Protein AF-0000000084334691 (afdb_homodimer)

Organism: NCBI:txid1302689

Nearest PDB structures (foldseek):
  4gvp-assembly1_A  TM=7.975E-01  e=5.713E-05  Staphylococcus aureus subsp. aureus Mu50
  7ve5-assembly1_B  TM=9.090E-01  e=4.261E-04  Staphylococcus aureus
  5sy5-assembly4_C  TM=7.890E-01  e=1.307E-04  Mus musculus
  8ck8-assembly1_B  TM=7.398E-01  e=1.094E-04  Homo sapiens
  5xt2-assembly5_E  TM=7.370E-01  e=2.101E-03  Bradyrhizobium japonicum

Secondary structure (DSSP, 8-state):
---TT-TTS-HHHHHHHHHHHHHGGGSSSEEEEEETT--EEEE-HHHHHHHT--HHHHHHHGGGHHHHHS-HHHHHHHHHHHHHHHHHT-TT-EEEEEEEEEEGGGTTEEEEEEEEEEEEEE-TTS-EEEEEEEEEE-TT-TTHHHHHHHHHHHHHHHHHHHHHHHT--HHHHHHHHHHHHT--HHHHHHHHT--HHHHHHHHHHHHHHHT--SHHHHHHHHHHTT--/---TT-TTS-HHHHHHHHHHHHHGGGSSSEEEEEETT--EEEE-HHHHHHHT--HHHHHHHGGGHHHHHS-HHHHHHHHHHHHHHHHHT-TT-EEEEEEEEEEGGGTTEEEEEEEEEEEEEE-TTS-EEEEEEEEEE-TT-TTHHHHHHHHHHHHHHHHHHHHHHHT--HHHHHHHHHHHHT--HHHHHHHHT--HHHHHHHHHHHHHHHT--SHHHHHHHHHHTT--

Sequence (456 aa):
MPIPSIDKYSPIIQARIKSIHEISPYLPGVVVIHDIDFNVVYLSPKGLKAIGTTLEALQELGNKYIDIYYPPEDIAEYLPRLKELLERNDPEETFSYFQQVRYVEEGGNWVWNMVDFRIFAWDEAGKPLLSIVIGTRIDQVPDLIIQAEKIRQDNNFIREKYQLFSKLGKREKEVLKHVAVGFNTSEIAGLMHISYTTAETHRRNIRKKLSVDTNMELNQYARAFGLIMPIPSIDKYSPIIQARIKSIHEISPYLPGVVVIHDIDFNVVYLSPKGLKAIGTTLEALQELGNKYIDIYYPPEDIAEYLPRLKELLERNDPEETFSYFQQVRYVEEGGNWVWNMVDFRIFAWDEAGKPLLSIVIGTRIDQVPDLIIQAEKIRQDNNFIREKYQLFSKLGKREKEVLKHVAVGFNTSEIAGLMHISYTTAETHRRNIRKKLSVDTNMELNQYARAFGLI

Foldseek 3Di:
DDQPPCVPDDPVLSVVVVVCQVCVVVDAFKKFKAWLQRQTSDIHPVRCQFQVHDNVVSNVCGPVVCVVWFDPVVCVPCVVVLNVQQVVLDQPDKDWDWTWTQGVVVVRDTFIKIKIKGQDDADPVSHGTMMMMGIHTCNPPPCVVVVVVVLVVLVVCCVVQVVLVVPQDPVLLVLLLCLLVPDDLVRSCVVVVHDSVVSVVSVVVNCVSSVHDDSVVSNSVCVSVVVD/DQQPPCVPDDPVLSVVVVVCQVCVVVDAFKKFKAWLQRQTSDIHPVRCQFQVHDNVVSNVCGPVVCVVWFDPVVCVPCVVVLNVQQVVLDQPDKDWDWTWTQGVVVVRDTFIKIKIKGQDDADPVSHGTMMMMGIHTCNPPPCVVVVVVVLVVLVVCCVVQVVLVVPQDPVLLVLLLCLLVPDDLVRSCVVVVHDSVVSVVSVVVNCVSSVHDDSVVSNSVCVSVVVD

Radius of gyration: 25.4 Å; Cα contacts (8 Å, |Δi|>4): 712; chains: 2; bounding box: 54×60×72 Å

Structure (mmCIF, N/CA/C/O backbone):
data_AF-0000000084334691-model_v1
#
loop_
_entity.id
_entity.type
_entity.pdbx_description
1 polymer 'HTH luxR-type domain-containing protein'
#
loop_
_atom_site.group_PDB
_atom_site.id
_atom_site.type_symbol
_atom_site.label_atom_id
_atom_site.label_alt_id
_atom_site.label_comp_id
_atom_site.label_asym_id
_atom_site.label_entity_id
_atom_site.label_seq_id
_atom_site.pdbx_PDB_ins_code
_atom_site.Cartn_x
_atom_site.Cartn_y
_atom_site.Cartn_z
_atom_site.occupancy
_atom_site.B_iso_or_equiv
_atom_site.auth_seq_id
_atom_site.auth_comp_id
_atom_site.auth_asym_id
_atom_site.auth_atom_id
_atom_site.pdbx_PDB_model_num
ATOM 1 N N . MET A 1 1 ? 3.551 -17.906 -20 1 59.25 1 MET A N 1
ATOM 2 C CA . MET A 1 1 ? 4.957 -18.078 -20.344 1 59.25 1 MET A CA 1
ATOM 3 C C . MET A 1 1 ? 5.793 -18.359 -19.109 1 59.25 1 MET A C 1
ATOM 5 O O . MET A 1 1 ? 5.457 -17.906 -18.016 1 59.25 1 MET A O 1
ATOM 9 N N . PRO A 1 2 ? 6.762 -19.266 -19.25 1 74.19 2 PRO A N 1
ATOM 10 C CA . PRO A 1 2 ? 7.602 -19.578 -18.094 1 74.19 2 PRO A CA 1
ATOM 11 C C . PRO A 1 2 ? 8.336 -18.359 -17.547 1 74.19 2 PRO A C 1
ATOM 13 O O . PRO A 1 2 ? 8.703 -17.469 -18.297 1 74.19 2 PRO A O 1
ATOM 16 N N . ILE A 1 3 ? 8.344 -18.266 -16.156 1 83.88 3 ILE A N 1
ATOM 17 C CA . ILE A 1 3 ? 9.148 -17.234 -15.516 1 83.88 3 ILE A CA 1
ATOM 18 C C . ILE A 1 3 ? 10.625 -17.594 -15.617 1 83.88 3 ILE A C 1
ATOM 20 O O . ILE A 1 3 ? 11.047 -18.641 -15.117 1 83.88 3 ILE A O 1
ATOM 24 N N . PRO A 1 4 ? 11.352 -16.859 -16.281 1 84.31 4 PRO A N 1
ATOM 25 C CA . PRO A 1 4 ? 12.766 -17.203 -16.5 1 84.31 4 PRO A CA 1
ATOM 26 C C . PRO A 1 4 ? 13.562 -17.25 -15.195 1 84.31 4 PRO A C 1
ATOM 28 O O . PRO A 1 4 ? 13.305 -16.469 -14.281 1 84.31 4 PRO A O 1
ATOM 31 N N . SER A 1 5 ? 14.57 -18.203 -15.125 1 85.25 5 SER A N 1
ATOM 32 C CA . SER A 1 5 ? 15.68 -18.234 -14.18 1 85.25 5 SER A CA 1
ATOM 33 C C . SER A 1 5 ? 15.211 -18.594 -12.773 1 85.25 5 SER A C 1
ATOM 35 O O . SER A 1 5 ? 15.867 -18.25 -11.789 1 85.25 5 SER A O 1
ATOM 37 N N . ILE A 1 6 ? 13.992 -19.172 -12.641 1 92.69 6 ILE A N 1
ATOM 38 C CA . ILE A 1 6 ? 13.578 -19.516 -11.289 1 92.69 6 ILE A CA 1
ATOM 39 C C . ILE A 1 6 ? 13.828 -20.984 -11.031 1 92.69 6 ILE A C 1
ATOM 41 O O . ILE A 1 6 ? 13.539 -21.5 -9.945 1 92.69 6 ILE A O 1
ATOM 45 N N . ASP A 1 7 ? 14.406 -21.672 -11.961 1 92.12 7 ASP A N 1
ATOM 46 C CA . ASP A 1 7 ? 14.672 -23.109 -11.875 1 92.12 7 ASP A CA 1
ATOM 47 C C . ASP A 1 7 ? 15.742 -23.406 -10.82 1 92.12 7 ASP A C 1
ATOM 49 O O . ASP A 1 7 ? 15.883 -24.547 -10.375 1 92.12 7 ASP A O 1
ATOM 53 N N . LYS A 1 8 ? 16.594 -22.484 -10.438 1 93.31 8 LYS A N 1
ATOM 54 C CA . LYS A 1 8 ? 17.656 -22.656 -9.445 1 93.31 8 LYS A CA 1
ATOM 55 C C . LYS A 1 8 ? 17.078 -22.766 -8.039 1 93.31 8 LYS A C 1
ATOM 57 O O . LYS A 1 8 ? 17.766 -23.172 -7.105 1 93.31 8 LYS A O 1
ATOM 62 N N . TYR A 1 9 ? 15.836 -22.406 -7.867 1 95.19 9 TYR A N 1
ATOM 63 C CA . TYR A 1 9 ? 15.195 -22.469 -6.559 1 95.19 9 TYR A CA 1
ATOM 64 C C . TYR A 1 9 ? 14.484 -23.812 -6.367 1 95.19 9 TYR A C 1
ATOM 66 O O . TYR A 1 9 ? 14.281 -24.562 -7.328 1 95.19 9 TYR A O 1
ATOM 74 N N . SER A 1 10 ? 14.109 -24.109 -5.117 1 95.25 10 SER A N 1
ATOM 75 C CA . SER A 1 10 ? 13.391 -25.344 -4.809 1 95.25 10 SER A CA 1
ATOM 76 C C . SER A 1 10 ? 12.023 -25.375 -5.484 1 95.25 10 SER A C 1
ATOM 78 O O . SER A 1 10 ? 11.469 -24.328 -5.816 1 95.25 10 SER A O 1
ATOM 80 N N . PRO A 1 11 ? 11.414 -26.547 -5.664 1 94.94 11 PRO A N 1
ATOM 81 C CA . PRO A 1 11 ? 10.102 -26.656 -6.297 1 94.94 11 PRO A CA 1
ATOM 82 C C . PRO A 1 11 ? 9.023 -25.875 -5.551 1 94.94 11 PRO A C 1
ATOM 84 O O . PRO A 1 11 ? 8.125 -25.312 -6.176 1 94.94 11 PRO A O 1
ATOM 87 N N . ILE A 1 12 ? 9.156 -25.875 -4.281 1 94.44 12 ILE A N 1
ATOM 88 C CA . ILE A 1 12 ? 8.172 -25.172 -3.461 1 94.44 12 ILE A CA 1
ATOM 89 C C . ILE A 1 12 ? 8.258 -23.672 -3.73 1 94.44 12 ILE A C 1
ATOM 91 O O . ILE A 1 12 ? 7.234 -23.016 -3.904 1 94.44 12 ILE A O 1
ATOM 95 N N . ILE A 1 13 ? 9.445 -23.172 -3.809 1 95.56 13 ILE A N 1
ATOM 96 C CA . ILE A 1 13 ? 9.656 -21.75 -4.059 1 95.56 13 ILE A CA 1
ATOM 97 C C . ILE A 1 13 ? 9.227 -21.406 -5.484 1 95.56 13 ILE A C 1
ATOM 99 O O . ILE A 1 13 ? 8.602 -20.375 -5.719 1 95.56 13 ILE A O 1
ATOM 103 N N . GLN A 1 14 ? 9.5 -22.234 -6.453 1 96.44 14 GLN A N 1
ATOM 104 C CA . GLN A 1 14 ? 9.055 -22.047 -7.832 1 96.44 14 GLN A CA 1
ATOM 105 C C . GLN A 1 14 ? 7.531 -21.953 -7.906 1 96.44 14 GLN A C 1
ATOM 107 O O . GLN A 1 14 ? 6.996 -21.062 -8.57 1 96.44 14 GLN A O 1
ATOM 112 N N . ALA A 1 15 ? 6.934 -22.859 -7.203 1 94 15 ALA A N 1
ATOM 113 C CA . ALA A 1 15 ? 5.473 -22.891 -7.199 1 94 15 ALA A CA 1
ATOM 114 C C . ALA A 1 15 ? 4.898 -21.609 -6.613 1 94 15 ALA A C 1
ATOM 116 O O . ALA A 1 15 ? 3.895 -21.078 -7.105 1 94 15 ALA A O 1
ATOM 117 N N . ARG A 1 16 ? 5.527 -21.078 -5.621 1 94.62 16 ARG A N 1
ATOM 118 C CA . ARG A 1 16 ? 5.074 -19.844 -4.98 1 94.62 16 ARG A CA 1
ATOM 119 C C . ARG A 1 16 ? 5.207 -18.656 -5.926 1 94.62 16 ARG A C 1
ATOM 121 O O . ARG A 1 16 ? 4.297 -17.828 -6.027 1 94.62 16 ARG A O 1
ATOM 128 N N . ILE A 1 17 ? 6.312 -18.625 -6.613 1 96.56 17 ILE A N 1
ATOM 129 C CA . ILE A 1 17 ? 6.547 -17.547 -7.57 1 96.56 17 ILE A CA 1
ATOM 130 C C . ILE A 1 17 ? 5.523 -17.625 -8.695 1 96.56 17 ILE A C 1
ATOM 132 O O . ILE A 1 17 ? 4.965 -16.609 -9.117 1 96.56 17 ILE A O 1
ATOM 136 N N . LYS A 1 18 ? 5.281 -18.781 -9.148 1 94.94 18 LYS A N 1
ATOM 137 C CA . LYS A 1 18 ? 4.297 -18.984 -10.211 1 94.94 18 LYS A CA 1
ATOM 138 C C . LYS A 1 18 ? 2.902 -18.578 -9.75 1 94.94 18 LYS A C 1
ATOM 140 O O . LYS A 1 18 ? 2.137 -17.984 -10.516 1 94.94 18 LYS A O 1
ATOM 145 N N . SER A 1 19 ? 2.596 -18.906 -8.523 1 94 19 SER A N 1
ATOM 146 C CA . SER A 1 19 ? 1.314 -18.5 -7.961 1 94 19 SER A CA 1
ATOM 147 C C . SER A 1 19 ? 1.193 -16.984 -7.91 1 94 19 SER A C 1
ATOM 149 O O . SER A 1 19 ? 0.138 -16.422 -8.219 1 94 19 SER A O 1
ATOM 151 N N . ILE A 1 20 ? 2.262 -16.328 -7.52 1 95.44 20 ILE A N 1
ATOM 152 C CA . ILE A 1 20 ? 2.295 -14.875 -7.5 1 95.44 20 ILE A CA 1
ATOM 153 C C . ILE A 1 20 ? 2.041 -14.336 -8.906 1 95.44 20 ILE A C 1
ATOM 155 O O . ILE A 1 20 ? 1.243 -13.414 -9.086 1 95.44 20 ILE A O 1
ATOM 159 N N . HIS A 1 21 ? 2.658 -14.898 -9.859 1 95.19 21 HIS A N 1
ATOM 160 C CA . HIS A 1 21 ? 2.492 -14.484 -11.25 1 95.19 21 HIS A CA 1
ATOM 161 C C . HIS A 1 21 ? 1.039 -14.609 -11.695 1 95.19 21 HIS A C 1
ATOM 163 O O . HIS A 1 21 ? 0.498 -13.711 -12.336 1 95.19 21 HIS A O 1
ATOM 169 N N . GLU A 1 22 ? 0.48 -15.617 -11.336 1 91.38 22 GLU A N 1
ATOM 170 C CA . GLU A 1 22 ? -0.885 -15.906 -11.766 1 91.38 22 GLU A CA 1
ATOM 171 C C . GLU A 1 22 ? -1.877 -14.922 -11.148 1 91.38 22 GLU A C 1
ATOM 173 O O . GLU A 1 22 ? -2.861 -14.539 -11.781 1 91.38 22 GLU A O 1
ATOM 178 N N . ILE A 1 23 ? -1.591 -14.508 -9.977 1 92.81 23 ILE A N 1
ATOM 179 C CA . ILE A 1 23 ? -2.572 -13.695 -9.266 1 92.81 23 ILE A CA 1
ATOM 180 C C . ILE A 1 23 ? -2.26 -12.219 -9.461 1 92.81 23 ILE A C 1
ATOM 182 O O . ILE A 1 23 ? -3.111 -11.359 -9.219 1 92.81 23 ILE A O 1
ATOM 186 N N . SER A 1 24 ? -1.068 -11.938 -9.859 1 94.38 24 SER A N 1
ATOM 187 C CA . SER A 1 24 ? -0.567 -10.57 -9.891 1 94.38 24 SER A CA 1
ATOM 188 C C . SER A 1 24 ? -1.484 -9.664 -10.703 1 94.38 24 SER A C 1
ATOM 190 O O . SER A 1 24 ? -1.678 -8.492 -10.359 1 94.38 24 SER A O 1
ATOM 192 N N . PRO A 1 25 ? -2.189 -10.141 -11.742 1 92.19 25 PRO A N 1
ATOM 193 C CA . PRO A 1 25 ? -3.064 -9.242 -12.5 1 92.19 25 PRO A CA 1
ATOM 194 C C . PRO A 1 25 ? -4.285 -8.789 -11.703 1 92.19 25 PRO A C 1
ATOM 196 O O . PRO A 1 25 ? -4.906 -7.781 -12.039 1 92.19 25 PRO A O 1
ATOM 199 N N . TYR A 1 26 ? -4.566 -9.484 -10.68 1 91.56 26 TYR A N 1
ATOM 200 C CA . TYR A 1 26 ? -5.785 -9.203 -9.93 1 91.56 26 TYR A CA 1
ATOM 201 C C . TYR A 1 26 ? -5.469 -8.477 -8.625 1 91.56 26 TYR A C 1
ATOM 203 O O . TYR A 1 26 ? -6.375 -8.102 -7.883 1 91.56 26 TYR A O 1
ATOM 211 N N . LEU A 1 27 ? -4.246 -8.312 -8.297 1 93.12 27 LEU A N 1
ATOM 212 C CA . LEU A 1 27 ? -3.826 -7.551 -7.125 1 93.12 27 LEU A CA 1
ATOM 213 C C . LEU A 1 27 ? -3.719 -6.066 -7.457 1 93.12 27 LEU A C 1
ATOM 215 O O . LEU A 1 27 ? -3.307 -5.699 -8.555 1 93.12 27 LEU A O 1
ATOM 219 N N . PRO A 1 28 ? -4.125 -5.383 -6.461 1 91.94 28 PRO A N 1
ATOM 220 C CA . PRO A 1 28 ? -3.799 -3.965 -6.641 1 91.94 28 PRO A CA 1
ATOM 221 C C . PRO A 1 28 ? -2.309 -3.676 -6.484 1 91.94 28 PRO A C 1
ATOM 223 O O . PRO A 1 28 ? -1.664 -4.211 -5.578 1 91.94 28 PRO A O 1
ATOM 226 N N . GLY A 1 29 ? -1.68 -3.117 -7.461 1 91.81 29 GLY A N 1
ATOM 227 C CA . GLY A 1 29 ? -0.28 -2.738 -7.352 1 91.81 29 GLY A CA 1
ATOM 228 C C . GLY A 1 29 ? 0.642 -3.619 -8.172 1 91.81 29 GLY A C 1
ATOM 229 O O . GLY A 1 29 ? 0.178 -4.48 -8.922 1 91.81 29 GLY A O 1
ATOM 230 N N . VAL A 1 30 ? 1.919 -3.4 -7.984 1 95.12 30 VAL A N 1
ATOM 231 C CA . VAL A 1 30 ? 2.982 -4.117 -8.68 1 95.12 30 VAL A CA 1
ATOM 232 C C . VAL A 1 30 ? 3.715 -5.035 -7.707 1 95.12 30 VAL A C 1
ATOM 234 O O . VAL A 1 30 ? 3.973 -4.656 -6.562 1 95.12 30 VAL A O 1
ATOM 237 N N . VAL A 1 31 ? 4.035 -6.227 -8.188 1 96.81 31 VAL A N 1
ATOM 238 C CA . VAL A 1 31 ? 4.734 -7.184 -7.336 1 96.81 31 VAL A CA 1
ATOM 239 C C . VAL A 1 31 ? 6.145 -7.418 -7.871 1 96.81 31 VAL A C 1
ATOM 241 O O . VAL A 1 31 ? 6.328 -7.691 -9.062 1 96.81 31 VAL A O 1
ATOM 244 N N . VAL A 1 32 ? 7.098 -7.309 -6.992 1 97.62 32 VAL A N 1
ATOM 245 C CA . VAL A 1 32 ? 8.492 -7.582 -7.328 1 97.62 32 VAL A CA 1
ATOM 246 C C . VAL A 1 32 ? 9.078 -8.586 -6.34 1 97.62 32 VAL A C 1
ATOM 248 O O . VAL A 1 32 ? 8.805 -8.508 -5.137 1 97.62 32 VAL A O 1
ATOM 251 N N . ILE A 1 33 ? 9.75 -9.555 -6.852 1 98.06 33 ILE A N 1
ATOM 252 C CA . ILE A 1 33 ? 10.523 -10.477 -6.02 1 98.06 33 ILE A CA 1
ATOM 253 C C . ILE A 1 33 ? 12.016 -10.305 -6.312 1 98.06 33 ILE A C 1
ATOM 255 O O . ILE A 1 33 ? 12.422 -10.297 -7.477 1 98.06 33 ILE A O 1
ATOM 259 N N . HIS A 1 34 ? 12.789 -10.117 -5.285 1 97.81 34 HIS A N 1
ATOM 260 C CA . HIS A 1 34 ? 14.234 -9.961 -5.398 1 97.81 34 HIS A CA 1
ATOM 261 C C . HIS A 1 34 ? 14.969 -11.094 -4.691 1 97.81 34 HIS A C 1
ATOM 263 O O . HIS A 1 34 ? 14.422 -11.719 -3.773 1 97.81 34 HIS A O 1
ATOM 269 N N . ASP A 1 35 ? 16.188 -11.328 -5.117 1 97.31 35 ASP A N 1
ATOM 270 C CA . ASP A 1 35 ? 17.078 -12.133 -4.285 1 97.31 35 ASP A CA 1
ATOM 271 C C . ASP A 1 35 ? 17.766 -11.266 -3.236 1 97.31 35 ASP A C 1
ATOM 273 O O . ASP A 1 35 ? 17.453 -10.086 -3.082 1 97.31 35 ASP A O 1
ATOM 277 N N . ILE A 1 36 ? 18.734 -11.812 -2.457 1 95.12 36 ILE A N 1
ATOM 278 C CA . ILE A 1 36 ? 19.328 -11.148 -1.295 1 95.12 36 ILE A CA 1
ATOM 279 C C . ILE A 1 36 ? 20.25 -10.023 -1.752 1 95.12 36 ILE A C 1
ATOM 281 O O . ILE A 1 36 ? 20.578 -9.117 -0.974 1 95.12 36 ILE A O 1
ATOM 285 N N . ASP A 1 37 ? 20.641 -10.062 -3.01 1 94.69 37 ASP A N 1
ATOM 286 C CA . ASP A 1 37 ? 21.484 -9.008 -3.572 1 94.69 37 ASP A CA 1
ATOM 287 C C . ASP A 1 37 ? 20.641 -7.988 -4.34 1 94.69 37 ASP A C 1
ATOM 289 O O . ASP A 1 37 ? 21.188 -7.121 -5.027 1 94.69 37 ASP A O 1
ATOM 293 N N . PHE A 1 38 ? 19.328 -8.172 -4.336 1 96.12 38 PHE A N 1
ATOM 294 C CA . PHE A 1 38 ? 18.344 -7.273 -4.906 1 96.12 38 PHE A CA 1
ATOM 295 C C . PHE A 1 38 ? 18.359 -7.336 -6.43 1 96.12 38 PHE A C 1
ATOM 297 O O . PHE A 1 38 ? 18.078 -6.348 -7.102 1 96.12 38 PHE A O 1
ATOM 304 N N . ASN A 1 39 ? 18.828 -8.469 -6.953 1 96.69 39 ASN A N 1
ATOM 305 C CA . ASN A 1 39 ? 18.5 -8.766 -8.344 1 96.69 39 ASN A CA 1
ATOM 306 C C . ASN A 1 39 ? 17.016 -9.102 -8.508 1 96.69 39 ASN A C 1
ATOM 308 O O . ASN A 1 39 ? 16.438 -9.781 -7.656 1 96.69 39 ASN A O 1
ATOM 312 N N . VAL A 1 40 ? 16.531 -8.672 -9.578 1 97.44 40 VAL A N 1
ATOM 313 C CA . VAL A 1 40 ? 15.117 -8.953 -9.812 1 97.44 40 VAL A CA 1
ATOM 314 C C . VAL A 1 40 ? 14.938 -10.406 -10.227 1 97.44 40 VAL A C 1
ATOM 316 O O . VAL A 1 40 ? 15.562 -10.867 -11.195 1 97.44 40 VAL A O 1
ATOM 319 N N . VAL A 1 41 ? 14.172 -11.086 -9.5 1 97.75 41 VAL A N 1
ATOM 320 C CA . VAL A 1 41 ? 13.828 -12.469 -9.82 1 97.75 41 VAL A CA 1
ATOM 321 C C . VAL A 1 41 ? 12.508 -12.508 -10.594 1 97.75 41 VAL A C 1
ATOM 323 O O . VAL A 1 41 ? 12.352 -13.297 -11.523 1 97.75 41 VAL A O 1
ATOM 326 N N . TYR A 1 42 ? 11.633 -11.656 -10.156 1 97.75 42 TYR A N 1
ATOM 327 C CA . TYR A 1 42 ? 10.312 -11.547 -10.766 1 97.75 42 TYR A CA 1
ATOM 328 C C . TYR A 1 42 ? 9.789 -10.117 -10.68 1 97.75 42 TYR A C 1
ATOM 330 O O . TYR A 1 42 ? 10.008 -9.438 -9.672 1 97.75 42 TYR A O 1
ATOM 338 N N . LEU A 1 43 ? 9.156 -9.695 -11.68 1 97.31 43 LEU A N 1
ATOM 339 C CA . LEU A 1 43 ? 8.375 -8.469 -11.719 1 97.31 43 LEU A CA 1
ATOM 340 C C . LEU A 1 43 ? 7.059 -8.68 -12.461 1 97.31 43 LEU A C 1
ATOM 342 O O . LEU A 1 43 ? 7.047 -9.227 -13.562 1 97.31 43 LEU A O 1
ATOM 346 N N . SER A 1 44 ? 6.02 -8.25 -11.852 1 96.5 44 SER A N 1
ATOM 347 C CA . SER A 1 44 ? 4.699 -8.461 -12.43 1 96.5 44 SER A CA 1
ATOM 348 C C . SER A 1 44 ? 4.535 -7.707 -13.742 1 96.5 44 SER A C 1
ATOM 350 O O . SER A 1 44 ? 5.188 -6.684 -13.961 1 96.5 44 SER A O 1
ATOM 352 N N . PRO A 1 45 ? 3.654 -8.172 -14.633 1 94.56 45 PRO A N 1
ATOM 353 C CA . PRO A 1 45 ? 3.443 -7.535 -15.93 1 94.56 45 PRO A CA 1
ATOM 354 C C . PRO A 1 45 ? 3.086 -6.055 -15.812 1 94.56 45 PRO A C 1
ATOM 356 O O . PRO A 1 45 ? 3.562 -5.234 -16.594 1 94.56 45 PRO A O 1
ATOM 359 N N . LYS A 1 46 ? 2.27 -5.688 -14.859 1 93.12 46 LYS A N 1
ATOM 360 C CA . LYS A 1 46 ? 1.933 -4.285 -14.633 1 93.12 46 LYS A CA 1
ATOM 361 C C . LYS A 1 46 ? 3.188 -3.451 -14.391 1 93.12 46 LYS A C 1
ATOM 363 O O . LYS A 1 46 ? 3.301 -2.33 -14.898 1 93.12 46 LYS A O 1
ATOM 368 N N . GLY A 1 47 ? 4.062 -4 -13.594 1 94.56 47 GLY A N 1
ATOM 369 C CA . GLY A 1 47 ? 5.309 -3.307 -13.32 1 94.56 47 GLY A CA 1
ATOM 370 C C . GLY A 1 47 ? 6.195 -3.17 -14.547 1 94.56 47 GLY A C 1
ATOM 371 O O . GLY A 1 47 ? 6.77 -2.105 -14.789 1 94.56 47 GLY A O 1
ATOM 372 N N . LEU A 1 48 ? 6.289 -4.258 -15.297 1 95.19 48 LEU A N 1
ATOM 373 C CA . LEU A 1 48 ? 7.094 -4.242 -16.516 1 95.19 48 LEU A CA 1
ATOM 374 C C . LEU A 1 48 ? 6.57 -3.199 -17.5 1 95.19 48 LEU A C 1
ATOM 376 O O . LEU A 1 48 ? 7.352 -2.471 -18.109 1 95.19 48 LEU A O 1
ATOM 380 N N . LYS A 1 49 ? 5.312 -3.135 -17.594 1 92.25 49 LYS A N 1
ATOM 381 C CA . LYS A 1 49 ? 4.68 -2.143 -18.469 1 92.25 49 LYS A CA 1
ATOM 382 C C . LYS A 1 49 ? 4.961 -0.726 -17.969 1 92.25 49 LYS A C 1
ATOM 384 O O . LYS A 1 49 ? 5.293 0.16 -18.766 1 92.25 49 LYS A O 1
ATOM 389 N N . ALA A 1 50 ? 4.852 -0.504 -16.734 1 89.44 50 ALA A N 1
ATOM 390 C CA . ALA A 1 50 ? 5.02 0.815 -16.125 1 89.44 50 ALA A CA 1
ATOM 391 C C . ALA A 1 50 ? 6.426 1.355 -16.375 1 89.44 50 ALA A C 1
ATOM 393 O O . ALA A 1 50 ? 6.598 2.533 -16.703 1 89.44 50 ALA A O 1
ATOM 394 N N . ILE A 1 51 ? 7.414 0.505 -16.234 1 91.94 51 ILE A N 1
ATOM 395 C CA . ILE A 1 51 ? 8.781 0.993 -16.328 1 91.94 51 ILE A CA 1
ATOM 396 C C . ILE A 1 51 ? 9.312 0.735 -17.75 1 91.94 51 ILE A C 1
ATOM 398 O O . ILE A 1 51 ? 10.469 1.048 -18.047 1 91.94 51 ILE A O 1
ATOM 402 N N . GLY A 1 52 ? 8.5 0.103 -18.594 1 91.38 52 GLY A N 1
ATOM 403 C CA . GLY A 1 52 ? 8.781 -0.008 -20.016 1 91.38 52 GLY A CA 1
ATOM 404 C C . GLY A 1 52 ? 9.938 -0.942 -20.328 1 91.38 52 GLY A C 1
ATOM 405 O O . GLY A 1 52 ? 10.836 -0.593 -21.094 1 91.38 52 GLY A O 1
ATOM 406 N N . THR A 1 53 ? 9.945 -2.145 -19.781 1 93.44 53 THR A N 1
ATOM 407 C CA . THR A 1 53 ? 11.023 -3.096 -20.016 1 93.44 53 THR A CA 1
ATOM 408 C C . THR A 1 53 ? 10.508 -4.531 -19.953 1 93.44 53 THR A C 1
ATOM 410 O O . THR A 1 53 ? 9.297 -4.758 -19.922 1 93.44 53 THR A O 1
ATOM 413 N N . THR A 1 54 ? 11.422 -5.465 -20.125 1 94.44 54 THR A N 1
ATOM 414 C CA . THR A 1 54 ? 11.094 -6.879 -20 1 94.44 54 THR A CA 1
ATOM 415 C C . THR A 1 54 ? 11.812 -7.508 -18.812 1 94.44 54 THR A C 1
ATOM 417 O O . THR A 1 54 ? 12.789 -6.953 -18.312 1 94.44 54 THR A O 1
ATOM 420 N N . LEU A 1 55 ? 11.266 -8.602 -18.375 1 96.38 55 LEU A N 1
ATOM 421 C CA . LEU A 1 55 ? 11.891 -9.289 -17.25 1 96.38 55 LEU A CA 1
ATOM 422 C C . LEU A 1 55 ? 13.305 -9.734 -17.609 1 96.38 55 LEU A C 1
ATOM 424 O O . LEU A 1 55 ? 14.219 -9.609 -16.797 1 96.38 55 LEU A O 1
ATOM 428 N N . GLU A 1 56 ? 13.508 -10.195 -18.766 1 94.94 56 GLU A N 1
ATOM 429 C CA . GLU A 1 56 ? 14.812 -10.641 -19.219 1 94.94 56 GLU A CA 1
ATOM 430 C C . GLU A 1 56 ? 15.828 -9.5 -19.203 1 94.94 56 GLU A C 1
ATOM 432 O O . GLU A 1 56 ? 16.969 -9.68 -18.75 1 94.94 56 GLU A O 1
ATOM 437 N N . ALA A 1 57 ? 15.43 -8.383 -19.688 1 94.38 57 ALA A N 1
ATOM 438 C CA . ALA A 1 57 ? 16.297 -7.215 -19.703 1 94.38 57 ALA A CA 1
ATOM 439 C C . ALA A 1 57 ? 16.688 -6.805 -18.281 1 94.38 57 ALA A C 1
ATOM 441 O O . ALA A 1 57 ? 17.859 -6.465 -18.031 1 94.38 57 ALA A O 1
ATOM 442 N N . LEU A 1 58 ? 15.773 -6.855 -17.344 1 94.56 58 LEU A N 1
ATOM 443 C CA . LEU A 1 58 ? 16.047 -6.516 -15.953 1 94.56 58 LEU A CA 1
ATOM 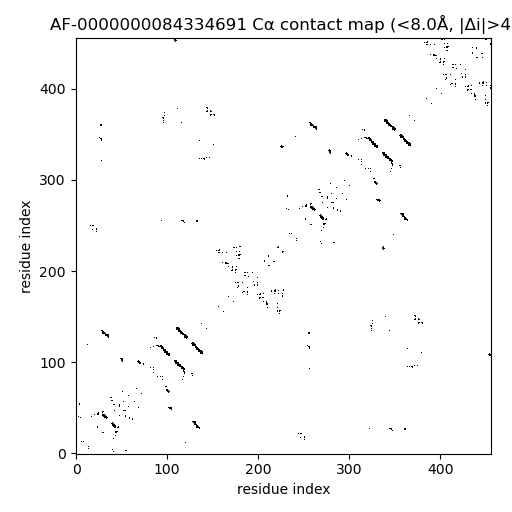444 C C . LEU A 1 58 ? 17.016 -7.508 -15.328 1 94.56 58 LEU A C 1
ATOM 446 O O . LEU A 1 58 ? 17.922 -7.117 -14.594 1 94.56 58 LEU A O 1
ATOM 450 N N . GLN A 1 59 ? 16.797 -8.727 -15.617 1 95.31 59 GLN A N 1
ATOM 451 C CA . GLN A 1 59 ? 17.625 -9.773 -15.039 1 95.31 59 GLN A CA 1
ATOM 452 C C . GLN A 1 59 ? 19.047 -9.695 -15.578 1 95.31 59 GLN A C 1
ATOM 454 O O . GLN A 1 59 ? 20.016 -9.977 -14.859 1 95.31 59 GLN A O 1
ATOM 459 N N . GLU A 1 60 ? 19.203 -9.312 -16.781 1 94.38 60 GLU A N 1
ATOM 460 C CA . GLU A 1 60 ? 20.516 -9.125 -17.375 1 94.38 60 GLU A CA 1
ATOM 461 C C . GLU A 1 60 ? 21.266 -7.977 -16.703 1 94.38 60 GLU A C 1
ATOM 463 O O . GLU A 1 60 ? 22.484 -8.031 -16.562 1 94.38 60 GLU A O 1
ATOM 468 N N . LEU A 1 61 ? 20.547 -7.016 -16.297 1 94.12 61 LEU A N 1
ATOM 469 C CA . LEU A 1 61 ? 21.141 -5.848 -15.656 1 94.12 61 LEU A CA 1
ATOM 470 C C . LEU A 1 61 ? 21.656 -6.195 -14.258 1 94.12 61 LEU A C 1
ATOM 472 O O . LEU A 1 61 ? 22.516 -5.504 -13.719 1 94.12 61 LEU A O 1
ATOM 476 N N . GLY A 1 62 ? 21.078 -7.254 -13.703 1 93.38 62 GLY A N 1
ATOM 477 C CA . GLY A 1 62 ? 21.344 -7.473 -12.289 1 93.38 62 GLY A CA 1
ATOM 478 C C . GLY A 1 62 ? 20.875 -6.324 -11.414 1 93.38 62 GLY A C 1
ATOM 479 O O . GLY A 1 62 ? 19.781 -5.793 -11.617 1 93.38 62 GLY A O 1
ATOM 480 N N . ASN A 1 63 ? 21.656 -5.938 -10.406 1 93.5 63 ASN A N 1
ATOM 481 C CA . ASN A 1 63 ? 21.203 -4.91 -9.477 1 93.5 63 ASN A CA 1
ATOM 482 C C . ASN A 1 63 ? 21.484 -3.508 -10.008 1 93.5 63 ASN A C 1
ATOM 484 O O . ASN A 1 63 ? 21.094 -2.514 -9.391 1 93.5 63 ASN A O 1
ATOM 488 N N . LYS A 1 64 ? 22.016 -3.369 -11.258 1 93.5 64 LYS A N 1
ATOM 489 C CA . LYS A 1 64 ? 22.281 -2.07 -11.867 1 93.5 64 LYS A CA 1
ATOM 490 C C . LYS A 1 64 ? 20.984 -1.369 -12.25 1 93.5 64 LYS A C 1
ATOM 492 O O . LYS A 1 64 ? 20.969 -0.164 -12.516 1 93.5 64 LYS A O 1
ATOM 497 N N . TYR A 1 65 ? 19.844 -2.145 -12.328 1 94.25 65 TYR A N 1
ATOM 498 C CA . TYR A 1 65 ? 18.547 -1.533 -12.602 1 94.25 65 TYR A CA 1
ATOM 499 C C . TYR A 1 65 ? 18.219 -0.477 -11.555 1 94.25 65 TYR A C 1
ATOM 501 O O . TYR A 1 65 ? 17.469 0.469 -11.836 1 94.25 65 TYR A O 1
ATOM 509 N N . ILE A 1 66 ? 18.734 -0.64 -10.391 1 92.69 66 ILE A N 1
ATOM 510 C CA . ILE A 1 66 ? 18.469 0.269 -9.281 1 92.69 66 ILE A CA 1
ATOM 511 C C . ILE A 1 66 ? 18.906 1.682 -9.656 1 92.69 66 ILE A C 1
ATOM 513 O O . ILE A 1 66 ? 18.203 2.654 -9.391 1 92.69 66 ILE A O 1
ATOM 517 N N . ASP A 1 67 ? 19.984 1.774 -10.367 1 87 67 ASP A N 1
ATOM 518 C CA . ASP A 1 67 ? 20.531 3.07 -10.758 1 87 67 ASP A CA 1
ATOM 519 C C . ASP A 1 67 ? 19.688 3.717 -11.844 1 87 67 ASP A C 1
ATOM 521 O O . ASP A 1 67 ? 19.734 4.934 -12.047 1 87 67 ASP A O 1
ATOM 525 N N . ILE A 1 68 ? 18.953 2.949 -12.492 1 87.94 68 ILE A N 1
ATOM 526 C CA . ILE A 1 68 ? 18.172 3.422 -13.633 1 87.94 68 ILE A CA 1
ATOM 527 C C . ILE A 1 68 ? 16.781 3.85 -13.172 1 87.94 68 ILE A C 1
ATOM 529 O O . ILE A 1 68 ? 16.281 4.902 -13.578 1 87.94 68 ILE A O 1
ATOM 533 N N . TYR A 1 69 ? 16.172 3.133 -12.234 1 90.31 69 TYR A N 1
ATOM 534 C CA . TYR A 1 69 ? 14.742 3.289 -12 1 90.31 69 TYR A CA 1
ATOM 535 C C . TYR A 1 69 ? 14.484 3.936 -10.648 1 90.31 69 TYR A C 1
ATOM 537 O O . TYR A 1 69 ? 13.328 4.203 -10.289 1 90.31 69 TYR A O 1
ATOM 545 N N . TYR A 1 70 ? 15.539 4.156 -9.867 1 86.25 70 TYR A N 1
ATOM 546 C CA . TYR A 1 70 ? 15.352 4.777 -8.562 1 86.25 70 TYR A CA 1
ATOM 547 C C . TYR A 1 70 ? 16.312 5.938 -8.367 1 86.25 70 TYR A C 1
ATOM 549 O O . TYR A 1 70 ? 17.469 5.871 -8.797 1 86.25 70 TYR A O 1
ATOM 557 N N . PRO A 1 71 ? 15.852 6.961 -7.617 1 77.44 71 PRO A N 1
ATOM 558 C CA . PRO A 1 71 ? 16.797 8.023 -7.277 1 77.44 71 PRO A CA 1
ATOM 559 C C . PRO A 1 71 ? 17.891 7.559 -6.32 1 77.44 71 PRO A C 1
ATOM 561 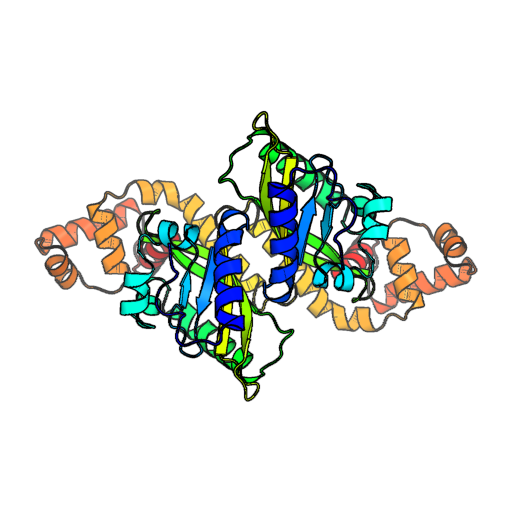O O . PRO A 1 71 ? 17.609 6.859 -5.348 1 77.44 71 PRO A O 1
ATOM 564 N N . PRO A 1 72 ? 19.047 7.98 -6.594 1 77.94 72 PRO A N 1
ATOM 565 C CA . PRO A 1 72 ? 20.172 7.535 -5.762 1 77.94 72 PRO A CA 1
ATOM 566 C C . PRO A 1 72 ? 19.984 7.898 -4.289 1 77.94 72 PRO A C 1
ATOM 568 O O . PRO A 1 72 ? 20.375 7.133 -3.408 1 77.94 72 PRO A O 1
ATOM 571 N N . GLU A 1 73 ? 19.438 8.977 -4.047 1 70.44 73 GLU A N 1
ATOM 572 C CA . GLU A 1 73 ? 19.25 9.422 -2.668 1 70.44 73 GLU A CA 1
ATOM 573 C C . GLU A 1 73 ? 18.281 8.508 -1.918 1 70.44 73 GLU A C 1
ATOM 575 O O . GLU A 1 73 ? 18.469 8.242 -0.73 1 70.44 73 GLU A O 1
ATOM 580 N N . ASP A 1 74 ? 17.281 8.047 -2.545 1 72.19 74 ASP A N 1
ATOM 581 C CA . ASP A 1 74 ? 16.312 7.129 -1.945 1 72.19 74 ASP A CA 1
ATOM 582 C C . ASP A 1 74 ? 16.969 5.781 -1.633 1 72.19 74 ASP A C 1
ATOM 584 O O . ASP A 1 74 ? 16.75 5.223 -0.556 1 72.19 74 ASP A O 1
ATOM 588 N N . ILE A 1 75 ? 17.703 5.395 -2.611 1 82.25 75 ILE A N 1
ATOM 589 C CA . ILE A 1 75 ? 18.344 4.09 -2.467 1 82.25 75 ILE A CA 1
ATOM 590 C C . ILE A 1 75 ? 19.312 4.121 -1.285 1 82.25 75 ILE A C 1
ATOM 592 O O . ILE A 1 75 ? 19.359 3.18 -0.49 1 82.25 75 ILE A O 1
ATOM 596 N N . ALA A 1 76 ? 20.078 5.156 -1.181 1 78.19 76 ALA A N 1
ATOM 597 C CA . ALA A 1 76 ? 21.031 5.301 -0.079 1 78.19 76 ALA A CA 1
ATOM 598 C C . ALA A 1 76 ? 20.312 5.254 1.269 1 78.19 76 ALA A C 1
ATOM 600 O O . ALA A 1 76 ? 20.859 4.754 2.252 1 78.19 76 ALA A O 1
ATOM 601 N N . GLU A 1 77 ? 19.172 5.66 1.305 1 74.62 77 GLU A N 1
ATOM 602 C CA . GLU A 1 77 ? 18.406 5.727 2.545 1 74.62 77 GLU A CA 1
ATOM 603 C C . GLU A 1 77 ? 17.766 4.379 2.867 1 74.62 77 GLU A C 1
ATOM 605 O O . GLU A 1 77 ? 17.844 3.902 4 1 74.62 77 GLU A O 1
ATOM 610 N N . TYR A 1 78 ? 17.188 3.744 1.915 1 82.06 78 TYR A N 1
ATOM 611 C CA . TYR A 1 78 ? 16.312 2.627 2.223 1 82.06 78 TYR A CA 1
ATOM 612 C C . TYR A 1 78 ? 17.031 1.297 2.092 1 82.06 78 TYR A C 1
ATOM 614 O O . TYR A 1 78 ? 16.703 0.326 2.775 1 82.06 78 TYR A O 1
ATOM 622 N N . LEU A 1 79 ? 18 1.236 1.205 1 88.81 79 LEU A N 1
ATOM 623 C CA . LEU A 1 79 ? 18.656 -0.043 0.958 1 88.81 79 LEU A CA 1
ATOM 624 C C . LEU A 1 79 ? 19.266 -0.603 2.242 1 88.81 79 LEU A C 1
ATOM 626 O O . LEU A 1 79 ? 19.109 -1.792 2.535 1 88.81 79 LEU A O 1
ATOM 630 N N . PRO A 1 80 ? 19.953 0.265 3.016 1 87 80 PRO A N 1
ATOM 631 C CA . PRO A 1 80 ? 20.469 -0.252 4.281 1 87 80 PRO A CA 1
ATOM 632 C C . PRO A 1 80 ? 19.375 -0.783 5.203 1 87 80 PRO A C 1
ATOM 634 O O . PRO A 1 80 ? 19.578 -1.787 5.895 1 87 80 PRO A O 1
ATOM 637 N N . ARG A 1 81 ? 18.25 -0.172 5.301 1 85.25 81 ARG A N 1
ATOM 638 C CA . ARG A 1 81 ? 17.141 -0.603 6.133 1 85.25 81 ARG A CA 1
ATOM 639 C C . ARG A 1 81 ? 16.594 -1.95 5.668 1 85.25 81 ARG A C 1
ATOM 641 O O . ARG A 1 81 ? 16.234 -2.797 6.488 1 85.25 81 ARG A O 1
ATOM 648 N N . LEU A 1 82 ? 16.5 -2.111 4.355 1 92.62 82 LEU A N 1
ATOM 649 C CA . LEU A 1 82 ? 16.047 -3.377 3.791 1 92.62 82 LEU A CA 1
ATOM 650 C C . LEU A 1 82 ? 17.016 -4.504 4.133 1 92.62 82 LEU A C 1
ATOM 652 O O . LEU A 1 82 ? 16.594 -5.605 4.496 1 92.62 82 LEU A O 1
ATOM 656 N N . LYS A 1 83 ? 18.266 -4.16 4.051 1 93.56 83 LYS A N 1
ATOM 657 C CA . LYS A 1 83 ? 19.281 -5.145 4.402 1 93.56 83 LYS A CA 1
ATOM 658 C C . LYS A 1 83 ? 19.188 -5.523 5.879 1 93.56 83 LYS A C 1
ATOM 660 O O . LYS A 1 83 ? 19.344 -6.695 6.234 1 93.56 83 LYS A O 1
ATOM 665 N N . GLU A 1 84 ? 18.969 -4.543 6.68 1 91.19 84 GLU A N 1
ATOM 666 C CA . GLU A 1 84 ? 18.812 -4.793 8.109 1 91.19 84 GLU A CA 1
ATOM 667 C C . GLU A 1 84 ? 17.609 -5.695 8.383 1 91.19 84 GLU A C 1
ATOM 669 O O . GLU A 1 84 ? 17.688 -6.59 9.234 1 91.19 84 GLU A O 1
ATOM 674 N N . LEU A 1 85 ? 16.531 -5.461 7.766 1 91.69 85 LEU A N 1
ATOM 675 C CA . LEU A 1 85 ? 15.359 -6.301 7.914 1 91.69 85 LEU A CA 1
ATOM 676 C C . LEU A 1 85 ? 15.672 -7.75 7.555 1 91.69 85 LEU A C 1
ATOM 678 O O . LEU A 1 85 ? 15.273 -8.672 8.273 1 91.69 85 LEU A O 1
ATOM 682 N N . LEU A 1 86 ? 16.359 -7.961 6.438 1 95.38 86 LEU A N 1
ATOM 683 C CA . LEU A 1 86 ? 16.75 -9.305 6.012 1 95.38 86 LEU A CA 1
ATOM 684 C C . LEU A 1 86 ? 17.641 -9.961 7.047 1 95.38 86 LEU A C 1
ATOM 686 O O . LEU A 1 86 ? 17.516 -11.156 7.32 1 95.38 86 LEU A O 1
ATOM 690 N N . GLU A 1 87 ? 18.5 -9.156 7.656 1 94.06 87 GLU A N 1
ATOM 691 C CA . GLU A 1 87 ? 19.422 -9.672 8.672 1 94.06 87 GLU A CA 1
ATOM 692 C C . GLU A 1 87 ? 18.672 -10.086 9.938 1 94.06 87 GLU A C 1
ATOM 694 O O . GLU A 1 87 ? 19.016 -11.078 10.57 1 94.06 87 GLU A O 1
ATOM 699 N N . ARG A 1 88 ? 17.703 -9.328 10.297 1 94.12 88 ARG A N 1
ATOM 700 C CA . ARG A 1 88 ? 16.922 -9.648 11.484 1 94.12 88 ARG A CA 1
ATOM 701 C C . ARG A 1 88 ? 16.156 -10.961 11.297 1 94.12 88 ARG A C 1
ATOM 703 O O . ARG A 1 88 ? 15.836 -11.641 12.281 1 94.12 88 ARG A O 1
ATOM 710 N N . ASN A 1 89 ? 15.797 -11.266 10.055 1 96.69 89 ASN A N 1
ATOM 711 C CA . ASN A 1 89 ? 15.234 -12.562 9.688 1 96.69 89 ASN A CA 1
ATOM 712 C C . ASN A 1 89 ? 13.953 -12.859 10.461 1 96.69 89 ASN A C 1
ATOM 714 O O . ASN A 1 89 ? 13.773 -13.969 10.969 1 96.69 89 ASN A O 1
ATOM 718 N N . ASP A 1 90 ? 13.125 -11.875 10.656 1 92.62 90 ASP A N 1
ATOM 719 C CA . ASP A 1 90 ? 11.805 -12.031 11.25 1 92.62 90 ASP A CA 1
ATOM 720 C C . ASP A 1 90 ? 10.742 -12.305 10.188 1 92.62 90 ASP A C 1
ATOM 722 O O . ASP A 1 90 ? 10.477 -11.445 9.336 1 92.62 90 ASP A O 1
ATOM 726 N N . PRO A 1 91 ? 10.117 -13.445 10.219 1 92.12 91 PRO A N 1
ATOM 727 C CA . PRO A 1 91 ? 9.18 -13.828 9.164 1 92.12 91 PRO A CA 1
ATOM 728 C C . PRO A 1 91 ? 7.906 -12.984 9.18 1 92.12 91 PRO A C 1
ATOM 730 O O . PRO A 1 91 ? 7.168 -12.969 8.188 1 92.12 91 PRO A O 1
ATOM 733 N N . GLU A 1 92 ? 7.707 -12.227 10.203 1 87.62 92 GLU A N 1
ATOM 734 C CA . GLU A 1 92 ? 6.465 -11.469 10.32 1 87.62 92 GLU A CA 1
ATOM 735 C C . GLU A 1 92 ? 6.695 -9.992 10.039 1 87.62 92 GLU A C 1
ATOM 737 O O . GLU A 1 92 ? 5.738 -9.219 9.922 1 87.62 92 GLU A O 1
ATOM 742 N N . GLU A 1 93 ? 7.895 -9.625 9.898 1 88.69 93 GLU A N 1
ATOM 743 C CA . GLU A 1 93 ? 8.219 -8.211 9.766 1 88.69 93 GLU A CA 1
ATOM 744 C C . GLU A 1 93 ? 7.938 -7.715 8.344 1 88.69 93 GLU A C 1
ATOM 746 O O . GLU A 1 93 ? 8.242 -8.398 7.371 1 88.69 93 GLU A O 1
ATOM 751 N N . THR A 1 94 ? 7.266 -6.621 8.289 1 89.06 94 THR A N 1
ATOM 752 C CA . THR A 1 94 ? 7.062 -5.871 7.051 1 89.06 94 THR A CA 1
ATOM 753 C C . THR A 1 94 ? 7.574 -4.441 7.195 1 89.06 94 THR A C 1
ATOM 755 O O . THR A 1 94 ? 7.539 -3.871 8.289 1 89.06 94 THR A O 1
ATOM 758 N N . PHE A 1 95 ? 8.094 -3.928 6.168 1 87.12 95 PHE A N 1
ATOM 759 C CA . PHE A 1 95 ? 8.578 -2.551 6.133 1 87.12 95 PHE A CA 1
ATOM 760 C C . PHE A 1 95 ? 7.918 -1.775 4.996 1 87.12 95 PHE A C 1
ATOM 762 O O . PHE A 1 95 ? 8.008 -2.174 3.834 1 87.12 95 PHE A O 1
ATOM 769 N N . SER A 1 96 ? 7.188 -0.685 5.352 1 86.75 96 SER A N 1
ATOM 770 C CA . SER A 1 96 ? 6.516 0.185 4.395 1 86.75 96 SER A CA 1
ATOM 771 C C . SER A 1 96 ? 7.238 1.521 4.258 1 86.75 96 SER A C 1
ATOM 773 O O . SER A 1 96 ? 7.699 2.086 5.25 1 86.75 96 SER A O 1
ATOM 775 N N . TYR A 1 97 ? 7.332 1.94 3.025 1 80.88 97 TYR A N 1
ATOM 776 C CA . TYR A 1 97 ? 7.992 3.219 2.795 1 80.88 97 TYR A CA 1
ATOM 777 C C . TYR A 1 97 ? 7.578 3.814 1.456 1 80.88 97 TYR A C 1
ATOM 779 O O . TYR A 1 97 ? 7.004 3.123 0.614 1 80.88 97 TYR A O 1
ATOM 787 N N . PHE A 1 98 ? 7.859 5.098 1.371 1 79 98 PHE A N 1
ATOM 788 C CA . PHE A 1 98 ? 7.586 5.809 0.127 1 79 98 PHE A CA 1
ATOM 789 C C . PHE A 1 98 ? 8.82 5.828 -0.767 1 79 98 PHE A C 1
ATOM 791 O O . PHE A 1 98 ? 9.93 6.109 -0.302 1 79 98 PHE A O 1
ATOM 798 N N . GLN A 1 99 ? 8.555 5.43 -1.999 1 82.06 99 GLN A N 1
ATOM 799 C CA . GLN A 1 99 ? 9.672 5.355 -2.943 1 82.06 99 GLN A CA 1
ATOM 800 C C . GLN A 1 99 ? 9.273 5.914 -4.305 1 82.06 99 GLN A C 1
ATOM 802 O O . GLN A 1 99 ? 8.18 5.637 -4.801 1 82.06 99 GLN A O 1
ATOM 807 N N . GLN A 1 100 ? 10.188 6.715 -4.773 1 81.44 100 GLN A N 1
ATOM 808 C CA . GLN A 1 100 ? 9.961 7.133 -6.152 1 81.44 100 GLN A CA 1
ATOM 809 C C . GLN A 1 100 ? 10.5 6.105 -7.141 1 81.44 100 GLN A C 1
ATOM 811 O O . GLN A 1 100 ? 11.547 5.496 -6.898 1 81.44 100 GLN A O 1
ATOM 816 N N . VAL A 1 101 ? 9.766 5.938 -8.219 1 87.31 101 VAL A N 1
ATOM 817 C CA . VAL A 1 101 ? 10.164 5.031 -9.289 1 87.31 101 VAL A CA 1
ATOM 818 C C . VAL A 1 101 ? 10.062 5.742 -10.641 1 87.31 101 VAL A C 1
ATOM 820 O O . VAL A 1 101 ? 9.141 6.527 -10.859 1 87.31 101 VAL A O 1
ATOM 823 N N . ARG A 1 102 ? 11.023 5.484 -11.469 1 84.94 102 ARG A N 1
ATOM 824 C CA . ARG A 1 102 ? 11 6.078 -12.805 1 84.94 102 ARG A CA 1
ATOM 825 C C . ARG A 1 102 ? 10.023 5.34 -13.711 1 84.94 102 ARG A C 1
ATOM 827 O O . ARG A 1 102 ? 10.242 4.172 -14.047 1 84.94 102 ARG A O 1
ATOM 834 N N . TYR A 1 103 ? 8.938 6.016 -14.062 1 81.44 103 TYR A N 1
ATOM 835 C CA . TYR A 1 103 ? 7.941 5.434 -14.953 1 81.44 103 TYR A CA 1
ATOM 836 C C . TYR A 1 103 ? 8.172 5.871 -16.391 1 81.44 103 TYR A C 1
ATOM 838 O O . TYR A 1 103 ? 7.98 7.043 -16.734 1 81.44 103 TYR A O 1
ATOM 846 N N . VAL A 1 104 ? 8.523 5.004 -17.266 1 76.81 104 VAL A N 1
ATOM 847 C CA . VAL A 1 104 ? 8.805 5.32 -18.656 1 76.81 104 VAL A CA 1
ATOM 848 C C . VAL A 1 104 ? 7.504 5.68 -19.375 1 76.81 104 VAL A C 1
ATOM 850 O O . VAL A 1 104 ? 7.484 6.574 -20.219 1 76.81 104 VAL A O 1
ATOM 853 N N . GLU A 1 105 ? 6.469 4.953 -19.016 1 71.75 105 GLU A N 1
ATOM 854 C CA . GLU A 1 105 ? 5.172 5.219 -19.625 1 71.75 105 GLU A CA 1
ATOM 855 C C . GLU A 1 105 ? 4.703 6.641 -19.328 1 71.75 105 GLU A C 1
ATOM 857 O O . GLU A 1 105 ? 3.838 7.172 -20.031 1 71.75 105 GLU A O 1
ATOM 862 N N . GLU A 1 106 ? 5.359 7.227 -18.422 1 62.78 106 GLU A N 1
ATOM 863 C CA . GLU A 1 106 ? 5.008 8.594 -18.062 1 62.78 106 GLU A CA 1
ATOM 864 C C . GLU A 1 106 ? 6.129 9.57 -18.422 1 62.78 106 GLU A C 1
ATOM 866 O O . GLU A 1 106 ? 6.387 10.531 -17.703 1 62.78 106 GLU A O 1
ATOM 871 N N . GLY A 1 107 ? 6.754 9.25 -19.375 1 65.81 107 GLY A N 1
ATOM 872 C CA . GLY A 1 107 ? 7.781 10.156 -19.875 1 65.81 107 GLY A CA 1
ATOM 873 C C . GLY A 1 107 ? 9.07 10.086 -19.078 1 65.81 107 GLY A C 1
ATOM 874 O O . GLY A 1 107 ? 9.867 11.023 -19.094 1 65.81 107 GLY A O 1
ATOM 875 N N . GLY A 1 108 ? 9.164 9.086 -18.281 1 67.25 108 GLY A N 1
ATOM 876 C CA . GLY A 1 108 ? 10.375 8.93 -17.5 1 67.25 108 GLY A CA 1
ATOM 877 C C . GLY A 1 108 ? 10.375 9.75 -16.219 1 67.25 108 GLY A C 1
ATOM 878 O O . GLY A 1 108 ? 11.43 10.008 -15.641 1 67.25 108 GLY A O 1
ATOM 879 N N . ASN A 1 109 ? 9.289 10.125 -15.734 1 68.38 109 ASN A N 1
ATOM 880 C CA . ASN A 1 109 ? 9.141 10.914 -14.516 1 68.38 109 ASN A CA 1
ATOM 881 C C . ASN A 1 109 ? 9.195 10.039 -13.266 1 68.38 109 ASN A C 1
ATOM 883 O O . ASN A 1 109 ? 8.891 8.844 -13.328 1 68.38 109 ASN A O 1
ATOM 887 N N . TRP A 1 110 ? 9.719 10.703 -12.227 1 73.69 110 TRP A N 1
ATOM 888 C CA . TRP A 1 110 ? 9.672 10.047 -10.922 1 73.69 110 TRP A CA 1
ATOM 889 C C . TRP A 1 110 ? 8.258 10.062 -10.359 1 73.69 110 TRP A C 1
ATOM 891 O O . TRP A 1 110 ? 7.609 11.109 -10.305 1 73.69 110 TRP A O 1
ATOM 901 N N . VAL A 1 111 ? 7.797 8.883 -10.039 1 77.12 111 VAL A N 1
ATOM 902 C CA . VAL A 1 111 ? 6.445 8.758 -9.508 1 77.12 111 VAL A CA 1
ATOM 903 C C . VAL A 1 111 ? 6.5 8.18 -8.094 1 77.12 111 VAL A C 1
ATOM 905 O O . VAL A 1 111 ? 7.199 7.195 -7.844 1 77.12 111 VAL A O 1
ATOM 908 N N . TRP A 1 112 ? 5.762 8.852 -7.273 1 77.88 112 TRP A N 1
ATOM 909 C CA . TRP A 1 112 ? 5.703 8.391 -5.891 1 77.88 112 TRP A CA 1
ATOM 910 C C . TRP A 1 112 ? 4.895 7.102 -5.777 1 77.88 112 TRP A C 1
ATOM 912 O O . TRP A 1 112 ? 3.82 6.984 -6.375 1 77.88 112 TRP A O 1
ATOM 922 N N . ASN A 1 113 ? 5.488 6.137 -5.043 1 86.12 113 ASN A N 1
ATOM 923 C CA . ASN A 1 113 ? 4.84 4.859 -4.762 1 86.12 113 ASN A CA 1
ATOM 924 C C . ASN A 1 113 ? 4.898 4.52 -3.273 1 86.12 113 ASN A C 1
ATOM 926 O O . ASN A 1 113 ? 5.867 4.855 -2.592 1 86.12 113 ASN A O 1
ATOM 930 N N . MET A 1 114 ? 3.861 4.004 -2.797 1 86.19 114 MET A N 1
ATOM 931 C CA . MET A 1 114 ? 3.912 3.303 -1.518 1 86.19 114 MET A CA 1
ATOM 932 C C . MET A 1 114 ? 4.367 1.859 -1.705 1 86.19 114 MET A C 1
ATOM 934 O O . MET A 1 114 ? 3.824 1.138 -2.545 1 86.19 114 MET A O 1
ATOM 938 N N . VAL A 1 115 ? 5.383 1.471 -0.967 1 90 115 VAL A N 1
ATOM 939 C CA . VAL A 1 115 ? 5.992 0.157 -1.156 1 90 115 VAL A CA 1
ATOM 940 C C . VAL A 1 115 ? 6.012 -0.599 0.17 1 90 115 VAL A C 1
ATOM 942 O O . VAL A 1 115 ? 6.25 -0.007 1.226 1 90 115 VAL A O 1
ATOM 945 N N . ASP A 1 116 ? 5.684 -1.875 0.107 1 92.19 116 ASP A N 1
ATOM 946 C CA . ASP A 1 116 ? 5.742 -2.779 1.251 1 92.19 116 ASP A CA 1
ATOM 947 C C . ASP A 1 116 ? 6.715 -3.928 0.993 1 92.19 116 ASP A C 1
ATOM 949 O O . ASP A 1 116 ? 6.605 -4.625 -0.018 1 92.19 116 ASP A O 1
ATOM 953 N N . PHE A 1 117 ? 7.59 -4.09 1.938 1 94.12 117 PHE A N 1
ATOM 954 C CA . PHE A 1 117 ? 8.695 -5.031 1.78 1 94.12 117 PHE A CA 1
ATOM 955 C C . PHE A 1 117 ? 8.672 -6.078 2.889 1 94.12 117 PHE A C 1
ATOM 957 O O . PHE A 1 117 ? 8.43 -5.754 4.051 1 94.12 117 PHE A O 1
ATOM 964 N N . ARG A 1 118 ? 8.867 -7.398 2.551 1 95.5 118 ARG A N 1
ATOM 965 C CA . ARG A 1 118 ? 9.07 -8.453 3.543 1 95.5 118 ARG A CA 1
ATOM 966 C C . ARG A 1 118 ? 9.859 -9.617 2.955 1 95.5 118 ARG A C 1
ATOM 968 O O . ARG A 1 118 ? 10.086 -9.664 1.745 1 95.5 118 ARG A O 1
ATOM 975 N N . ILE A 1 119 ? 10.281 -10.492 3.84 1 97.44 119 ILE A N 1
ATOM 976 C CA . ILE A 1 119 ? 10.945 -11.719 3.389 1 97.44 119 ILE A CA 1
ATOM 977 C C . ILE A 1 119 ? 9.922 -12.641 2.725 1 97.44 119 ILE A C 1
ATOM 979 O O . ILE A 1 119 ? 8.812 -12.812 3.229 1 97.44 119 ILE A O 1
ATOM 983 N N . PHE A 1 120 ? 10.312 -13.234 1.607 1 97.44 120 PHE A N 1
ATOM 984 C CA . PHE A 1 120 ? 9.414 -14.039 0.794 1 97.44 120 PHE A CA 1
ATOM 985 C C . PHE A 1 120 ? 9.719 -15.523 0.953 1 97.44 120 PHE A C 1
ATOM 987 O O . PHE A 1 120 ? 8.812 -16.359 0.897 1 97.44 120 PHE A O 1
ATOM 994 N N . ALA A 1 121 ? 10.945 -15.844 1.078 1 97.44 121 ALA A N 1
ATOM 995 C CA . ALA A 1 121 ? 11.359 -17.234 1.156 1 97.44 121 ALA A CA 1
ATOM 996 C C . ALA A 1 121 ? 12.695 -17.375 1.889 1 97.44 121 ALA A C 1
ATOM 998 O O . ALA A 1 121 ? 13.484 -16.422 1.934 1 97.44 121 ALA A O 1
ATOM 999 N N . TRP A 1 122 ? 12.883 -18.5 2.43 1 96.88 122 TRP A N 1
ATOM 1000 C CA . TRP A 1 122 ? 14.094 -18.844 3.162 1 96.88 122 TRP A CA 1
ATOM 1001 C C . TRP A 1 122 ? 14.766 -20.062 2.549 1 96.88 122 TRP A C 1
ATOM 1003 O O . TRP A 1 122 ? 14.109 -20.891 1.916 1 96.88 122 TRP A O 1
ATOM 1013 N N . ASP A 1 123 ? 16.078 -20.109 2.725 1 95.44 123 ASP A N 1
ATOM 1014 C CA . ASP A 1 123 ? 16.766 -21.312 2.285 1 95.44 123 ASP A CA 1
ATOM 1015 C C . ASP A 1 123 ? 16.688 -22.406 3.34 1 95.44 123 ASP A C 1
ATOM 1017 O O . ASP A 1 123 ? 15.984 -22.266 4.344 1 95.44 123 ASP A O 1
ATOM 1021 N N . GLU A 1 124 ? 17.328 -23.5 3.057 1 93.94 124 GLU A N 1
ATOM 1022 C CA . GLU A 1 124 ? 17.219 -24.672 3.916 1 93.94 124 GLU A CA 1
ATOM 1023 C C . GLU A 1 124 ? 17.844 -24.422 5.289 1 93.94 124 GLU A C 1
ATOM 1025 O O . GLU A 1 124 ? 17.5 -25.078 6.27 1 93.94 124 GLU A O 1
ATOM 1030 N N . ALA A 1 125 ? 18.75 -23.469 5.418 1 95.88 125 ALA A N 1
ATOM 1031 C CA . ALA A 1 125 ? 19.406 -23.141 6.68 1 95.88 125 ALA A CA 1
ATOM 1032 C C . ALA A 1 125 ? 18.594 -22.109 7.461 1 95.88 125 ALA A C 1
ATOM 1034 O O . ALA A 1 125 ? 19 -21.672 8.539 1 95.88 125 ALA A O 1
ATOM 1035 N N . GLY A 1 126 ? 17.5 -21.625 6.934 1 95.31 126 GLY A N 1
ATOM 1036 C CA . GLY A 1 126 ? 16.641 -20.656 7.609 1 95.31 126 GLY A CA 1
ATOM 1037 C C . GLY A 1 126 ? 17.078 -19.219 7.371 1 95.31 126 GLY A C 1
ATOM 1038 O O . GLY A 1 126 ? 16.672 -18.312 8.109 1 95.31 126 GLY A O 1
ATOM 1039 N N . LYS A 1 127 ? 17.906 -19.078 6.367 1 97.06 127 LYS A N 1
ATOM 1040 C CA . LYS A 1 127 ? 18.328 -17.719 6.008 1 97.06 127 LYS A CA 1
ATOM 1041 C C . LYS A 1 127 ? 17.469 -17.156 4.887 1 97.06 127 LYS A C 1
ATOM 1043 O O . LYS A 1 127 ? 17.078 -17.891 3.971 1 97.06 127 LYS A O 1
ATOM 1048 N N . PRO A 1 128 ? 17.234 -15.82 4.969 1 97.81 128 PRO A N 1
ATOM 1049 C CA . PRO A 1 128 ? 16.453 -15.219 3.875 1 97.81 128 PRO A CA 1
ATOM 1050 C C . PRO A 1 128 ? 17.078 -15.492 2.502 1 97.81 128 PRO A C 1
ATOM 1052 O O . PRO A 1 128 ? 18.297 -15.422 2.344 1 97.81 128 PRO A O 1
ATOM 1055 N N . LEU A 1 129 ? 16.234 -15.805 1.562 1 98.06 129 LEU A N 1
ATOM 1056 C CA . LEU A 1 129 ? 16.641 -16.141 0.206 1 98.06 129 LEU A CA 1
ATOM 1057 C C . LEU A 1 129 ? 16.047 -15.18 -0.808 1 98.06 129 LEU A C 1
ATOM 1059 O O . LEU A 1 129 ? 16.719 -14.75 -1.744 1 98.06 129 LEU A O 1
ATOM 1063 N N . LEU A 1 130 ? 14.773 -14.859 -0.631 1 98.38 130 LEU A N 1
ATOM 1064 C CA . LEU A 1 130 ? 14.031 -13.961 -1.507 1 98.38 130 LEU A CA 1
ATOM 1065 C C . LEU A 1 130 ? 13.211 -12.961 -0.692 1 98.38 130 LEU A C 1
ATOM 1067 O O . LEU A 1 130 ? 12.766 -13.281 0.412 1 98.38 130 LEU A O 1
ATOM 1071 N N . SER A 1 131 ? 13.039 -11.82 -1.234 1 98 131 SER A N 1
ATOM 1072 C CA . SER A 1 131 ? 12.133 -10.805 -0.694 1 98 131 SER A CA 1
ATOM 1073 C C . SER A 1 131 ? 11.023 -10.469 -1.686 1 98 131 SER A C 1
ATOM 1075 O O . SER A 1 131 ? 11.148 -10.742 -2.881 1 98 131 SER A O 1
ATOM 1077 N N . ILE A 1 132 ? 9.969 -9.945 -1.207 1 97.94 132 ILE A N 1
ATOM 1078 C CA . ILE A 1 132 ? 8.844 -9.539 -2.043 1 97.94 132 ILE A CA 1
ATOM 1079 C C . ILE A 1 132 ? 8.43 -8.109 -1.695 1 97.94 132 ILE A C 1
ATOM 1081 O O . ILE A 1 132 ? 8.461 -7.719 -0.527 1 97.94 132 ILE A O 1
ATOM 1085 N N . VAL A 1 133 ? 8.102 -7.395 -2.721 1 96.69 133 VAL A N 1
ATOM 1086 C CA . VAL A 1 133 ? 7.656 -6.008 -2.607 1 96.69 133 VAL A CA 1
ATOM 1087 C C . VAL A 1 133 ? 6.328 -5.832 -3.344 1 96.69 133 VAL A C 1
ATOM 1089 O O . VAL A 1 133 ? 6.145 -6.355 -4.441 1 96.69 133 VAL A O 1
ATOM 1092 N N . ILE A 1 134 ? 5.41 -5.211 -2.732 1 95.19 134 ILE A N 1
ATOM 1093 C CA . ILE A 1 134 ? 4.223 -4.707 -3.414 1 95.19 134 ILE A CA 1
ATOM 1094 C C . ILE A 1 134 ? 4.23 -3.178 -3.4 1 95.19 134 ILE A C 1
ATOM 1096 O O . ILE A 1 134 ? 4.469 -2.562 -2.359 1 95.19 134 ILE A O 1
ATOM 1100 N N . GLY A 1 135 ? 4.09 -2.621 -4.539 1 93.19 135 GLY A N 1
ATOM 1101 C CA . GLY A 1 135 ? 4.082 -1.172 -4.668 1 93.19 135 GLY A CA 1
ATOM 1102 C C . GLY A 1 135 ? 2.852 -0.643 -5.379 1 93.19 135 GLY A C 1
ATOM 1103 O O . GLY A 1 135 ? 2.355 -1.266 -6.32 1 93.19 135 GLY A O 1
ATOM 1104 N N . THR A 1 136 ? 2.35 0.44 -4.91 1 88.38 136 THR A N 1
ATOM 1105 C CA . THR A 1 136 ? 1.227 1.123 -5.543 1 88.38 136 THR A CA 1
ATOM 1106 C C . THR A 1 136 ? 1.551 2.596 -5.777 1 88.38 136 THR A C 1
ATOM 1108 O O . THR A 1 136 ? 2.18 3.24 -4.934 1 88.38 136 THR A O 1
ATOM 1111 N N . ARG A 1 137 ? 1.088 3.066 -6.875 1 83.31 137 ARG A N 1
ATOM 1112 C CA . ARG A 1 137 ? 1.256 4.484 -7.18 1 83.31 137 ARG A CA 1
ATOM 1113 C C . ARG A 1 137 ? 0.378 5.344 -6.277 1 83.31 137 ARG A C 1
ATOM 1115 O O . ARG A 1 137 ? -0.782 5.012 -6.027 1 83.31 137 ARG A O 1
ATOM 1122 N N . ILE A 1 138 ? 1.01 6.32 -5.82 1 76.44 138 ILE A N 1
ATOM 1123 C CA . ILE A 1 138 ? 0.238 7.129 -4.883 1 76.44 138 ILE A CA 1
ATOM 1124 C C . ILE A 1 138 ? 0.11 8.555 -5.418 1 76.44 138 ILE A C 1
ATOM 1126 O O . ILE A 1 138 ? -0.494 9.414 -4.77 1 76.44 138 ILE A O 1
ATOM 1130 N N . ASP A 1 139 ? 0.652 8.805 -6.473 1 63.47 139 ASP A N 1
ATOM 1131 C CA . ASP A 1 139 ? 0.616 10.164 -7.004 1 63.47 139 ASP A CA 1
ATOM 1132 C C . ASP A 1 139 ? -0.806 10.57 -7.387 1 63.47 139 ASP A C 1
ATOM 1134 O O . ASP A 1 139 ? -1.101 11.758 -7.539 1 63.47 139 ASP A O 1
ATOM 1138 N N . GLN A 1 140 ? -1.605 9.586 -7.391 1 62.03 140 GLN A N 1
ATOM 1139 C CA . GLN A 1 140 ? -2.977 9.906 -7.77 1 62.03 140 GLN A CA 1
ATOM 1140 C C . GLN A 1 140 ? -3.924 9.758 -6.582 1 62.03 140 GLN A C 1
ATOM 1142 O O . GLN A 1 140 ? -5.145 9.719 -6.758 1 62.03 140 GLN A O 1
ATOM 1147 N N . VAL A 1 141 ? -3.367 9.492 -5.441 1 63.03 141 VAL A N 1
ATOM 1148 C CA . VAL A 1 141 ? -4.199 9.406 -4.246 1 63.03 141 VAL A CA 1
ATOM 1149 C C . VAL A 1 141 ? -4.727 10.789 -3.875 1 63.03 141 VAL A C 1
ATOM 1151 O O . VAL A 1 141 ? -3.947 11.695 -3.574 1 63.03 141 VAL A O 1
ATOM 1154 N N . PRO A 1 142 ? -6.051 10.852 -4.023 1 54.72 142 PRO A N 1
ATOM 1155 C CA . PRO A 1 142 ? -6.59 12.148 -3.621 1 54.72 142 PRO A CA 1
ATOM 1156 C C . PRO A 1 142 ? -6.305 12.477 -2.158 1 54.72 142 PRO A C 1
ATOM 1158 O O . PRO A 1 142 ? -6.234 11.578 -1.321 1 54.72 142 PRO A O 1
ATOM 1161 N N . ASP A 1 143 ? -5.98 13.695 -1.802 1 56.28 143 ASP A N 1
ATOM 1162 C CA . ASP A 1 143 ? -5.93 14.281 -0.467 1 56.28 143 ASP A CA 1
ATOM 1163 C C . ASP A 1 143 ? -4.762 13.711 0.339 1 56.28 143 ASP A C 1
ATOM 1165 O O . ASP A 1 143 ? -4.805 13.695 1.57 1 56.28 143 ASP A O 1
ATOM 1169 N N . LEU A 1 144 ? -3.928 12.977 -0.373 1 62.31 144 LEU A N 1
ATOM 1170 C CA . LEU A 1 144 ? -2.758 12.414 0.293 1 62.31 144 LEU A CA 1
ATOM 1171 C C . LEU A 1 144 ? -2.188 13.398 1.31 1 62.31 144 LEU A C 1
ATOM 1173 O O . LEU A 1 144 ? -1.865 13.016 2.438 1 62.31 144 LEU A O 1
ATOM 1177 N N . ILE A 1 145 ? -2.229 14.555 0.858 1 54.56 145 ILE A N 1
ATOM 1178 C CA . ILE A 1 145 ? -1.64 15.602 1.69 1 54.56 145 ILE A CA 1
ATOM 1179 C C . ILE A 1 145 ? -2.512 15.828 2.922 1 54.56 145 ILE A C 1
ATOM 1181 O O . ILE A 1 145 ? -1.999 15.977 4.035 1 54.56 145 ILE A O 1
ATOM 1185 N N . ILE A 1 146 ? -3.709 15.945 2.58 1 55.47 146 ILE A N 1
ATOM 1186 C CA . ILE A 1 146 ? -4.648 16.156 3.676 1 55.47 146 ILE A CA 1
ATOM 1187 C C . ILE A 1 146 ? -4.543 15.008 4.676 1 55.47 146 ILE A C 1
ATOM 1189 O O . ILE A 1 146 ? -4.484 15.234 5.887 1 55.47 146 ILE A O 1
ATOM 1193 N N . GLN A 1 147 ? -4.34 13.953 4.16 1 60.09 147 GLN A N 1
ATOM 1194 C CA . GLN A 1 147 ? -4.305 12.773 5.016 1 60.09 147 GLN A CA 1
ATOM 1195 C C . GLN A 1 147 ? -2.973 12.672 5.754 1 60.09 147 GLN A C 1
ATOM 1197 O O . GLN A 1 147 ? -2.938 12.328 6.938 1 60.09 147 GLN A O 1
ATOM 1202 N N . ALA A 1 148 ? -2.027 12.938 5.012 1 58.69 148 ALA A N 1
ATOM 1203 C CA . ALA A 1 148 ? -0.715 12.938 5.652 1 58.69 148 ALA A CA 1
ATOM 1204 C C . ALA A 1 148 ? -0.686 13.906 6.836 1 58.69 148 ALA A C 1
ATOM 1206 O O . ALA A 1 148 ? -0.079 13.609 7.867 1 58.69 148 ALA A O 1
ATOM 1207 N N . GLU A 1 149 ? -1.321 15.023 6.562 1 54.41 149 GLU A N 1
ATOM 1208 C CA . GLU A 1 149 ? -1.396 16 7.641 1 54.41 149 GLU A CA 1
ATOM 1209 C C . GLU A 1 149 ? -2.186 15.461 8.828 1 54.41 149 GLU A C 1
ATOM 1211 O O . GLU A 1 149 ? -1.823 15.703 9.984 1 54.41 149 GLU A O 1
ATOM 1216 N N . LYS A 1 150 ? -3.195 14.867 8.547 1 59.78 150 LYS A N 1
ATOM 1217 C CA . LYS A 1 150 ? -4 14.266 9.602 1 59.78 150 LYS A CA 1
ATOM 1218 C C . LYS A 1 150 ? -3.203 13.227 10.383 1 59.78 150 LYS A C 1
ATOM 1220 O O . LYS A 1 150 ? -3.25 13.188 11.609 1 59.78 150 LYS A O 1
ATOM 1225 N N . ILE A 1 151 ? -2.518 12.492 9.664 1 60.03 151 ILE A N 1
ATOM 1226 C CA . ILE A 1 151 ? -1.692 11.453 10.281 1 60.03 151 ILE A CA 1
ATOM 1227 C C . ILE A 1 151 ? -0.606 12.102 11.133 1 60.03 151 ILE A C 1
ATOM 1229 O O . ILE A 1 151 ? -0.354 11.672 12.266 1 60.03 151 ILE A O 1
ATOM 1233 N N . ARG A 1 152 ? -0.081 13.117 10.523 1 57.88 152 ARG A N 1
ATOM 1234 C CA . ARG A 1 152 ? 0.956 13.859 11.242 1 57.88 152 ARG A CA 1
ATOM 1235 C C . ARG A 1 152 ? 0.409 14.461 12.531 1 57.88 152 ARG A C 1
ATOM 1237 O O . ARG A 1 152 ? 1.05 14.383 13.578 1 57.88 152 ARG A O 1
ATOM 1244 N N . GLN A 1 153 ? -0.652 15.102 12.32 1 58.16 153 GLN A N 1
ATOM 1245 C CA . GLN A 1 153 ? -1.273 15.719 13.484 1 58.16 153 GLN A CA 1
ATOM 1246 C C . GLN A 1 153 ? -1.571 14.68 14.562 1 58.16 153 GLN A C 1
ATOM 1248 O O . GLN A 1 153 ? -1.325 14.914 15.75 1 58.16 153 GLN A O 1
ATOM 1253 N N . ASP A 1 154 ? -1.948 13.625 14.164 1 59.59 154 ASP A N 1
ATOM 1254 C CA . ASP A 1 154 ? -2.25 12.547 15.102 1 59.59 154 ASP A CA 1
ATOM 1255 C C . ASP A 1 154 ? -0.978 12.016 15.758 1 59.59 154 ASP A C 1
ATOM 1257 O O . ASP A 1 154 ? -0.935 11.82 16.984 1 59.59 154 ASP A O 1
ATOM 1261 N N . ASN A 1 155 ? -0.005 11.898 14.898 1 57.16 155 ASN A N 1
ATOM 1262 C CA . ASN A 1 155 ? 1.253 11.383 15.422 1 57.16 155 ASN A CA 1
ATOM 1263 C C . ASN A 1 155 ? 1.907 12.359 16.391 1 57.16 155 ASN A C 1
ATOM 1265 O O . ASN A 1 155 ? 2.438 11.961 17.422 1 57.16 155 ASN A O 1
ATOM 1269 N N . ASN A 1 156 ? 1.929 13.594 15.922 1 58 156 ASN A N 1
ATOM 1270 C CA . ASN A 1 156 ? 2.477 14.617 16.812 1 58 156 ASN A CA 1
ATOM 1271 C C . ASN A 1 156 ? 1.717 14.688 18.125 1 58 156 ASN A C 1
ATOM 1273 O O . ASN A 1 156 ? 2.324 14.82 19.188 1 58 156 ASN A O 1
ATOM 1277 N N . PHE A 1 157 ? 0.471 14.68 17.969 1 63.09 157 PHE A N 1
ATOM 1278 C CA . PHE A 1 157 ? -0.359 14.695 19.172 1 63.09 157 PHE A CA 1
ATOM 1279 C C . PHE A 1 157 ? -0.024 13.508 20.078 1 63.09 157 PHE A C 1
ATOM 1281 O O . PHE A 1 157 ? 0.156 13.672 21.281 1 63.09 157 PHE A O 1
ATOM 1288 N N . ILE A 1 158 ? 0.153 12.414 19.469 1 58.16 158 ILE A N 1
ATOM 1289 C CA . ILE A 1 158 ? 0.416 11.195 20.234 1 58.16 158 ILE A CA 1
ATOM 1290 C C . ILE A 1 158 ? 1.787 11.297 20.891 1 58.16 158 ILE A C 1
ATOM 1292 O O . ILE A 1 158 ? 1.932 10.992 22.078 1 58.16 158 ILE A O 1
ATOM 1296 N N . ARG A 1 159 ? 2.691 11.711 20.188 1 61.06 159 ARG A N 1
ATOM 1297 C CA . ARG A 1 159 ? 4.039 11.828 20.734 1 61.06 159 ARG A CA 1
ATOM 1298 C C . ARG A 1 159 ? 4.078 12.828 21.891 1 61.06 159 ARG A C 1
ATOM 1300 O O . ARG A 1 159 ? 4.695 12.562 22.922 1 61.06 159 ARG A O 1
ATOM 1307 N N . GLU A 1 160 ? 3.469 13.938 21.625 1 64.69 160 GLU A N 1
ATOM 1308 C CA . GLU A 1 160 ? 3.488 15.016 22.609 1 64.69 160 GLU A CA 1
ATOM 1309 C C . GLU A 1 160 ? 2.662 14.648 23.844 1 64.69 160 GLU A C 1
ATOM 1311 O O . GLU A 1 160 ? 2.99 15.055 24.953 1 64.69 160 GLU A O 1
ATOM 1316 N N . LYS A 1 161 ? 1.566 13.898 23.578 1 73.19 161 LYS A N 1
ATOM 1317 C CA . LYS A 1 161 ? 0.575 13.742 24.641 1 73.19 161 LYS A CA 1
ATOM 1318 C C . LYS A 1 161 ? 0.6 12.336 25.203 1 73.19 161 LYS A C 1
ATOM 1320 O O . LYS A 1 161 ? -0.174 12.008 26.109 1 73.19 161 LYS A O 1
ATOM 1325 N N . TYR A 1 162 ? 1.604 11.617 24.703 1 67 162 TYR A N 1
ATOM 1326 C CA . TYR A 1 162 ? 1.657 10.227 25.141 1 67 162 TYR A CA 1
ATOM 1327 C C . TYR A 1 162 ? 1.869 10.141 26.641 1 67 162 TYR A C 1
ATOM 1329 O O . TYR A 1 162 ? 1.236 9.328 27.328 1 67 162 TYR A O 1
ATOM 1337 N N . GLN A 1 163 ? 2.738 10.906 27.047 1 70.69 163 GLN A N 1
ATOM 1338 C CA . GLN A 1 163 ? 3.047 10.875 28.469 1 70.69 163 GLN A CA 1
ATOM 1339 C C . GLN A 1 163 ? 1.812 11.195 29.312 1 70.69 163 GLN A C 1
ATOM 1341 O O . GLN A 1 163 ? 1.589 10.586 30.359 1 70.69 163 GLN A O 1
ATOM 1346 N N . LEU A 1 164 ? 1.127 12.141 28.891 1 79.38 164 LEU A N 1
ATOM 1347 C CA . LEU A 1 164 ? -0.081 12.516 29.625 1 79.38 164 LEU A CA 1
ATOM 1348 C C . LEU A 1 164 ? -1.13 11.414 29.531 1 79.38 164 LEU A C 1
ATOM 1350 O O . LEU A 1 164 ? -1.731 11.039 30.547 1 79.38 164 LEU A O 1
ATOM 1354 N N . PHE A 1 165 ? -1.309 10.859 28.406 1 80.31 165 PHE A N 1
ATOM 1355 C CA . PHE A 1 165 ? -2.314 9.82 28.188 1 80.31 165 PHE A CA 1
ATOM 1356 C C . PHE A 1 165 ? -1.979 8.562 28.984 1 80.31 165 PHE A C 1
ATOM 1358 O O . PHE A 1 165 ? -2.873 7.895 29.5 1 80.31 165 PHE A O 1
ATOM 1365 N N . SER A 1 166 ? -0.69 8.359 29.062 1 75.19 166 SER A N 1
ATOM 1366 C CA . SER A 1 166 ? -0.237 7.152 29.75 1 75.19 166 SER A CA 1
ATOM 1367 C C . SER A 1 166 ? -0.564 7.207 31.234 1 75.19 166 SER A C 1
ATOM 1369 O O . SER A 1 166 ? -0.598 6.172 31.906 1 75.19 166 SER A O 1
ATOM 1371 N N . LYS A 1 167 ? -0.876 8.328 31.703 1 81.06 167 LYS A N 1
ATOM 1372 C CA . LYS A 1 167 ? -1.225 8.5 33.125 1 81.06 167 LYS A CA 1
ATOM 1373 C C . LYS A 1 167 ? -2.646 8.023 33.375 1 81.06 167 LYS A C 1
ATOM 1375 O O . LYS A 1 167 ? -3.021 7.812 34.531 1 81.06 167 LYS A O 1
ATOM 1380 N N . LEU A 1 168 ? -3.387 7.871 32.375 1 85.44 168 LEU A N 1
ATOM 1381 C CA . LEU A 1 168 ? -4.77 7.445 32.562 1 85.44 168 LEU A CA 1
ATOM 1382 C C . LEU A 1 168 ? -4.84 5.965 32.906 1 85.44 168 LEU A C 1
ATOM 1384 O O . LEU A 1 168 ? -4.117 5.148 32.312 1 85.44 168 LEU A O 1
ATOM 1388 N N . GLY A 1 169 ? -5.602 5.68 33.875 1 83.19 169 GLY A N 1
ATOM 1389 C CA . GLY A 1 169 ? -5.898 4.289 34.188 1 83.19 169 GLY A CA 1
ATOM 1390 C C . GLY A 1 169 ? -6.879 3.656 33.219 1 83.19 169 GLY A C 1
ATOM 1391 O O . GLY A 1 169 ? -7.434 4.336 32.344 1 83.19 169 GLY A O 1
ATOM 1392 N N . LYS A 1 170 ? -7.074 2.381 33.406 1 79.94 170 LYS A N 1
ATOM 1393 C CA . LYS A 1 170 ? -7.953 1.62 32.531 1 79.94 170 LYS A CA 1
ATOM 1394 C C . LYS A 1 170 ? -9.375 2.176 32.562 1 79.94 170 LYS A C 1
ATOM 1396 O O . LYS A 1 170 ? -9.984 2.381 31.5 1 79.94 170 LYS A O 1
ATOM 1401 N N . ARG A 1 171 ? -9.797 2.412 33.719 1 87.19 171 ARG A N 1
ATOM 1402 C CA . ARG A 1 171 ? -11.164 2.9 33.875 1 87.19 171 ARG A CA 1
ATOM 1403 C C . ARG A 1 171 ? -11.312 4.312 33.312 1 87.19 171 ARG A C 1
ATOM 1405 O O . ARG A 1 171 ? -12.336 4.645 32.719 1 87.19 171 ARG A O 1
ATOM 1412 N N . GLU A 1 172 ? -10.312 5.121 33.5 1 90.25 172 GLU A N 1
ATOM 1413 C CA . GLU A 1 172 ? -10.328 6.484 32.969 1 90.25 172 GLU A CA 1
ATOM 1414 C C . GLU A 1 172 ? -10.328 6.484 31.453 1 90.25 172 GLU A C 1
ATOM 1416 O O . GLU A 1 172 ? -11.008 7.301 30.828 1 90.25 172 GLU A O 1
ATOM 1421 N N . LYS A 1 173 ? -9.562 5.598 30.906 1 86.69 173 LYS A N 1
ATOM 1422 C CA . LYS A 1 173 ? -9.562 5.473 29.453 1 86.69 173 LYS A CA 1
ATOM 1423 C C . LYS A 1 173 ? -10.93 5.051 28.938 1 86.69 173 LYS A C 1
ATOM 1425 O O . LYS A 1 173 ? -11.375 5.523 27.891 1 86.69 173 LYS A O 1
ATOM 1430 N N . GLU A 1 174 ? -11.562 4.207 29.609 1 86.12 174 GLU A N 1
ATOM 1431 C CA . GLU A 1 174 ? -12.922 3.801 29.25 1 86.12 174 GLU A CA 1
ATOM 1432 C C . GLU A 1 174 ? -13.883 4.984 29.312 1 86.12 174 GLU A C 1
ATOM 1434 O O . GLU A 1 174 ? -14.703 5.172 28.406 1 86.12 174 GLU A O 1
ATOM 1439 N N . VAL A 1 175 ? -13.766 5.691 30.375 1 92.06 175 VAL A N 1
ATOM 1440 C CA . VAL A 1 175 ? -14.609 6.871 30.531 1 92.06 175 VAL A CA 1
ATOM 1441 C C . VAL A 1 175 ? -14.32 7.867 29.406 1 92.06 175 VAL A C 1
ATOM 1443 O O . VAL A 1 175 ? -15.242 8.43 28.828 1 92.06 175 VAL A O 1
ATOM 1446 N N . LEU A 1 176 ? -13.078 8.078 29.125 1 88.94 176 LEU A N 1
ATOM 1447 C CA . LEU A 1 176 ? -12.68 8.992 28.062 1 88.94 176 LEU A CA 1
ATOM 1448 C C . LEU A 1 176 ? -13.305 8.586 26.719 1 88.94 176 LEU A C 1
ATOM 1450 O O . LEU A 1 176 ? -13.781 9.438 25.969 1 88.94 176 LEU A O 1
ATOM 1454 N N . LYS A 1 177 ? -13.273 7.324 26.438 1 82 177 LYS A N 1
ATOM 1455 C CA . LYS A 1 177 ? -13.898 6.789 25.234 1 82 177 LYS A CA 1
ATOM 1456 C C . LYS A 1 177 ? -15.375 7.18 25.156 1 82 177 LYS A C 1
ATOM 1458 O O . LYS A 1 177 ? -15.844 7.66 24.125 1 82 177 LYS A O 1
ATOM 1463 N N . HIS A 1 178 ? -16.094 6.996 26.219 1 83.5 178 HIS A N 1
ATOM 1464 C CA . HIS A 1 178 ? -17.516 7.273 26.25 1 83.5 178 HIS A CA 1
ATOM 1465 C C . HIS A 1 178 ? -17.797 8.773 26.156 1 83.5 178 HIS A C 1
ATOM 1467 O O . HIS A 1 178 ? -18.75 9.188 25.5 1 83.5 178 HIS A O 1
ATOM 1473 N N . VAL A 1 179 ? -16.953 9.57 26.719 1 85.44 179 VAL A N 1
ATOM 1474 C CA . VAL A 1 179 ? -17.094 11.016 26.641 1 85.44 179 VAL A CA 1
ATOM 1475 C C . VAL A 1 179 ? -16.906 11.469 25.188 1 85.44 179 VAL A C 1
ATOM 1477 O O . VAL A 1 179 ? -17.672 12.289 24.688 1 85.44 179 VAL A O 1
ATOM 1480 N N . ALA A 1 180 ? -15.945 10.875 24.641 1 77.81 180 ALA A N 1
ATOM 1481 C CA . ALA A 1 180 ? -15.594 11.266 23.281 1 77.81 180 ALA A CA 1
ATOM 1482 C C . ALA A 1 180 ? -16.703 10.914 22.297 1 77.81 180 ALA A C 1
ATOM 1484 O O . ALA A 1 180 ? -16.906 11.609 21.297 1 77.81 180 ALA A O 1
ATOM 1485 N N . VAL A 1 181 ? -17.375 9.836 22.578 1 72 181 VAL A N 1
ATOM 1486 C CA . VAL A 1 181 ? -18.469 9.406 21.719 1 72 181 VAL A CA 1
ATOM 1487 C C . VAL A 1 181 ? -19.688 10.297 21.953 1 72 181 VAL A C 1
ATOM 1489 O O . VAL A 1 181 ? -20.578 10.391 21.094 1 72 181 VAL A O 1
ATOM 1492 N N . GLY A 1 182 ? -19.734 10.984 23.062 1 76.44 182 GLY A N 1
ATOM 1493 C CA . GLY A 1 182 ? -20.781 11.977 23.266 1 76.44 182 GLY A CA 1
ATOM 1494 C C . GLY A 1 182 ? -21.672 11.664 24.438 1 76.44 182 GLY A C 1
ATOM 1495 O O . GLY A 1 182 ? -22.719 12.305 24.625 1 76.44 182 GLY A O 1
ATOM 1496 N N . PHE A 1 183 ? -21.359 10.719 25.219 1 82.19 183 PHE A N 1
ATOM 1497 C CA . PHE A 1 183 ? -22.188 10.359 26.375 1 82.19 183 PHE A CA 1
ATOM 1498 C C . PHE A 1 183 ? -21.984 11.352 27.516 1 82.19 183 PHE A C 1
ATOM 1500 O O . PHE A 1 183 ? -20.875 11.805 27.766 1 82.19 183 PHE A O 1
ATOM 1507 N N . ASN A 1 184 ? -23.047 11.617 28.156 1 87.38 184 ASN A N 1
ATOM 1508 C CA . ASN A 1 184 ? -22.938 12.453 29.359 1 87.38 184 ASN A CA 1
ATOM 1509 C C . ASN A 1 184 ? -22.625 11.617 30.594 1 87.38 184 ASN A C 1
ATOM 1511 O O . ASN A 1 184 ? -22.562 10.391 30.516 1 87.38 184 ASN A O 1
ATOM 1515 N N . THR A 1 185 ? -22.438 12.305 31.719 1 91.12 185 THR A N 1
ATOM 1516 C CA . THR A 1 185 ? -21.969 11.656 32.938 1 91.12 185 THR A CA 1
ATOM 1517 C C . THR A 1 185 ? -22.953 10.602 33.406 1 91.12 185 THR A C 1
ATOM 1519 O O . THR A 1 185 ? -22.562 9.516 33.844 1 91.12 185 THR A O 1
ATOM 1522 N N . SER A 1 186 ? -24.156 10.914 33.281 1 92.38 186 SER A N 1
ATOM 1523 C CA . SER A 1 186 ? -25.172 9.977 33.719 1 92.38 186 SER A CA 1
ATOM 1524 C C . SER A 1 186 ? -25.172 8.719 32.875 1 92.38 186 SER A C 1
ATOM 1526 O O . SER A 1 186 ? -25.266 7.605 33.375 1 92.38 186 SER A O 1
ATOM 1528 N N . GLU A 1 187 ? -25.094 8.914 31.641 1 89.5 187 GLU A N 1
ATOM 1529 C CA . GLU A 1 187 ? -25.062 7.805 30.703 1 89.5 187 GLU A CA 1
ATOM 1530 C C . GLU A 1 187 ? -23.844 6.93 30.906 1 89.5 187 GLU A C 1
ATOM 1532 O O . GLU A 1 187 ? -23.922 5.699 30.859 1 89.5 187 GLU A O 1
ATOM 1537 N N . ILE A 1 188 ? -22.797 7.57 31.188 1 92.69 188 ILE A N 1
ATOM 1538 C CA . ILE A 1 188 ? -21.547 6.859 31.422 1 92.69 188 ILE A CA 1
ATOM 1539 C C . ILE A 1 188 ? -21.656 6.016 32.688 1 92.69 188 ILE A C 1
ATOM 1541 O O . ILE A 1 188 ? -21.25 4.855 32.688 1 92.69 188 ILE A O 1
ATOM 1545 N N . ALA A 1 189 ? -22.219 6.555 33.656 1 93.56 189 ALA A N 1
ATOM 1546 C CA . ALA A 1 189 ? -22.422 5.836 34.906 1 93.56 189 ALA A CA 1
ATOM 1547 C C . ALA A 1 189 ? -23.234 4.562 34.688 1 93.56 189 ALA A C 1
ATOM 1549 O O . ALA A 1 189 ? -22.875 3.496 35.188 1 93.56 189 ALA A O 1
ATOM 1550 N N . GLY A 1 190 ? -24.172 4.68 33.938 1 90.5 190 GLY A N 1
ATOM 1551 C CA . GLY A 1 190 ? -25.016 3.533 33.594 1 90.5 190 GLY A CA 1
ATOM 1552 C C . GLY A 1 190 ? -24.281 2.475 32.781 1 90.5 190 GLY A C 1
ATOM 1553 O O . GLY A 1 190 ? -24.344 1.286 33.125 1 90.5 190 GLY A O 1
ATOM 1554 N N . LEU A 1 191 ? -23.609 2.932 31.812 1 85.69 191 LEU A N 1
ATOM 1555 C CA . LEU A 1 191 ? -22.922 2.033 30.906 1 85.69 191 LEU A CA 1
ATOM 1556 C C . LEU A 1 191 ? -21.828 1.253 31.625 1 85.69 191 LEU A C 1
ATOM 1558 O O . LEU A 1 191 ? -21.594 0.082 31.312 1 85.69 191 LEU A O 1
ATOM 1562 N N . MET A 1 192 ? -21.266 1.928 32.562 1 90.88 192 MET A N 1
ATOM 1563 C CA . MET A 1 192 ? -20.094 1.334 33.219 1 90.88 192 MET A CA 1
ATOM 1564 C C . MET A 1 192 ? -20.484 0.749 34.594 1 90.88 192 MET A C 1
ATOM 1566 O O . MET A 1 192 ? -19.625 0.21 35.312 1 90.88 192 MET A O 1
ATOM 1570 N N . HIS A 1 193 ? -21.719 0.875 34.875 1 93.31 193 HIS A N 1
ATOM 1571 C CA . HIS A 1 193 ? -22.234 0.358 36.125 1 93.31 193 HIS A CA 1
ATOM 1572 C C . HIS A 1 193 ? -21.484 0.939 37.312 1 93.31 193 HIS A C 1
ATOM 1574 O O . HIS A 1 193 ? -21.031 0.197 38.188 1 93.31 193 HIS A O 1
ATOM 1580 N N . ILE A 1 194 ? -21.312 2.209 37.344 1 93.75 194 ILE A N 1
ATOM 1581 C CA . ILE A 1 194 ? -20.734 2.961 38.438 1 93.75 194 ILE A CA 1
ATOM 1582 C C . ILE A 1 194 ? -21.656 4.113 38.812 1 93.75 194 ILE A C 1
ATOM 1584 O O . ILE A 1 194 ? -22.625 4.398 38.125 1 93.75 194 ILE A O 1
ATOM 1588 N N . SER A 1 195 ? -21.375 4.66 40.031 1 93.81 195 SER A N 1
ATOM 1589 C CA . SER A 1 195 ? -22.188 5.777 40.5 1 93.81 195 SER A CA 1
ATOM 1590 C C . SER A 1 195 ? -21.906 7.039 39.688 1 93.81 195 SER A C 1
ATOM 1592 O O . SER A 1 195 ? -20.844 7.168 39.062 1 93.81 195 SER A O 1
ATOM 1594 N N . TYR A 1 196 ? -22.891 7.984 39.719 1 94.94 196 TYR A N 1
ATOM 1595 C CA . TYR A 1 196 ? -22.719 9.289 39.094 1 94.94 196 TYR A CA 1
ATOM 1596 C C . TYR A 1 196 ? -21.484 10 39.625 1 94.94 196 TYR A C 1
ATOM 1598 O O . TYR A 1 196 ? -20.719 10.578 38.844 1 94.94 196 TYR A O 1
ATOM 1606 N N . THR A 1 197 ? -21.359 9.992 40.906 1 95.62 197 THR A N 1
ATOM 1607 C CA . THR A 1 197 ? -20.266 10.688 41.562 1 95.62 197 THR A CA 1
ATOM 1608 C C . THR A 1 197 ? -18.922 10.109 41.125 1 95.62 197 THR A C 1
ATOM 1610 O O . THR A 1 197 ? -17.953 10.852 40.906 1 95.62 197 THR A O 1
ATOM 1613 N N . THR A 1 198 ? -18.828 8.844 41 1 95.38 198 THR A N 1
ATOM 1614 C CA . THR A 1 198 ? -17.609 8.188 40.531 1 95.38 198 THR A CA 1
ATOM 1615 C C . THR A 1 198 ? -17.297 8.586 39.094 1 95.38 198 THR A C 1
ATOM 1617 O O . THR A 1 198 ? -16.141 8.883 38.781 1 95.38 198 THR A O 1
ATOM 1620 N N . ALA A 1 199 ? -18.344 8.523 38.312 1 95.31 199 ALA A N 1
ATOM 1621 C CA . ALA A 1 199 ? -18.156 8.93 36.938 1 95.31 199 ALA A CA 1
ATOM 1622 C C . ALA A 1 199 ? -17.641 10.367 36.844 1 95.31 199 ALA A C 1
ATOM 1624 O O . ALA A 1 199 ? -16.75 10.664 36.031 1 95.31 199 ALA A O 1
ATOM 1625 N N . GLU A 1 200 ? -18.203 11.195 37.656 1 94.31 200 GLU A N 1
ATOM 1626 C CA . GLU A 1 200 ? -17.781 12.594 37.688 1 94.31 200 GLU A CA 1
ATOM 1627 C C . GLU A 1 200 ? -16.328 12.719 38.125 1 94.31 200 GLU A C 1
ATOM 1629 O O . GLU A 1 200 ? -15.594 13.555 37.594 1 94.31 200 GLU A O 1
ATOM 1634 N N . THR A 1 201 ? -16.047 11.977 39.062 1 95.5 201 THR A N 1
ATOM 1635 C CA . THR A 1 201 ? -14.68 11.984 39.562 1 95.5 201 THR A CA 1
ATOM 1636 C C . THR A 1 201 ? -13.711 11.555 38.469 1 95.5 201 THR A C 1
ATOM 1638 O O . THR A 1 201 ? -12.664 12.172 38.281 1 95.5 201 THR A O 1
ATOM 1641 N N . HIS A 1 202 ? -14.039 10.492 37.75 1 95 202 HIS A N 1
ATOM 1642 C CA . HIS A 1 202 ? -13.195 10.047 36.656 1 95 202 HIS A CA 1
ATOM 1643 C C . HIS A 1 202 ? -13.047 11.141 35.594 1 95 202 HIS A C 1
ATOM 1645 O O . HIS A 1 202 ? -11.945 11.367 35.094 1 95 202 HIS A O 1
ATOM 1651 N N . ARG A 1 203 ? -14.094 11.766 35.281 1 93.19 203 ARG A N 1
ATOM 1652 C CA . ARG A 1 203 ? -14.055 12.828 34.281 1 93.19 203 ARG A CA 1
ATOM 1653 C C . ARG A 1 203 ? -13.133 13.961 34.719 1 93.19 203 ARG A C 1
ATOM 1655 O O . ARG A 1 203 ? -12.367 14.492 33.906 1 93.19 203 ARG A O 1
ATOM 1662 N N . ARG A 1 204 ? -13.289 14.305 35.938 1 93.12 204 ARG A N 1
ATOM 1663 C CA . ARG A 1 204 ? -12.438 15.352 36.469 1 93.12 204 ARG A CA 1
ATOM 1664 C C . ARG A 1 204 ? -10.969 14.938 36.438 1 93.12 204 ARG A C 1
ATOM 1666 O O . ARG A 1 204 ? -10.102 15.742 36.094 1 93.12 204 ARG A O 1
ATOM 1673 N N . ASN A 1 205 ? -10.703 13.75 36.812 1 93.81 205 ASN A N 1
ATOM 1674 C CA . ASN A 1 205 ? -9.344 13.234 36.812 1 93.81 205 ASN A CA 1
ATOM 1675 C C . ASN A 1 205 ? -8.742 13.234 35.406 1 93.81 205 ASN A C 1
ATOM 1677 O O . ASN A 1 205 ? -7.57 13.555 35.219 1 93.81 205 ASN A O 1
ATOM 1681 N N . ILE A 1 206 ? -9.555 12.781 34.5 1 93.88 206 ILE A N 1
ATOM 1682 C CA . ILE A 1 206 ? -9.125 12.742 33.094 1 93.88 206 ILE A CA 1
ATOM 1683 C C . ILE A 1 206 ? -8.695 14.133 32.656 1 93.88 206 ILE A C 1
ATOM 1685 O O . ILE A 1 206 ? -7.617 14.297 32.062 1 93.88 206 ILE A O 1
ATOM 1689 N N . ARG A 1 207 ? -9.547 15.125 32.969 1 92.06 207 ARG A N 1
ATOM 1690 C CA . ARG A 1 207 ? -9.242 16.5 32.594 1 92.06 207 ARG A CA 1
ATOM 1691 C C . ARG A 1 207 ? -7.969 16.984 33.25 1 92.06 207 ARG A C 1
ATOM 1693 O O . ARG A 1 207 ? -7.145 17.656 32.625 1 92.06 207 ARG A O 1
ATOM 1700 N N . LYS A 1 208 ? -7.859 16.672 34.406 1 93 208 LYS A N 1
ATOM 1701 C CA . LYS A 1 208 ? -6.688 17.094 35.188 1 93 208 LYS A CA 1
ATOM 1702 C C . LYS A 1 208 ? -5.422 16.422 34.656 1 93 208 LYS A C 1
ATOM 1704 O O . LYS A 1 208 ? -4.422 17.109 34.375 1 93 208 LYS A O 1
ATOM 1709 N N . LYS A 1 209 ? -5.469 15.172 34.438 1 92 209 LYS A N 1
ATOM 1710 C CA . LYS A 1 209 ? -4.293 14.422 34 1 92 209 LYS A CA 1
ATOM 1711 C C . LYS A 1 209 ? -3.889 14.797 32.594 1 92 209 LYS A C 1
ATOM 1713 O O . LYS A 1 209 ? -2.701 14.828 32.25 1 92 209 LYS A O 1
ATOM 1718 N N . LEU A 1 210 ? -4.883 14.992 31.844 1 91.06 210 LEU A N 1
ATOM 1719 C CA . LEU A 1 210 ? -4.609 15.305 30.453 1 91.06 210 LEU A CA 1
ATOM 1720 C C . LEU A 1 210 ? -4.426 16.812 30.25 1 91.06 210 LEU A C 1
ATOM 1722 O O . LEU A 1 210 ? -4.059 17.25 29.172 1 91.06 210 LEU A O 1
ATOM 1726 N N . SER A 1 211 ? -4.672 17.594 31.25 1 88.19 211 SER A N 1
ATOM 1727 C CA . SER A 1 211 ? -4.578 19.047 31.219 1 88.19 211 SER A CA 1
ATOM 1728 C C . SER A 1 211 ? -5.441 19.625 30.109 1 88.19 211 SER A C 1
ATOM 1730 O O . SER A 1 211 ? -4.965 20.438 29.297 1 88.19 211 SER A O 1
ATOM 1732 N N . VAL A 1 212 ? -6.641 19.047 30.062 1 86.5 212 VAL A N 1
ATOM 1733 C CA . VAL A 1 212 ? -7.57 19.516 29.031 1 86.5 212 VAL A CA 1
ATOM 1734 C C . VAL A 1 212 ? -8.852 20.031 29.703 1 86.5 212 VAL A C 1
ATOM 1736 O O . VAL A 1 212 ? -9.234 19.547 30.766 1 86.5 212 VAL A O 1
ATOM 1739 N N . ASP A 1 213 ? -9.414 21.047 28.984 1 79.38 213 ASP A N 1
ATOM 1740 C CA . ASP A 1 213 ? -10.602 21.656 29.594 1 79.38 213 ASP A CA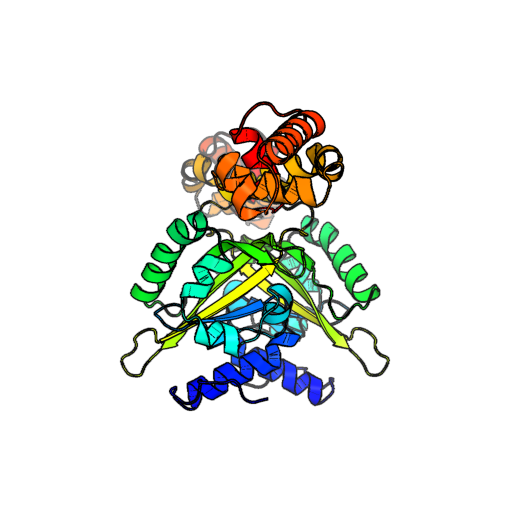 1
ATOM 1741 C C . ASP A 1 213 ? -11.805 21.562 28.656 1 79.38 213 ASP A C 1
ATOM 1743 O O . ASP A 1 213 ? -12.898 22.016 29 1 79.38 213 ASP A O 1
ATOM 1747 N N . THR A 1 214 ? -11.586 21.047 27.438 1 78.19 214 THR A N 1
ATOM 1748 C CA . THR A 1 214 ? -12.695 21.016 26.5 1 78.19 214 THR A CA 1
ATOM 1749 C C . THR A 1 214 ? -12.961 19.594 26.016 1 78.19 214 THR A C 1
ATOM 1751 O O . THR A 1 214 ? -12.047 18.766 26 1 78.19 214 THR A O 1
ATOM 1754 N N . ASN A 1 215 ? -14.195 19.406 25.609 1 76.81 215 ASN A N 1
ATOM 1755 C CA . ASN A 1 215 ? -14.57 18.125 25.047 1 76.81 215 ASN A CA 1
ATOM 1756 C C . ASN A 1 215 ? -13.867 17.875 23.719 1 76.81 215 ASN A C 1
ATOM 1758 O O . ASN A 1 215 ? -13.547 16.719 23.391 1 76.81 215 ASN A O 1
ATOM 1762 N N . MET A 1 216 ? -13.656 18.938 23.078 1 74.12 216 MET A N 1
ATOM 1763 C CA . MET A 1 216 ? -12.977 18.812 21.797 1 74.12 216 MET A CA 1
ATOM 1764 C C . MET A 1 216 ? -11.594 18.203 21.984 1 74.12 216 MET A C 1
ATOM 1766 O O . MET A 1 216 ? -11.203 17.297 21.234 1 74.12 216 MET A O 1
ATOM 1770 N N . GLU A 1 217 ? -10.883 18.672 22.938 1 77.44 217 GLU A N 1
ATOM 1771 C CA . GLU A 1 217 ? -9.547 18.156 23.219 1 77.44 217 GLU A CA 1
ATOM 1772 C C . GLU A 1 217 ? -9.617 16.703 23.688 1 77.44 217 GLU A C 1
ATOM 1774 O O . GLU A 1 217 ? -8.758 15.891 23.344 1 77.44 217 GLU A O 1
ATOM 1779 N N . LEU A 1 218 ? -10.656 16.406 24.453 1 82.38 218 LEU A N 1
ATOM 1780 C CA . LEU A 1 218 ? -10.844 15.023 24.891 1 82.38 218 LEU A CA 1
ATOM 1781 C C . LEU A 1 218 ? -11.086 14.109 23.703 1 82.38 218 LEU A C 1
ATOM 1783 O O . LEU A 1 218 ? -10.555 12.992 23.656 1 82.38 218 LEU A O 1
ATOM 1787 N N . ASN A 1 219 ? -11.789 14.641 22.781 1 75.75 219 ASN A N 1
ATOM 1788 C CA . ASN A 1 219 ? -12.047 13.891 21.562 1 75.75 219 ASN A CA 1
ATOM 1789 C C . ASN A 1 219 ? -10.766 13.648 20.766 1 75.75 219 ASN A C 1
ATOM 1791 O O . ASN A 1 219 ? -10.57 12.57 20.203 1 75.75 219 ASN A O 1
ATOM 1795 N N . GLN A 1 220 ? -10.008 14.641 20.797 1 72.88 220 GLN A N 1
ATOM 1796 C CA . GLN A 1 220 ? -8.727 14.523 20.109 1 72.88 220 GLN A CA 1
ATOM 1797 C C . GLN A 1 220 ? -7.859 13.43 20.734 1 72.88 220 GLN A C 1
ATOM 1799 O O . GLN A 1 220 ? -7.234 12.648 20.016 1 72.88 220 GLN A O 1
ATOM 1804 N N . TYR A 1 221 ? -7.789 13.406 22.062 1 77.25 221 TYR A N 1
ATOM 1805 C CA . TYR A 1 221 ? -7.066 12.352 22.766 1 77.25 221 TYR A CA 1
ATOM 1806 C C . TYR A 1 221 ? -7.605 10.977 22.391 1 77.25 221 TYR A C 1
ATOM 1808 O O . TYR A 1 221 ? -6.836 10.078 22.031 1 77.25 221 TYR A O 1
ATOM 1816 N N . ALA A 1 222 ? -8.867 10.93 22.453 1 75.06 222 ALA A N 1
ATOM 1817 C CA . ALA A 1 222 ? -9.508 9.641 22.203 1 75.06 222 ALA A CA 1
ATOM 1818 C C . ALA A 1 222 ? -9.227 9.141 20.797 1 75.06 222 ALA A C 1
ATOM 1820 O O . ALA A 1 222 ? -8.93 7.965 20.594 1 75.06 222 ALA A O 1
ATOM 1821 N N . ARG A 1 223 ? -9.281 10.039 19.922 1 65 223 ARG A N 1
ATOM 1822 C CA . ARG A 1 223 ? -9.039 9.703 18.531 1 65 223 ARG A CA 1
ATOM 1823 C C . ARG A 1 223 ? -7.566 9.352 18.297 1 65 223 ARG A C 1
ATOM 1825 O O . ARG A 1 223 ? -7.254 8.312 17.719 1 65 223 ARG A O 1
ATOM 1832 N N . ALA A 1 224 ? -6.773 10.234 18.75 1 66.31 224 ALA A N 1
ATOM 1833 C CA . ALA A 1 224 ? -5.34 10.094 18.531 1 66.31 224 ALA A CA 1
ATOM 1834 C C . ALA A 1 224 ? -4.809 8.805 19.156 1 66.31 224 ALA A C 1
ATOM 1836 O O . ALA A 1 224 ? -3.932 8.148 18.578 1 66.31 224 ALA A O 1
ATOM 1837 N N . PHE A 1 225 ? -5.434 8.461 20.266 1 66.19 225 PHE A N 1
ATOM 1838 C CA . PHE A 1 225 ? -4.91 7.309 20.984 1 66.19 225 PHE A CA 1
ATOM 1839 C C . PHE A 1 225 ? -5.797 6.086 20.766 1 66.19 225 PHE A C 1
ATOM 1841 O O . PHE A 1 225 ? -5.695 5.102 21.5 1 66.19 225 PHE A O 1
ATOM 1848 N N . GLY A 1 226 ? -6.652 6.262 19.875 1 60.94 226 GLY A N 1
ATOM 1849 C CA . GLY A 1 226 ? -7.352 5.105 19.344 1 60.94 226 GLY A CA 1
ATOM 1850 C C . GLY A 1 226 ? -8.461 4.605 20.25 1 60.94 226 GLY A C 1
ATOM 1851 O O . GLY A 1 226 ? -8.75 3.406 20.281 1 60.94 226 GLY A O 1
ATOM 1852 N N . LEU A 1 227 ? -8.891 5.48 21.094 1 63.81 227 LEU A N 1
ATOM 1853 C CA . LEU A 1 227 ? -9.992 5.066 21.953 1 63.81 227 LEU A CA 1
ATOM 1854 C C . LEU A 1 227 ? -11.312 5.059 21.203 1 63.81 227 LEU A C 1
ATOM 1856 O O . LEU A 1 227 ? -12.273 4.41 21.625 1 63.81 227 LEU A O 1
ATOM 1860 N N . ILE A 1 228 ? -11.266 5.938 20.156 1 62.19 228 ILE A N 1
ATOM 1861 C CA . ILE A 1 228 ? -12.414 5.961 19.266 1 62.19 228 ILE A CA 1
ATOM 1862 C C . ILE A 1 228 ? -11.945 5.98 17.812 1 62.19 228 ILE A C 1
ATOM 1864 O O . ILE A 1 228 ? -10.812 6.363 17.531 1 62.19 228 ILE A O 1
ATOM 1868 N N . MET B 1 1 ? -7.855 -25.266 5.051 1 59.22 1 MET B N 1
ATOM 1869 C CA . MET B 1 1 ? -9.289 -25.344 5.316 1 59.22 1 MET B CA 1
ATOM 1870 C C . MET B 1 1 ? -10.078 -24.641 4.211 1 59.22 1 MET B C 1
ATOM 1872 O O . MET B 1 1 ? -9.594 -23.688 3.6 1 59.22 1 MET B O 1
ATOM 1876 N N . PRO B 1 2 ? -11.219 -25.234 3.861 1 74.5 2 PRO B N 1
ATOM 1877 C CA . PRO B 1 2 ? -12.023 -24.609 2.805 1 74.5 2 PRO B CA 1
ATOM 1878 C C . PRO B 1 2 ? -12.469 -23.188 3.158 1 74.5 2 PRO B C 1
ATOM 1880 O O . PRO B 1 2 ? -12.703 -22.891 4.332 1 74.5 2 PRO B O 1
ATOM 1883 N N . ILE B 1 3 ? -12.359 -22.25 2.152 1 84.12 3 ILE B N 1
ATOM 1884 C CA . ILE B 1 3 ? -12.898 -20.906 2.326 1 84.12 3 ILE B CA 1
ATOM 1885 C C . ILE B 1 3 ? -14.43 -20.969 2.285 1 84.12 3 ILE B C 1
ATOM 1887 O O . ILE B 1 3 ? -15.016 -21.375 1.284 1 84.12 3 ILE B O 1
ATOM 1891 N N . PRO B 1 4 ? -15.047 -20.672 3.301 1 84.25 4 PRO B N 1
ATOM 1892 C CA . PRO B 1 4 ? -16.5 -20.781 3.359 1 84.25 4 PRO B CA 1
ATOM 1893 C C . PRO B 1 4 ? -17.203 -19.875 2.346 1 84.25 4 PRO B C 1
ATOM 1895 O O . PRO B 1 4 ? -16.719 -18.766 2.074 1 84.25 4 PRO B O 1
ATOM 1898 N N . SER B 1 5 ? -18.359 -20.344 1.788 1 85.19 5 SER B N 1
ATOM 1899 C CA . SER B 1 5 ? -19.391 -19.578 1.097 1 85.19 5 SER B CA 1
ATOM 1900 C C . SER B 1 5 ? -18.906 -19.109 -0.265 1 85.19 5 SER B C 1
ATOM 1902 O O . SER B 1 5 ? -19.391 -18.109 -0.791 1 85.19 5 SER B O 1
ATOM 1904 N N . ILE B 1 6 ? -17.828 -19.719 -0.806 1 92.62 6 ILE B N 1
ATOM 1905 C CA . ILE B 1 6 ? -17.406 -19.25 -2.115 1 92.62 6 ILE B CA 1
ATOM 1906 C C . ILE B 1 6 ? -17.922 -20.188 -3.203 1 92.62 6 ILE B C 1
ATOM 1908 O O . ILE B 1 6 ? -17.672 -19.969 -4.391 1 92.62 6 ILE B O 1
ATOM 1912 N N . ASP B 1 7 ? -18.688 -21.156 -2.848 1 92 7 ASP B N 1
ATOM 1913 C CA . ASP B 1 7 ? -19.219 -22.156 -3.77 1 92 7 ASP B CA 1
ATOM 1914 C C . ASP B 1 7 ? -20.25 -21.531 -4.711 1 92 7 ASP B C 1
ATOM 1916 O O . ASP B 1 7 ? -20.578 -22.125 -5.746 1 92 7 ASP B O 1
ATOM 1920 N N . LYS B 1 8 ? -20.891 -20.438 -4.383 1 93.25 8 LYS B N 1
ATOM 1921 C CA . LYS B 1 8 ? -21.891 -19.766 -5.203 1 93.25 8 LYS B CA 1
ATOM 1922 C C . LYS B 1 8 ? -21.25 -19.109 -6.426 1 93.25 8 LYS B C 1
ATOM 1924 O O . LYS B 1 8 ? -21.938 -18.719 -7.363 1 93.25 8 LYS B O 1
ATOM 1929 N N . TYR B 1 9 ? -19.953 -18.969 -6.441 1 95.19 9 TYR B N 1
ATOM 1930 C CA . TYR B 1 9 ? -19.25 -18.359 -7.559 1 95.19 9 TYR B CA 1
ATOM 1931 C C . TYR B 1 9 ? -18.797 -19.406 -8.57 1 95.19 9 TYR B C 1
ATOM 1933 O O . TYR B 1 9 ? -18.828 -20.594 -8.273 1 95.19 9 TYR B O 1
ATOM 1941 N N . SER B 1 10 ? -18.406 -18.953 -9.766 1 95.25 10 SER B N 1
ATOM 1942 C CA . SER B 1 10 ? -17.938 -19.859 -10.805 1 95.25 10 SER B CA 1
ATOM 1943 C C . SER B 1 10 ? -16.641 -20.562 -10.383 1 95.25 10 SER B C 1
ATOM 1945 O O . SER B 1 10 ? -15.914 -20.062 -9.523 1 95.25 10 SER B O 1
ATOM 1947 N N . PRO B 1 11 ? -16.297 -21.688 -10.992 1 94.94 11 PRO B N 1
ATOM 1948 C CA . PRO B 1 11 ? -15.07 -22.406 -10.648 1 94.94 11 PRO B CA 1
ATOM 1949 C C . PRO B 1 11 ? -13.812 -21.562 -10.836 1 94.94 11 PRO B C 1
ATOM 1951 O O . PRO B 1 11 ? -12.859 -21.688 -10.055 1 94.94 11 PRO B O 1
ATOM 1954 N N . ILE B 1 12 ? -13.852 -20.766 -11.836 1 94.44 12 ILE B N 1
ATOM 1955 C CA . ILE B 1 12 ? -12.695 -19.922 -12.125 1 94.44 12 ILE B CA 1
ATOM 1956 C C . ILE B 1 12 ? -12.508 -18.922 -10.992 1 94.44 12 ILE B C 1
ATOM 1958 O O . ILE B 1 12 ? -11.383 -18.703 -10.523 1 94.44 12 ILE B O 1
ATOM 1962 N N . ILE B 1 13 ? -13.578 -18.344 -10.539 1 95.56 13 ILE B N 1
ATOM 1963 C CA . ILE B 1 13 ? -13.523 -17.359 -9.469 1 95.56 13 ILE B CA 1
ATOM 1964 C C . ILE B 1 13 ? -13.133 -18.047 -8.156 1 95.56 13 ILE B C 1
ATOM 1966 O O . ILE B 1 13 ? -12.328 -17.516 -7.387 1 95.56 13 ILE B O 1
ATOM 1970 N N . GLN B 1 14 ? -13.625 -19.219 -7.875 1 96.38 14 GLN B N 1
ATOM 1971 C CA . GLN B 1 14 ? -13.242 -19.984 -6.695 1 96.38 14 GLN B CA 1
ATOM 1972 C C . GLN B 1 14 ? -11.742 -20.266 -6.68 1 96.38 14 GLN B C 1
ATOM 1974 O O . GLN B 1 14 ? -11.086 -20.078 -5.648 1 96.38 14 GLN B O 1
ATOM 1979 N N . ALA B 1 15 ? -11.281 -20.656 -7.824 1 94 15 ALA B N 1
ATOM 1980 C CA . ALA B 1 15 ? -9.859 -20.953 -7.941 1 94 15 ALA B CA 1
ATOM 1981 C C . ALA B 1 15 ? -9.008 -19.719 -7.668 1 94 15 ALA B C 1
ATOM 1983 O O . ALA B 1 15 ? -7.961 -19.812 -7.027 1 94 15 ALA B O 1
ATOM 1984 N N . ARG B 1 16 ? -9.445 -18.578 -8.102 1 94.81 16 ARG B N 1
ATOM 1985 C CA . ARG B 1 16 ? -8.719 -17.344 -7.891 1 94.81 16 ARG B CA 1
ATOM 1986 C C . ARG B 1 16 ? -8.688 -16.969 -6.414 1 94.81 16 ARG B C 1
ATOM 1988 O O . ARG B 1 16 ? -7.641 -16.562 -5.895 1 94.81 16 ARG B O 1
ATOM 1995 N N . ILE B 1 17 ? -9.805 -17.141 -5.766 1 96.5 17 ILE B N 1
ATOM 1996 C CA . ILE B 1 17 ? -9.891 -16.844 -4.34 1 96.5 17 ILE B CA 1
ATOM 1997 C C . ILE B 1 17 ? -8.977 -17.797 -3.562 1 96.5 17 ILE B C 1
ATOM 1999 O O . ILE B 1 17 ? -8.266 -17.375 -2.652 1 96.5 17 ILE B O 1
ATOM 2003 N N . LYS B 1 18 ? -9 -19.016 -3.924 1 94.94 18 LYS B N 1
ATOM 2004 C CA . LYS B 1 18 ? -8.148 -20 -3.273 1 94.94 18 LYS B CA 1
ATOM 2005 C C . LYS B 1 18 ? -6.668 -19.672 -3.482 1 94.94 18 LYS B C 1
ATOM 2007 O O . LYS B 1 18 ? -5.855 -19.844 -2.57 1 94.94 18 LYS B O 1
ATOM 2012 N N . SER B 1 19 ? -6.355 -19.234 -4.684 1 94 19 SER B N 1
ATOM 2013 C CA . SER B 1 19 ? -4.984 -18.828 -4.969 1 94 19 SER B CA 1
ATOM 2014 C C . SER B 1 19 ? -4.566 -17.656 -4.098 1 94 19 SER B C 1
ATOM 2016 O O . SER B 1 19 ? -3.447 -17.609 -3.584 1 94 19 SER B O 1
ATOM 2018 N N . ILE B 1 20 ? -5.465 -16.703 -3.939 1 95.56 20 ILE B N 1
ATOM 2019 C CA . ILE B 1 20 ? -5.211 -15.555 -3.068 1 95.56 20 ILE B CA 1
ATOM 2020 C C . ILE B 1 20 ? -4.949 -16.047 -1.645 1 95.56 20 ILE B C 1
ATOM 2022 O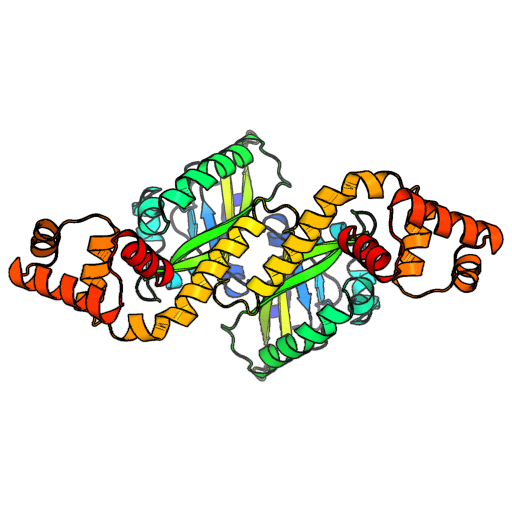 O . ILE B 1 20 ? -4.004 -15.594 -0.994 1 95.56 20 ILE B O 1
ATOM 2026 N N . HIS B 1 21 ? -5.719 -16.938 -1.19 1 95.19 21 HIS B N 1
ATOM 2027 C CA . HIS B 1 21 ? -5.566 -17.5 0.15 1 95.19 21 HIS B CA 1
ATOM 2028 C C . HIS B 1 21 ? -4.199 -18.141 0.322 1 95.19 21 HIS B C 1
ATOM 2030 O O . HIS B 1 21 ? -3.535 -17.953 1.342 1 95.19 21 HIS B O 1
ATOM 2036 N N . GLU B 1 22 ? -3.824 -18.812 -0.605 1 91.25 22 GLU B N 1
ATOM 2037 C CA . GLU B 1 22 ? -2.57 -19.562 -0.536 1 91.25 22 GLU B CA 1
ATOM 2038 C C . GLU B 1 22 ? -1.369 -18.609 -0.5 1 91.25 22 GLU B C 1
ATOM 2040 O O . GLU B 1 22 ? -0.372 -18.906 0.167 1 91.25 22 GLU B O 1
ATOM 2045 N N . ILE B 1 23 ? -1.491 -17.531 -1.152 1 92.81 23 ILE B N 1
ATOM 2046 C CA . ILE B 1 23 ? -0.325 -16.656 -1.289 1 92.81 23 ILE B CA 1
ATOM 2047 C C . ILE B 1 23 ? -0.358 -15.578 -0.214 1 92.81 23 ILE B C 1
ATOM 2049 O O . ILE B 1 23 ? 0.657 -14.93 0.057 1 92.81 23 ILE B O 1
ATOM 2053 N N . SER B 1 24 ? -1.502 -15.375 0.347 1 94.44 24 SER B N 1
ATOM 2054 C CA . SER B 1 24 ? -1.728 -14.242 1.236 1 94.44 24 SER B CA 1
ATOM 2055 C C . SER B 1 24 ? -0.706 -14.211 2.369 1 94.44 24 SER B C 1
ATOM 2057 O O . SER B 1 24 ? -0.266 -13.141 2.789 1 94.44 24 SER B O 1
ATOM 2059 N N . PRO B 1 25 ? -0.174 -15.352 2.855 1 92.19 25 PRO B N 1
ATOM 2060 C CA . PRO B 1 25 ? 0.81 -15.289 3.939 1 92.19 25 PRO B CA 1
ATOM 2061 C C . PRO B 1 25 ? 2.143 -14.695 3.492 1 92.19 25 PRO B C 1
ATOM 2063 O O . PRO B 1 25 ? 2.932 -14.242 4.324 1 92.19 25 PRO B O 1
ATOM 2066 N N . TYR B 1 26 ? 2.35 -14.656 2.236 1 91.5 26 TYR B N 1
ATOM 2067 C CA . TYR B 1 26 ? 3.645 -14.227 1.724 1 91.5 26 TYR B CA 1
ATOM 2068 C C . TYR B 1 26 ? 3.561 -12.805 1.165 1 91.5 26 TYR B C 1
ATOM 2070 O O . TYR B 1 26 ? 4.57 -12.242 0.738 1 91.5 26 TYR B O 1
ATOM 2078 N N . LEU B 1 27 ? 2.416 -12.242 1.086 1 93.25 27 LEU B N 1
ATOM 2079 C CA . LEU B 1 27 ? 2.232 -10.867 0.654 1 93.25 27 LEU B CA 1
ATOM 2080 C C . LEU B 1 27 ? 2.395 -9.898 1.826 1 93.25 27 LEU B C 1
ATOM 2082 O O . LEU B 1 27 ? 1.986 -10.211 2.949 1 93.25 27 LEU B O 1
ATOM 2086 N N . PRO B 1 28 ? 2.988 -8.844 1.427 1 92.06 28 PRO B N 1
ATOM 2087 C CA . PRO B 1 28 ? 2.941 -7.801 2.455 1 92.06 28 PRO B CA 1
ATOM 2088 C C . PRO B 1 28 ? 1.552 -7.184 2.605 1 92.06 28 PRO B C 1
ATOM 2090 O O . PRO B 1 28 ? 0.892 -6.887 1.607 1 92.06 28 PRO B O 1
ATOM 2093 N N . GLY B 1 29 ? 0.968 -7.246 3.762 1 91.81 29 GLY B N 1
ATOM 2094 C CA . GLY B 1 29 ? -0.32 -6.617 4.004 1 91.81 29 GLY B CA 1
ATOM 2095 C C . GLY B 1 29 ? -1.449 -7.613 4.18 1 91.81 29 GLY B C 1
ATOM 2096 O O . GLY B 1 29 ? -1.215 -8.82 4.227 1 91.81 29 GLY B O 1
ATOM 2097 N N . VAL B 1 30 ? -2.643 -7.078 4.23 1 95.19 30 VAL B N 1
ATOM 2098 C CA . VAL B 1 30 ? -3.869 -7.848 4.418 1 95.19 30 VAL B CA 1
ATOM 2099 C C . VAL B 1 30 ? -4.695 -7.824 3.133 1 95.19 30 VAL B C 1
ATOM 2101 O O . VAL B 1 30 ? -4.789 -6.793 2.467 1 95.19 30 VAL B O 1
ATOM 2104 N N . VAL B 1 31 ? -5.285 -8.977 2.826 1 96.88 31 VAL B N 1
ATOM 2105 C CA . VAL B 1 31 ? -6.098 -9.062 1.617 1 96.88 31 VAL B CA 1
ATOM 2106 C C . VAL B 1 31 ? -7.559 -9.297 1.991 1 96.88 31 VAL B C 1
ATOM 2108 O O . VAL B 1 31 ? -7.871 -10.195 2.779 1 96.88 31 VAL B O 1
ATOM 2111 N N . VAL B 1 32 ? -8.398 -8.492 1.417 1 97.62 32 VAL B N 1
ATOM 2112 C CA . VAL B 1 32 ? -9.844 -8.641 1.612 1 97.62 32 VAL B CA 1
ATOM 2113 C C . VAL B 1 32 ? -10.547 -8.703 0.258 1 97.62 32 VAL B C 1
ATOM 2115 O O . VAL B 1 32 ? -10.188 -7.965 -0.666 1 97.62 32 VAL B O 1
ATOM 2118 N N . ILE B 1 33 ? -11.43 -9.625 0.127 1 98.06 33 ILE B N 1
ATOM 2119 C CA . ILE B 1 33 ? -12.312 -9.68 -1.036 1 98.06 33 ILE B CA 1
ATOM 2120 C C . ILE B 1 33 ? -13.758 -9.438 -0.603 1 98.06 33 ILE B C 1
ATOM 2122 O O . ILE B 1 33 ? -14.234 -10.055 0.354 1 98.06 33 ILE B O 1
ATOM 2126 N N . HIS B 1 34 ? -14.398 -8.516 -1.248 1 97.75 34 HIS B N 1
ATOM 2127 C CA . HIS B 1 34 ? -15.797 -8.188 -0.968 1 97.75 34 HIS B CA 1
ATOM 2128 C C . HIS B 1 34 ? -16.688 -8.484 -2.166 1 97.75 34 HIS B C 1
ATOM 2130 O O . HIS B 1 34 ? -16.219 -8.516 -3.307 1 97.75 34 HIS B O 1
ATOM 2136 N N . ASP B 1 35 ? -17.953 -8.688 -1.889 1 97.25 35 ASP B N 1
ATOM 2137 C CA . ASP B 1 35 ? -18.922 -8.633 -2.977 1 97.25 35 ASP B CA 1
ATOM 2138 C C . ASP B 1 35 ? -19.375 -7.199 -3.238 1 97.25 35 ASP B C 1
ATOM 2140 O O . ASP B 1 35 ? -18.828 -6.254 -2.662 1 97.25 35 ASP B O 1
ATOM 2144 N N . ILE B 1 36 ? -20.375 -6.953 -4.109 1 95 36 ILE B N 1
ATOM 2145 C CA . ILE B 1 36 ? -20.734 -5.625 -4.59 1 95 36 ILE B CA 1
ATOM 2146 C C . ILE B 1 36 ? -21.453 -4.855 -3.482 1 95 36 ILE B C 1
ATOM 2148 O O . ILE B 1 36 ? -21.547 -3.625 -3.529 1 95 36 ILE B O 1
ATOM 2152 N N . ASP B 1 37 ? -21.938 -5.57 -2.48 1 94.69 37 ASP B N 1
ATOM 2153 C CA . ASP B 1 37 ? -22.594 -4.938 -1.342 1 94.69 37 ASP B CA 1
ATOM 2154 C C . ASP B 1 37 ? -21.625 -4.773 -0.172 1 94.69 37 ASP B C 1
ATOM 2156 O O . ASP B 1 37 ? -22.031 -4.414 0.934 1 94.69 37 ASP B O 1
ATOM 2160 N N . PHE B 1 38 ? -20.359 -5.172 -0.375 1 96.06 38 PHE B N 1
ATOM 2161 C CA . PHE B 1 38 ? -19.25 -5.02 0.557 1 96.06 38 PHE B CA 1
ATOM 2162 C C . PHE B 1 38 ? -19.391 -5.984 1.729 1 96.06 38 PHE B C 1
ATOM 2164 O O . PHE B 1 38 ? -18.969 -5.68 2.844 1 96.06 38 PHE B O 1
ATOM 2171 N N . ASN B 1 39 ? -20.109 -7.078 1.477 1 96.69 39 ASN B N 1
ATOM 2172 C CA . ASN B 1 39 ? -19.922 -8.211 2.377 1 96.69 39 ASN B CA 1
ATOM 2173 C C . ASN B 1 39 ? -18.562 -8.859 2.205 1 96.69 39 ASN B C 1
ATOM 2175 O O . ASN B 1 39 ? -18.062 -8.984 1.083 1 96.69 39 ASN B O 1
ATOM 2179 N N . VAL B 1 40 ? -18.062 -9.273 3.287 1 97.44 40 VAL B N 1
ATOM 2180 C CA . VAL B 1 40 ? -16.75 -9.906 3.215 1 97.44 40 VAL B CA 1
ATOM 2181 C C . VAL B 1 40 ? -16.891 -11.32 2.65 1 97.44 40 VAL B C 1
ATOM 2183 O O . VAL B 1 40 ? -17.641 -12.133 3.182 1 97.44 40 VAL B O 1
ATOM 2186 N N . VAL B 1 41 ? -16.219 -11.555 1.607 1 97.75 41 VAL B N 1
ATOM 2187 C CA . VAL B 1 41 ? -16.172 -12.883 0.998 1 97.75 41 VAL B CA 1
ATOM 2188 C C . VAL B 1 41 ? -14.945 -13.633 1.499 1 97.75 41 VAL B C 1
ATOM 2190 O O . VAL B 1 41 ? -15.008 -14.844 1.739 1 97.75 41 VAL B O 1
ATOM 2193 N N . TYR B 1 42 ? -13.898 -12.891 1.617 1 97.75 42 TYR B N 1
ATOM 2194 C CA . TYR B 1 42 ? -12.625 -13.43 2.082 1 97.75 42 TYR B CA 1
ATOM 2195 C C . TYR B 1 42 ? -11.828 -12.375 2.836 1 97.75 42 TYR B C 1
ATOM 2197 O O . TYR B 1 42 ? -11.836 -11.195 2.469 1 97.75 42 TYR B O 1
ATOM 2205 N N . LEU B 1 43 ? -11.195 -12.766 3.846 1 97.38 43 LEU B N 1
ATOM 2206 C CA . LEU B 1 43 ? -10.195 -11.984 4.566 1 97.38 43 LEU B CA 1
ATOM 2207 C C . LEU B 1 43 ? -9 -12.859 4.941 1 97.38 43 LEU B C 1
ATOM 2209 O O . LEU B 1 43 ? -9.164 -13.945 5.484 1 97.38 43 LEU B O 1
ATOM 2213 N N . SER B 1 44 ? -7.855 -12.367 4.641 1 96.5 44 SER B N 1
ATOM 2214 C CA . SER B 1 44 ? -6.641 -13.133 4.879 1 96.5 44 SER B CA 1
ATOM 2215 C C . SER B 1 44 ? -6.422 -13.383 6.371 1 96.5 44 SER B C 1
ATOM 2217 O O . SER B 1 44 ? -6.875 -12.594 7.203 1 96.5 44 SER B O 1
ATOM 2219 N N . PRO B 1 45 ? -5.711 -14.453 6.734 1 94.62 45 PRO B N 1
ATOM 2220 C CA . PRO B 1 45 ? -5.469 -14.789 8.141 1 94.62 45 PRO B CA 1
ATOM 2221 C C . PRO B 1 45 ? -4.824 -13.641 8.914 1 94.62 45 PRO B C 1
ATOM 2223 O O . PRO B 1 45 ? -5.18 -13.391 10.07 1 94.62 45 PRO B O 1
ATOM 2226 N N . LYS B 1 46 ? -3.891 -12.93 8.336 1 93.12 46 LYS B N 1
ATOM 2227 C CA . LYS B 1 46 ? -3.275 -11.781 8.984 1 93.12 46 LYS B CA 1
ATOM 2228 C C . LYS B 1 46 ? -4.324 -10.742 9.375 1 93.12 46 LYS B C 1
ATOM 2230 O O . LYS B 1 46 ? -4.25 -10.156 10.461 1 93.12 46 LYS B O 1
ATOM 2235 N N . GLY B 1 47 ? -5.23 -10.516 8.461 1 94.62 47 GLY B N 1
ATOM 2236 C CA . GLY B 1 47 ? -6.301 -9.57 8.742 1 94.62 47 GLY B CA 1
ATOM 2237 C C . GLY B 1 47 ? -7.223 -10.031 9.859 1 94.62 47 GLY B C 1
ATOM 2238 O O . GLY B 1 47 ? -7.594 -9.25 10.734 1 94.62 47 GLY B O 1
ATOM 2239 N N . LEU B 1 48 ? -7.57 -11.312 9.812 1 95.31 48 LEU B N 1
ATOM 2240 C CA . LEU B 1 48 ? -8.438 -11.883 10.836 1 95.31 48 LEU B CA 1
ATOM 2241 C C . LEU B 1 48 ? -7.789 -11.773 12.211 1 95.31 48 LEU B C 1
ATOM 2243 O O . LEU B 1 48 ? -8.453 -11.43 13.195 1 95.31 48 LEU B O 1
ATOM 2247 N N . LYS B 1 49 ? -6.551 -12.023 12.258 1 92.31 49 LYS B N 1
ATOM 2248 C CA . LYS B 1 49 ? -5.801 -11.906 13.5 1 92.31 49 LYS B CA 1
ATOM 2249 C C . LYS B 1 49 ? -5.77 -10.453 13.984 1 92.31 49 LYS B C 1
ATOM 2251 O O . LYS B 1 49 ? -5.977 -10.188 15.164 1 92.31 49 LYS B O 1
ATOM 2256 N N . ALA B 1 50 ? -5.543 -9.547 13.125 1 89.56 50 ALA B N 1
ATOM 2257 C CA . ALA B 1 50 ? -5.414 -8.133 13.453 1 89.56 50 ALA B CA 1
ATOM 2258 C C . ALA B 1 50 ? -6.699 -7.594 14.07 1 89.56 50 ALA B C 1
ATOM 2260 O O . ALA B 1 50 ? -6.66 -6.844 15.047 1 89.56 50 ALA B O 1
ATOM 2261 N N . ILE B 1 51 ? -7.812 -7.977 13.5 1 92.06 51 ILE B N 1
ATOM 2262 C CA . ILE B 1 51 ? -9.062 -7.402 13.969 1 92.06 51 ILE B CA 1
ATOM 2263 C C . ILE B 1 51 ? -9.727 -8.352 14.969 1 92.06 51 ILE B C 1
ATOM 2265 O O . ILE B 1 51 ? -10.812 -8.07 15.477 1 92.06 51 ILE B O 1
ATOM 2269 N N . GLY B 1 52 ? -9.117 -9.508 15.211 1 91.44 52 GLY B N 1
ATOM 2270 C CA . GLY B 1 52 ? -9.5 -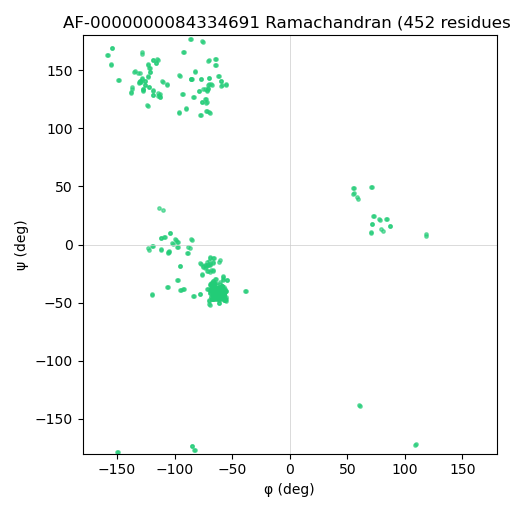10.398 16.297 1 91.44 52 GLY B CA 1
ATOM 2271 C C . GLY B 1 52 ? -10.836 -11.086 16.047 1 91.44 52 GLY B C 1
ATOM 2272 O O . GLY B 1 52 ? -11.695 -11.102 16.938 1 91.44 52 GLY B O 1
ATOM 2273 N N . THR B 1 53 ? -11.031 -11.68 14.898 1 93.5 53 THR B N 1
ATOM 2274 C CA . THR B 1 53 ? -12.289 -12.352 14.578 1 93.5 53 THR B CA 1
ATOM 2275 C C . THR B 1 53 ? -12.055 -13.516 13.625 1 93.5 53 THR B C 1
ATOM 2277 O O . THR B 1 53 ? -10.906 -13.914 13.391 1 93.5 53 THR B O 1
ATOM 2280 N N . THR B 1 54 ? -13.148 -14.164 13.25 1 94.5 54 THR B N 1
ATOM 2281 C CA . THR B 1 54 ? -13.086 -15.25 12.273 1 94.5 54 THR B CA 1
ATOM 2282 C C . THR B 1 54 ? -13.836 -14.875 11 1 94.5 54 THR B C 1
ATOM 2284 O O . THR B 1 54 ? -14.656 -13.953 11 1 94.5 54 THR B O 1
ATOM 2287 N N . LEU B 1 55 ? -13.484 -15.57 9.953 1 96.31 55 LEU B N 1
ATOM 2288 C CA . LEU B 1 55 ? -14.156 -15.305 8.68 1 96.31 55 LEU B CA 1
ATOM 2289 C C . LEU B 1 55 ? -15.648 -15.586 8.789 1 96.31 55 LEU B C 1
ATOM 2291 O O . LEU B 1 55 ? -16.469 -14.82 8.281 1 96.31 55 LEU B O 1
ATOM 2295 N N . GLU B 1 56 ? -16 -16.609 9.438 1 94.94 56 GLU B N 1
ATOM 2296 C CA . GLU B 1 56 ? -17.406 -16.984 9.625 1 94.94 56 GLU B CA 1
ATOM 2297 C C . GLU B 1 56 ? -18.172 -15.883 10.367 1 94.94 56 GLU B C 1
ATOM 2299 O O . GLU B 1 56 ? -19.281 -15.531 9.977 1 94.94 56 GLU B O 1
ATOM 2304 N N . ALA B 1 57 ? -17.594 -15.391 11.398 1 94.31 57 ALA B N 1
ATOM 2305 C CA . ALA B 1 57 ? -18.219 -14.328 12.18 1 94.31 57 ALA B CA 1
ATOM 2306 C C . ALA B 1 57 ? -18.438 -13.078 11.328 1 94.31 57 ALA B C 1
ATOM 2308 O O . ALA B 1 57 ? -19.484 -12.438 11.406 1 94.31 57 ALA B O 1
ATOM 2309 N N . LEU B 1 58 ? -17.484 -12.727 10.492 1 94.5 58 LEU B N 1
ATOM 2310 C CA . LEU B 1 58 ? -17.594 -11.562 9.609 1 94.5 58 LEU B CA 1
ATOM 2311 C C . LEU B 1 58 ? -18.703 -11.766 8.578 1 94.5 58 LEU B C 1
ATOM 2313 O O . LEU B 1 58 ? -19.469 -10.844 8.297 1 94.5 58 LEU B O 1
ATOM 2317 N N . GLN B 1 59 ? -18.734 -12.938 8.055 1 95.25 59 GLN B N 1
ATOM 2318 C CA . GLN B 1 59 ? -19.719 -13.227 7.02 1 95.25 59 GLN B CA 1
ATOM 2319 C C . GLN B 1 59 ? -21.125 -13.227 7.594 1 95.25 59 GLN B C 1
ATOM 2321 O O . GLN B 1 59 ? -22.078 -12.82 6.918 1 95.25 59 GLN B O 1
ATOM 2326 N N . GLU B 1 60 ? -21.281 -13.625 8.797 1 94.38 60 GLU B N 1
ATOM 2327 C CA . GLU B 1 60 ? -22.562 -13.586 9.469 1 94.38 60 GLU B CA 1
ATOM 2328 C C . GLU B 1 60 ? -23.031 -12.148 9.688 1 94.38 60 GLU B C 1
ATOM 2330 O O . GLU B 1 60 ? -24.234 -11.859 9.617 1 94.38 60 GLU B O 1
ATOM 2335 N N . LEU B 1 61 ? -22.125 -11.289 9.891 1 94.19 61 LEU B N 1
ATOM 2336 C CA . LEU B 1 61 ? -22.438 -9.883 10.125 1 94.19 61 LEU B CA 1
ATOM 2337 C C . LEU B 1 61 ? -22.906 -9.211 8.844 1 94.19 61 LEU B C 1
ATOM 2339 O O . LEU B 1 61 ? -23.578 -8.18 8.891 1 94.19 61 LEU B O 1
ATOM 2343 N N . GLY B 1 62 ? -22.516 -9.805 7.719 1 93.44 62 GLY B N 1
ATOM 2344 C CA . GLY B 1 62 ? -22.719 -9.062 6.48 1 93.44 62 GLY B CA 1
ATOM 2345 C C . GLY B 1 62 ? -21.984 -7.742 6.445 1 93.44 62 GLY B C 1
ATOM 2346 O O . GLY B 1 62 ? -20.812 -7.668 6.852 1 93.44 62 GLY B O 1
ATOM 2347 N N . ASN B 1 63 ? -22.625 -6.68 5.934 1 93.56 63 ASN B N 1
ATOM 2348 C CA . ASN B 1 63 ? -21.906 -5.414 5.789 1 93.56 63 ASN B CA 1
ATOM 2349 C C . ASN B 1 63 ? -21.953 -4.598 7.078 1 93.56 63 ASN B C 1
ATOM 2351 O O . ASN B 1 63 ? -21.344 -3.529 7.16 1 93.56 63 ASN B O 1
ATOM 2355 N N . LYS B 1 64 ? -22.531 -5.145 8.188 1 93.5 64 LYS B N 1
ATOM 2356 C CA . LYS B 1 64 ? -22.578 -4.461 9.477 1 93.5 64 LYS B CA 1
ATOM 2357 C C . LYS B 1 64 ? -21.203 -4.402 10.109 1 93.5 64 LYS B C 1
ATOM 2359 O O . LYS B 1 64 ? -20.969 -3.629 11.047 1 93.5 64 LYS B O 1
ATOM 2364 N N . TYR B 1 65 ? -20.234 -5.266 9.633 1 94.19 65 TYR B N 1
ATOM 2365 C CA . TYR B 1 65 ? -18.859 -5.211 10.133 1 94.19 65 TYR B CA 1
ATOM 2366 C C . TYR B 1 65 ? -18.266 -3.828 9.914 1 94.19 65 TYR B C 1
ATOM 2368 O O . TYR B 1 65 ? -17.375 -3.412 10.656 1 94.19 65 TYR B O 1
ATOM 2376 N N . ILE B 1 66 ? -18.734 -3.146 8.93 1 92.62 66 ILE B N 1
ATOM 2377 C CA . ILE B 1 66 ? -18.234 -1.827 8.586 1 92.62 66 ILE B CA 1
ATOM 2378 C C . ILE B 1 66 ? -18.422 -0.874 9.766 1 92.62 66 ILE B C 1
ATOM 2380 O O . ILE B 1 66 ? -17.516 -0.1 10.094 1 92.62 66 ILE B O 1
ATOM 2384 N N . ASP B 1 67 ? -19.5 -1.019 10.461 1 87.06 67 ASP B N 1
ATOM 2385 C CA . ASP B 1 67 ? -19.797 -0.152 11.594 1 87.06 67 ASP B CA 1
ATOM 2386 C C . ASP B 1 67 ? -18.906 -0.475 12.789 1 87.06 67 ASP B C 1
ATOM 2388 O O . ASP B 1 67 ? -18.734 0.355 13.68 1 87.06 67 ASP B O 1
ATOM 2392 N N . ILE B 1 68 ? -18.375 -1.598 12.781 1 88 68 ILE B N 1
ATOM 2393 C CA . ILE B 1 68 ? -17.609 -2.074 13.922 1 88 68 ILE B CA 1
ATOM 2394 C C . ILE B 1 68 ? -16.125 -1.738 13.727 1 88 68 ILE B C 1
ATOM 2396 O O . ILE B 1 68 ? -15.461 -1.269 14.648 1 88 68 ILE B O 1
ATOM 2400 N N . TYR B 1 69 ? -15.617 -1.844 12.508 1 90.44 69 TYR B N 1
ATOM 2401 C CA . TYR B 1 69 ? -14.164 -1.86 12.32 1 90.44 69 TYR B CA 1
ATOM 2402 C C . TYR B 1 69 ? -13.695 -0.593 11.617 1 90.44 69 TYR B C 1
ATOM 2404 O O . TYR B 1 69 ? -12.492 -0.396 11.422 1 90.44 69 TYR B O 1
ATOM 2412 N N . TYR B 1 70 ? -14.633 0.252 11.219 1 86.31 70 TYR B N 1
ATOM 2413 C CA . TYR B 1 70 ? -14.242 1.487 10.547 1 86.31 70 TYR B CA 1
ATOM 2414 C C . TYR B 1 70 ? -14.953 2.689 11.156 1 86.31 70 TYR B C 1
ATOM 2416 O O . TYR B 1 70 ? -16.125 2.6 11.539 1 86.31 70 TYR B O 1
ATOM 2424 N N . PRO B 1 71 ? -14.242 3.84 11.148 1 77.44 71 PRO B N 1
ATOM 2425 C CA . PRO B 1 71 ? -14.938 5.051 11.586 1 77.44 71 PRO B CA 1
ATOM 2426 C C . PRO B 1 71 ? -16.047 5.484 10.625 1 77.44 71 PRO B C 1
ATOM 2428 O O . PRO B 1 71 ? -15.836 5.48 9.406 1 77.44 71 PRO B O 1
ATOM 2431 N N . PRO B 1 72 ? -17.109 5.859 11.164 1 77.69 72 PRO B N 1
ATOM 2432 C CA . PRO B 1 72 ? -18.234 6.238 10.312 1 77.69 72 PRO B CA 1
ATOM 2433 C C . PRO B 1 72 ? -17.891 7.379 9.359 1 77.69 72 PRO B C 1
ATOM 2435 O O . PRO B 1 72 ? -18.375 7.398 8.219 1 77.69 72 PRO B O 1
ATOM 2438 N N . GLU B 1 73 ? -17.125 8.25 9.789 1 70.19 73 GLU B N 1
ATOM 2439 C CA . GLU B 1 73 ? -16.766 9.391 8.953 1 70.19 73 GLU B CA 1
ATOM 2440 C C . GLU B 1 73 ? -15.945 8.953 7.742 1 70.19 73 GLU B C 1
ATOM 2442 O O . GLU B 1 73 ? -16.109 9.5 6.648 1 70.19 73 GLU B O 1
ATOM 2447 N N . ASP B 1 74 ? -15.086 8.016 7.891 1 72 74 ASP B N 1
ATOM 2448 C CA . ASP B 1 74 ? -14.289 7.488 6.793 1 72 74 ASP B CA 1
ATOM 2449 C C . ASP B 1 74 ? -15.164 6.77 5.77 1 72 74 ASP B C 1
ATOM 2451 O O . ASP B 1 74 ? -15 6.953 4.562 1 72 74 ASP B O 1
ATOM 2455 N N . ILE B 1 75 ? -16.031 6.02 6.355 1 82.06 75 ILE B N 1
ATOM 2456 C CA . ILE B 1 75 ? -16.906 5.23 5.492 1 82.06 75 ILE B CA 1
ATOM 2457 C C . ILE B 1 75 ? -17.766 6.156 4.641 1 82.06 75 ILE B C 1
ATOM 2459 O O . ILE B 1 75 ? -17.938 5.922 3.439 1 82.06 75 ILE B O 1
ATOM 2463 N N . ALA B 1 76 ? -18.312 7.156 5.238 1 77.81 76 ALA B N 1
ATOM 2464 C CA . ALA B 1 76 ? -19.141 8.125 4.516 1 77.81 76 ALA B CA 1
ATOM 2465 C C . ALA B 1 76 ? -18.359 8.766 3.373 1 77.81 76 ALA B C 1
ATOM 2467 O O . ALA B 1 76 ? -18.922 9.086 2.326 1 77.81 76 ALA B O 1
ATOM 2468 N N . GLU B 1 77 ? -17.156 8.883 3.516 1 74.5 77 GLU B N 1
ATOM 2469 C CA . GLU B 1 77 ? -16.312 9.531 2.521 1 74.5 77 GLU B CA 1
ATOM 2470 C C . GLU B 1 77 ? -15.922 8.562 1.407 1 74.5 77 GLU B C 1
ATOM 2472 O O . GLU B 1 77 ? -16.016 8.898 0.225 1 74.5 77 GLU B O 1
ATOM 2477 N N . TYR B 1 78 ? -15.555 7.391 1.729 1 81.94 78 TYR B N 1
ATOM 2478 C CA . TYR B 1 78 ? -14.883 6.539 0.75 1 81.94 78 TYR B CA 1
ATOM 2479 C C . TYR B 1 78 ? -15.867 5.578 0.098 1 81.94 78 TYR B C 1
ATOM 2481 O O . TYR B 1 78 ? -15.688 5.18 -1.055 1 81.94 78 TYR B O 1
ATOM 2489 N N . LEU B 1 79 ? -16.891 5.18 0.833 1 88.56 79 LEU B N 1
ATOM 2490 C CA . LEU B 1 79 ? -17.797 4.172 0.3 1 88.56 79 LEU B CA 1
ATOM 2491 C C . LEU B 1 79 ? -18.406 4.633 -1.019 1 88.56 79 LEU B C 1
ATOM 2493 O O . LEU B 1 79 ? -18.484 3.863 -1.978 1 88.56 79 LEU B O 1
ATOM 2497 N N . PRO B 1 80 ? -18.859 5.906 -1.061 1 86.5 80 PRO B N 1
ATOM 2498 C CA . PRO B 1 80 ? -19.406 6.379 -2.34 1 86.5 80 PRO B CA 1
ATOM 2499 C C . PRO B 1 80 ? -18.375 6.312 -3.469 1 86.5 80 PRO B C 1
ATOM 2501 O O . PRO B 1 80 ? -18.719 5.992 -4.609 1 86.5 80 PRO B O 1
ATOM 2504 N N . ARG B 1 81 ? -17.141 6.629 -3.252 1 85.25 81 ARG B N 1
ATOM 2505 C CA . ARG B 1 81 ? -16.078 6.582 -4.25 1 85.25 81 ARG B CA 1
ATOM 2506 C C . ARG B 1 81 ? -15.836 5.156 -4.73 1 85.25 81 ARG B C 1
ATOM 2508 O O . ARG B 1 81 ? -15.586 4.93 -5.918 1 85.25 81 ARG B O 1
ATOM 2515 N N . LEU B 1 82 ? -15.852 4.211 -3.787 1 92.5 82 LEU B N 1
ATOM 2516 C CA . LEU B 1 82 ? -15.695 2.805 -4.137 1 92.5 82 LEU B CA 1
ATOM 2517 C C . LEU B 1 82 ? -16.844 2.33 -5.023 1 92.5 82 LEU B C 1
ATOM 2519 O O . LEU B 1 82 ? -16.609 1.617 -6.004 1 92.5 82 LEU B O 1
ATOM 2523 N N . LYS B 1 83 ? -18 2.795 -4.672 1 93.44 83 LYS B N 1
ATOM 2524 C CA . LYS B 1 83 ? -19.156 2.443 -5.48 1 93.44 83 LYS B CA 1
ATOM 2525 C C . LYS B 1 83 ? -19.047 3.027 -6.887 1 93.44 83 LYS B C 1
ATOM 2527 O O . LYS B 1 83 ? -19.391 2.367 -7.867 1 93.44 83 LYS B O 1
ATOM 2532 N N . GLU B 1 84 ? -18.578 4.23 -6.941 1 90.81 84 GLU B N 1
ATOM 2533 C CA . GLU B 1 84 ? -18.391 4.871 -8.242 1 90.81 84 GLU B CA 1
ATOM 2534 C C . GLU B 1 84 ? -17.375 4.109 -9.086 1 90.81 84 GLU B C 1
ATOM 2536 O O . GLU B 1 84 ? -17.562 3.943 -10.297 1 90.81 84 GLU B O 1
ATOM 2541 N N . LEU B 1 85 ? -16.312 3.711 -8.516 1 91.44 85 LEU B N 1
ATOM 2542 C CA . LEU B 1 85 ? -15.305 2.922 -9.227 1 91.44 85 LEU B CA 1
ATOM 2543 C C . LEU B 1 85 ? -15.922 1.647 -9.797 1 91.44 85 LEU B C 1
ATOM 2545 O O . LEU B 1 85 ? -15.664 1.291 -10.945 1 91.44 85 LEU B O 1
ATOM 2549 N N . LEU B 1 86 ? -16.719 0.939 -8.992 1 95.44 86 LEU B N 1
ATOM 2550 C CA . LEU B 1 86 ? -17.375 -0.28 -9.445 1 95.44 86 LEU B CA 1
ATOM 2551 C C . LEU B 1 86 ? -18.312 0.012 -10.602 1 95.44 86 LEU B C 1
ATOM 2553 O O . LEU B 1 86 ? -18.406 -0.772 -11.555 1 95.44 86 LEU B O 1
ATOM 2557 N N . GLU B 1 87 ? -18.969 1.174 -10.547 1 94 87 GLU B N 1
ATOM 2558 C CA . GLU B 1 87 ? -19.891 1.568 -11.602 1 94 87 GLU B CA 1
ATOM 2559 C C . GLU B 1 87 ? -19.156 1.875 -12.906 1 94 87 GLU B C 1
ATOM 2561 O O . GLU B 1 87 ? -19.641 1.56 -13.992 1 94 87 GLU B O 1
ATOM 2566 N N . ARG B 1 88 ? -18.047 2.494 -12.789 1 94 88 ARG B N 1
ATOM 2567 C CA . ARG B 1 88 ? -17.25 2.814 -13.977 1 94 88 ARG B CA 1
ATOM 2568 C C . ARG B 1 88 ? -16.766 1.545 -14.672 1 94 88 ARG B C 1
ATOM 2570 O O . ARG B 1 88 ? -16.516 1.551 -15.875 1 94 88 ARG B O 1
ATOM 2577 N N . ASN B 1 89 ? -16.562 0.481 -13.906 1 96.62 89 ASN B N 1
ATOM 2578 C CA . ASN B 1 89 ? -16.281 -0.851 -14.43 1 96.62 89 ASN B CA 1
ATOM 2579 C C . ASN B 1 89 ? -15.039 -0.858 -15.312 1 96.62 89 ASN B C 1
ATOM 2581 O O . ASN B 1 89 ? -15.047 -1.439 -16.391 1 96.62 89 ASN B O 1
ATOM 2585 N N . ASP B 1 90 ? -14.023 -0.144 -14.914 1 92.44 90 ASP B N 1
ATOM 2586 C CA . ASP B 1 90 ? -12.719 -0.158 -15.57 1 92.44 90 ASP B CA 1
ATOM 2587 C C . ASP B 1 90 ? -11.812 -1.222 -14.961 1 92.44 90 ASP B C 1
ATOM 2589 O O . ASP B 1 90 ? -11.438 -1.128 -13.797 1 92.44 90 ASP B O 1
ATOM 2593 N N . PRO B 1 91 ? -11.414 -2.201 -15.734 1 92.12 91 PRO B N 1
ATOM 2594 C CA . PRO B 1 91 ? -10.641 -3.32 -15.195 1 92.12 91 PRO B CA 1
ATOM 2595 C C . PRO B 1 91 ? -9.227 -2.912 -14.781 1 92.12 91 PRO B C 1
ATOM 2597 O O . PRO B 1 91 ? -8.562 -3.639 -14.031 1 92.12 91 PRO B O 1
ATOM 2600 N N . GLU B 1 92 ? -8.82 -1.75 -15.148 1 87.56 92 GLU B N 1
ATOM 2601 C CA . GLU B 1 92 ? -7.453 -1.338 -14.867 1 87.56 92 GLU B CA 1
ATOM 2602 C C . GLU B 1 92 ? -7.406 -0.314 -13.734 1 87.56 92 GLU B C 1
ATOM 2604 O O . GLU B 1 92 ? -6.328 0.026 -13.242 1 87.56 92 GLU B O 1
ATOM 2609 N N . GLU B 1 93 ? -8.516 0.106 -13.32 1 88.56 93 GLU B N 1
ATOM 2610 C CA . GLU B 1 93 ? -8.57 1.177 -12.328 1 88.56 93 GLU B CA 1
ATOM 2611 C C . GLU B 1 93 ? -8.289 0.645 -10.922 1 88.56 93 GLU B C 1
ATOM 2613 O O . GLU B 1 93 ? -8.789 -0.415 -10.547 1 88.56 93 GLU B O 1
ATOM 2618 N N . THR B 1 94 ? -7.422 1.336 -10.258 1 88.94 94 THR B N 1
ATOM 2619 C CA . THR B 1 94 ? -7.156 1.125 -8.836 1 88.94 94 THR B CA 1
ATOM 2620 C C . THR B 1 94 ? -7.367 2.416 -8.055 1 88.94 94 THR B C 1
ATOM 2622 O O . THR B 1 94 ? -7.137 3.51 -8.57 1 88.94 94 THR B O 1
ATOM 2625 N N . PHE B 1 95 ? -7.859 2.295 -6.898 1 87.12 95 PHE B N 1
ATOM 2626 C CA . PHE B 1 95 ? -8.07 3.428 -6.004 1 87.12 95 PHE B CA 1
ATOM 2627 C C . PHE B 1 95 ? -7.344 3.211 -4.68 1 87.12 95 PHE B C 1
ATOM 2629 O O . PHE B 1 95 ? -7.578 2.213 -3.994 1 87.12 95 PHE B O 1
ATOM 2636 N N . SER B 1 96 ? -6.387 4.113 -4.344 1 86.69 96 SER B N 1
ATOM 2637 C CA . SER B 1 96 ? -5.621 4.074 -3.104 1 86.69 96 SER B CA 1
ATOM 2638 C C . SER B 1 96 ? -6.078 5.16 -2.139 1 86.69 96 SER B C 1
ATOM 2640 O O . SER B 1 96 ? -6.352 6.289 -2.553 1 86.69 96 SER B O 1
ATOM 2642 N N . TYR B 1 97 ? -6.184 4.758 -0.897 1 80.81 97 TYR B N 1
ATOM 2643 C CA . TYR B 1 97 ? -6.598 5.734 0.104 1 80.81 97 TYR B CA 1
ATOM 2644 C C . TYR B 1 97 ? -6.164 5.305 1.5 1 80.81 97 TYR B C 1
ATOM 2646 O O . TYR B 1 97 ? -5.793 4.148 1.712 1 80.81 97 TYR B O 1
ATOM 2654 N N . PHE B 1 98 ? -6.191 6.297 2.367 1 78.88 98 PHE B N 1
ATOM 2655 C CA . PHE B 1 98 ? -5.871 6.043 3.766 1 78.88 98 PHE B CA 1
ATOM 2656 C C . PHE B 1 98 ? -7.137 5.754 4.566 1 78.88 98 PHE B C 1
ATOM 2658 O O . PHE B 1 98 ? -8.133 6.473 4.445 1 78.88 98 PHE B O 1
ATOM 2665 N N . GLN B 1 99 ? -7.031 4.656 5.285 1 82.06 99 GLN B N 1
ATOM 2666 C CA . GLN B 1 99 ? -8.195 4.246 6.066 1 82.06 99 GLN B CA 1
ATOM 2667 C C . GLN B 1 99 ? -7.785 3.781 7.457 1 82.06 99 GLN B C 1
ATOM 2669 O O . GLN B 1 99 ? -6.797 3.061 7.613 1 82.06 99 GLN B O 1
ATOM 2674 N N . GLN B 1 100 ? -8.562 4.273 8.375 1 81.44 100 GLN B N 1
ATOM 2675 C CA . GLN B 1 100 ? -8.352 3.723 9.711 1 81.44 100 GLN B CA 1
ATOM 2676 C C . GLN B 1 100 ? -9.148 2.438 9.906 1 81.44 100 GLN B C 1
ATOM 2678 O O . GLN B 1 100 ? -10.273 2.318 9.422 1 81.44 100 GLN B O 1
ATOM 2683 N N . VAL B 1 101 ? -8.539 1.51 10.609 1 87.44 101 VAL B N 1
ATOM 2684 C CA . VAL B 1 101 ? -9.172 0.235 10.93 1 87.44 101 VAL B CA 1
ATOM 2685 C C . VAL B 1 101 ? -9.023 -0.051 12.422 1 87.44 101 VAL B C 1
ATOM 2687 O O . VAL B 1 101 ? -7.984 0.239 13.016 1 87.44 101 VAL B O 1
ATOM 2690 N N . ARG B 1 102 ? -10.062 -0.551 12.984 1 85.06 102 ARG B N 1
ATOM 2691 C CA . ARG B 1 102 ? -10.016 -0.908 14.398 1 85.06 102 ARG B CA 1
ATOM 2692 C C . ARG B 1 102 ? -9.266 -2.219 14.609 1 85.06 102 ARG B C 1
ATOM 2694 O O . ARG B 1 102 ? -9.727 -3.279 14.188 1 85.06 102 ARG B O 1
ATOM 2701 N N . TYR B 1 103 ? -8.102 -2.129 15.219 1 81.69 103 TYR B N 1
ATOM 2702 C CA . TYR B 1 103 ? -7.309 -3.316 15.508 1 81.69 103 TYR B CA 1
ATOM 2703 C C . TYR B 1 103 ? -7.559 -3.801 16.938 1 81.69 103 TYR B C 1
ATOM 2705 O O . TYR B 1 103 ? -7.164 -3.145 17.906 1 81.69 103 TYR B O 1
ATOM 2713 N N . VAL B 1 104 ? -8.125 -4.914 17.109 1 77.25 104 VAL B N 1
ATOM 2714 C CA . VAL B 1 104 ? -8.453 -5.457 18.422 1 77.25 104 VAL B CA 1
ATOM 2715 C C . VAL B 1 104 ? -7.172 -5.898 19.125 1 77.25 104 VAL B C 1
ATOM 2717 O O . VAL B 1 104 ? -7.035 -5.73 20.344 1 77.25 104 VAL B O 1
ATOM 2720 N N . GLU B 1 105 ? -6.277 -6.449 18.344 1 72.38 105 GLU B N 1
ATOM 2721 C CA . GLU B 1 105 ? -5.008 -6.887 18.922 1 72.38 105 GLU B CA 1
ATOM 2722 C C . GLU B 1 105 ? -4.238 -5.711 19.516 1 72.38 105 GLU B C 1
ATOM 2724 O O . GLU B 1 105 ? -3.346 -5.902 20.344 1 72.38 105 GLU B O 1
ATOM 2729 N N . GLU B 1 106 ? -4.664 -4.582 19.156 1 63.59 106 GLU B N 1
ATOM 2730 C CA . GLU B 1 106 ? -4.02 -3.377 19.672 1 63.59 106 GLU B CA 1
ATOM 2731 C C . GLU B 1 106 ? -4.938 -2.623 20.641 1 63.59 106 GLU B C 1
ATOM 2733 O O . GLU B 1 106 ? -4.945 -1.391 20.656 1 63.59 106 GLU B O 1
ATOM 2738 N N . GLY B 1 107 ? -5.707 -3.311 21.25 1 66.12 107 GLY B N 1
ATOM 2739 C CA . GLY B 1 107 ? -6.555 -2.707 22.266 1 66.12 107 GLY B CA 1
ATOM 2740 C C . GLY B 1 107 ? -7.781 -2.023 21.688 1 66.12 107 GLY B C 1
ATOM 2741 O O . GLY B 1 107 ? -8.375 -1.156 22.328 1 66.12 107 GLY B O 1
ATOM 2742 N N . GLY B 1 108 ? -8.016 -2.273 20.438 1 67.62 108 GLY B N 1
ATOM 2743 C CA . GLY B 1 108 ? -9.18 -1.673 19.797 1 67.62 108 GLY B CA 1
ATOM 2744 C C . GLY B 1 108 ? -8.93 -0.27 19.281 1 67.62 108 GLY B C 1
ATOM 2745 O O . GLY B 1 108 ? -9.867 0.495 19.062 1 67.62 108 GLY B O 1
ATOM 2746 N N . ASN B 1 109 ? -7.742 0.093 19.047 1 68.81 109 ASN B N 1
ATOM 2747 C CA . ASN B 1 109 ? -7.352 1.409 18.547 1 68.81 109 ASN B CA 1
ATOM 2748 C C . ASN B 1 109 ? -7.496 1.501 17.031 1 68.81 109 ASN B C 1
ATOM 2750 O O . ASN B 1 109 ? -7.434 0.486 16.344 1 68.81 109 ASN B O 1
ATOM 2754 N N . TRP B 1 110 ? -7.816 2.746 16.656 1 73.88 110 TRP B N 1
ATOM 2755 C CA . TRP B 1 110 ? -7.809 3.025 15.227 1 73.88 110 TRP B CA 1
ATOM 2756 C C . TRP B 1 110 ? -6.383 3.098 14.695 1 73.88 110 TRP B C 1
ATOM 2758 O O . TRP B 1 110 ? -5.543 3.811 15.25 1 73.88 110 TRP B O 1
ATOM 2768 N N . VAL B 1 111 ? -6.148 2.301 13.695 1 77.25 111 VAL B N 1
ATOM 2769 C CA . VAL B 1 111 ? -4.816 2.256 13.102 1 77.25 111 VAL B CA 1
ATOM 2770 C C . VAL B 1 111 ? -4.891 2.682 11.641 1 77.25 111 VAL B C 1
ATOM 2772 O O . VAL B 1 111 ? -5.75 2.209 10.891 1 77.25 111 VAL B O 1
ATOM 2775 N N . TRP B 1 112 ? -3.98 3.562 11.344 1 77.88 112 TRP B N 1
ATOM 2776 C CA . TRP B 1 112 ? -3.924 4.031 9.961 1 77.88 112 TRP B CA 1
ATOM 2777 C C . TRP B 1 112 ? -3.373 2.949 9.039 1 77.88 112 TRP B C 1
ATOM 2779 O O . TRP B 1 112 ? -2.387 2.287 9.375 1 77.88 112 TRP B O 1
ATOM 2789 N N . ASN B 1 113 ? -4.105 2.752 7.918 1 86.12 113 ASN B N 1
ATOM 2790 C CA . ASN B 1 113 ? -3.697 1.813 6.879 1 86.12 113 ASN B CA 1
ATOM 2791 C C . ASN B 1 113 ? -3.721 2.461 5.496 1 86.12 113 ASN B C 1
ATOM 2793 O O . ASN B 1 113 ? -4.562 3.318 5.223 1 86.12 113 ASN B O 1
ATOM 2797 N N . MET B 1 114 ? -2.768 2.16 4.734 1 86.25 114 MET B N 1
ATOM 2798 C CA . MET B 1 114 ? -2.869 2.402 3.297 1 86.25 114 MET B CA 1
ATOM 2799 C C . MET B 1 114 ? -3.604 1.261 2.604 1 86.25 114 MET B C 1
ATOM 2801 O O . MET B 1 114 ? -3.271 0.091 2.803 1 86.25 114 MET B O 1
ATOM 2805 N N . VAL B 1 115 ? -4.625 1.607 1.846 1 90 115 VAL B N 1
ATOM 2806 C CA . VAL B 1 115 ? -5.488 0.597 1.242 1 90 115 VAL B CA 1
ATOM 2807 C C . VAL B 1 115 ? -5.566 0.819 -0.266 1 90 115 VAL B C 1
ATOM 2809 O O . VAL B 1 115 ? -5.617 1.961 -0.73 1 90 115 VAL B O 1
ATOM 2812 N N . ASP B 1 116 ? -5.492 -0.269 -1.014 1 92.12 116 ASP B N 1
ATOM 2813 C CA . ASP B 1 116 ? -5.652 -0.264 -2.465 1 92.12 116 ASP B CA 1
ATOM 2814 C C . ASP B 1 116 ? -6.848 -1.117 -2.887 1 92.12 116 ASP B C 1
ATOM 2816 O O . ASP B 1 116 ? -6.945 -2.287 -2.514 1 92.12 116 ASP B O 1
ATOM 2820 N N . PHE B 1 117 ? -7.668 -0.502 -3.676 1 94.06 117 PHE B N 1
ATOM 2821 C CA . PHE B 1 117 ? -8.938 -1.11 -4.047 1 94.06 117 PHE B CA 1
ATOM 2822 C C . PHE B 1 117 ? -9.055 -1.248 -5.562 1 94.06 117 PHE B C 1
ATOM 2824 O O . PHE B 1 117 ? -8.68 -0.336 -6.301 1 94.06 117 PHE B O 1
ATOM 2831 N N . ARG B 1 118 ? -9.531 -2.438 -6.078 1 95.5 118 ARG B N 1
ATOM 2832 C CA . ARG B 1 118 ? -9.867 -2.607 -7.488 1 95.5 118 ARG B CA 1
ATOM 2833 C C . ARG B 1 118 ? -10.898 -3.709 -7.676 1 95.5 118 ARG B C 1
ATOM 2835 O O . ARG B 1 118 ? -11.211 -4.441 -6.734 1 95.5 118 ARG B O 1
ATOM 2842 N N . ILE B 1 119 ? -11.422 -3.764 -8.883 1 97.38 119 ILE B N 1
ATOM 2843 C CA . ILE B 1 119 ? -12.336 -4.855 -9.219 1 97.38 119 ILE B CA 1
ATOM 2844 C C . ILE B 1 119 ? -11.555 -6.164 -9.312 1 97.38 119 ILE B C 1
ATOM 2846 O O . ILE B 1 119 ? -10.461 -6.203 -9.891 1 97.38 119 ILE B O 1
ATOM 2850 N N . PHE B 1 120 ? -12.133 -7.223 -8.766 1 97.44 120 PHE B N 1
ATOM 2851 C CA . PHE B 1 120 ? -11.461 -8.508 -8.672 1 97.44 120 PHE B CA 1
ATOM 2852 C C . PHE B 1 120 ? -12.039 -9.5 -9.672 1 97.44 120 PHE B C 1
ATOM 2854 O O . PHE B 1 120 ? -11.32 -10.359 -10.195 1 97.44 120 PHE B O 1
ATOM 2861 N N . ALA B 1 121 ? -13.297 -9.422 -9.875 1 97.38 121 ALA B N 1
ATOM 2862 C CA . ALA B 1 121 ? -13.969 -10.375 -10.758 1 97.38 121 ALA B CA 1
ATOM 2863 C C . ALA B 1 121 ? -15.25 -9.773 -11.328 1 97.38 121 ALA B C 1
ATOM 2865 O O . ALA B 1 121 ? -15.836 -8.859 -10.742 1 97.38 121 ALA B O 1
ATOM 2866 N N . TRP B 1 122 ? -15.609 -10.281 -12.43 1 96.88 122 TRP B N 1
ATOM 2867 C CA . TRP B 1 122 ? -16.812 -9.867 -13.141 1 96.88 122 TRP B CA 1
ATOM 2868 C C . TRP B 1 122 ? -17.75 -11.047 -13.344 1 96.88 122 TRP B C 1
ATOM 2870 O O . TRP B 1 122 ? -17.312 -12.203 -13.383 1 96.88 122 TRP B O 1
ATOM 2880 N N . ASP B 1 123 ? -19.031 -10.727 -13.422 1 95.31 123 ASP B N 1
ATOM 2881 C CA . ASP B 1 123 ? -19.984 -11.789 -13.758 1 95.31 123 ASP B CA 1
ATOM 2882 C C . ASP B 1 123 ? -20.047 -12.016 -15.266 1 95.31 123 ASP B C 1
ATOM 2884 O O . ASP B 1 123 ? -19.25 -11.438 -16.016 1 95.31 123 ASP B O 1
ATOM 2888 N N . GLU B 1 124 ? -20.906 -12.898 -15.656 1 93.81 124 GLU B N 1
ATOM 2889 C CA . GLU B 1 124 ? -20.969 -13.305 -17.062 1 93.81 124 GLU B CA 1
ATOM 2890 C C . GLU B 1 124 ? -21.438 -12.156 -17.938 1 93.81 124 GLU B C 1
ATOM 2892 O O . GLU B 1 124 ? -21.156 -12.141 -19.141 1 93.81 124 GLU B O 1
ATOM 2897 N N . ALA B 1 125 ? -22.141 -11.172 -17.406 1 95.88 125 ALA B N 1
ATOM 2898 C CA . ALA B 1 125 ? -22.641 -10.016 -18.156 1 95.88 125 ALA B CA 1
ATOM 2899 C C . ALA B 1 125 ? -21.594 -8.906 -18.219 1 95.88 125 ALA B C 1
ATOM 2901 O O . ALA B 1 125 ? -21.844 -7.836 -18.766 1 95.88 125 ALA B O 1
ATOM 2902 N N . GLY B 1 126 ? -20.453 -9.07 -17.578 1 95.31 126 GLY B N 1
ATOM 2903 C CA . GLY B 1 126 ? -19.391 -8.07 -17.594 1 95.31 126 GLY B CA 1
ATOM 2904 C C . GLY B 1 126 ? -19.547 -7.023 -16.516 1 95.31 126 GLY B C 1
ATOM 2905 O O . GLY B 1 126 ? -18.922 -5.957 -16.578 1 95.31 126 GLY B O 1
ATOM 2906 N N . LYS B 1 127 ? -20.406 -7.363 -15.555 1 97 127 LYS B N 1
ATOM 2907 C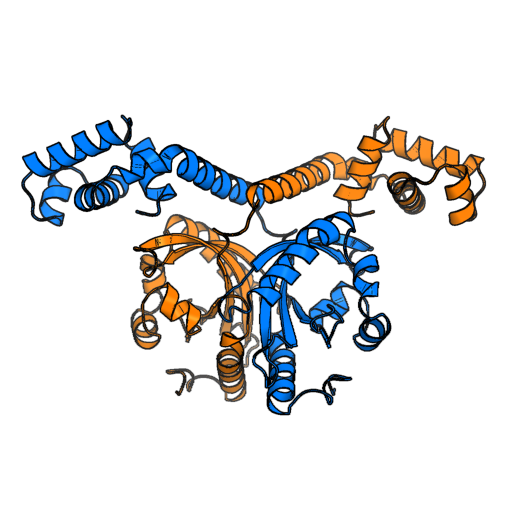 CA . LYS B 1 127 ? -20.562 -6.457 -14.43 1 97 127 LYS B CA 1
ATOM 2908 C C . LYS B 1 127 ? -19.688 -6.871 -13.258 1 97 127 LYS B C 1
ATOM 2910 O O . LYS B 1 127 ? -19.5 -8.062 -13 1 97 127 LYS B O 1
ATOM 2915 N N . PRO B 1 128 ? -19.188 -5.84 -12.516 1 97.81 128 PRO B N 1
ATOM 2916 C CA . PRO B 1 128 ? -18.391 -6.191 -11.336 1 97.81 128 PRO B CA 1
ATOM 2917 C C . PRO B 1 128 ? -19.125 -7.109 -10.375 1 97.81 128 PRO B C 1
ATOM 2919 O O . PRO B 1 128 ? -20.328 -6.918 -10.125 1 97.81 128 PRO B O 1
ATOM 2922 N N . LEU B 1 129 ? -18.422 -8.094 -9.875 1 98.06 129 LEU B N 1
ATOM 2923 C CA . LEU B 1 129 ? -18.984 -9.102 -8.984 1 98.06 129 LEU B CA 1
ATOM 2924 C C . LEU B 1 129 ? -18.266 -9.086 -7.637 1 98.06 129 LEU B C 1
ATOM 2926 O O . LEU B 1 129 ? -18.906 -9.188 -6.586 1 98.06 129 LEU B O 1
ATOM 2930 N N . LEU B 1 130 ? -16.953 -8.977 -7.668 1 98.38 130 LEU B N 1
ATOM 2931 C CA . LEU B 1 130 ? -16.109 -8.953 -6.477 1 98.38 130 LEU B CA 1
ATOM 2932 C C . LEU B 1 130 ? -15.062 -7.852 -6.578 1 98.38 130 LEU B C 1
ATOM 2934 O O . LEU B 1 130 ? -14.609 -7.516 -7.676 1 98.38 130 LEU B O 1
ATOM 2938 N N . SER B 1 131 ? -14.711 -7.328 -5.461 1 98 131 SER B N 1
ATOM 2939 C CA . SER B 1 131 ? -13.594 -6.395 -5.34 1 98 131 SER B CA 1
ATOM 2940 C C . SER B 1 131 ? -12.516 -6.949 -4.422 1 98 131 SER B C 1
ATOM 2942 O O . SER B 1 131 ? -12.766 -7.859 -3.631 1 98 131 SER B O 1
ATOM 2944 N N . ILE B 1 132 ? -11.344 -6.465 -4.555 1 97.94 132 ILE B N 1
ATOM 2945 C CA . ILE B 1 132 ? -10.219 -6.879 -3.725 1 97.94 132 ILE B CA 1
ATOM 2946 C C . ILE B 1 132 ? -9.508 -5.645 -3.162 1 97.94 132 ILE B C 1
ATOM 2948 O O . ILE B 1 132 ? -9.383 -4.629 -3.848 1 97.94 132 ILE B O 1
ATOM 2952 N N . VAL B 1 133 ? -9.117 -5.766 -1.942 1 96.69 133 VAL B N 1
ATOM 2953 C CA . VAL B 1 133 ? -8.406 -4.719 -1.221 1 96.69 133 VAL B CA 1
ATOM 2954 C C . VAL B 1 133 ? -7.121 -5.281 -0.621 1 96.69 133 VAL B C 1
ATOM 2956 O O . VAL B 1 133 ? -7.113 -6.391 -0.08 1 96.69 133 VAL B O 1
ATOM 2959 N N . ILE B 1 134 ? -6.062 -4.613 -0.796 1 95.12 134 ILE B N 1
ATOM 2960 C CA . ILE B 1 134 ? -4.848 -4.867 -0.028 1 95.12 134 ILE B CA 1
ATOM 2961 C C . ILE B 1 134 ? -4.559 -3.68 0.887 1 95.12 134 ILE B C 1
ATOM 2963 O O . ILE B 1 134 ? -4.605 -2.525 0.451 1 95.12 134 ILE B O 1
ATOM 2967 N N . GLY B 1 135 ? -4.387 -3.963 2.113 1 93.25 135 GLY B N 1
ATOM 2968 C CA . GLY B 1 135 ? -4.109 -2.928 3.096 1 93.25 135 GLY B CA 1
ATOM 2969 C C . GLY B 1 135 ? -2.85 -3.188 3.898 1 93.25 135 GLY B C 1
ATOM 2970 O O . GLY B 1 135 ? -2.547 -4.336 4.23 1 93.25 135 GLY B O 1
ATOM 2971 N N . THR B 1 136 ? -2.123 -2.168 4.16 1 88.38 136 THR B N 1
ATOM 2972 C CA . THR B 1 136 ? -0.934 -2.242 5 1 88.38 136 THR B CA 1
ATOM 2973 C C . THR B 1 136 ? -0.984 -1.187 6.102 1 88.38 136 THR B C 1
ATOM 2975 O O . THR B 1 136 ? -1.424 -0.058 5.867 1 88.38 136 THR B O 1
ATOM 2978 N N . ARG B 1 137 ? -0.5 -1.58 7.223 1 83.44 137 ARG B N 1
ATOM 2979 C CA . ARG B 1 137 ? -0.411 -0.638 8.336 1 83.44 137 ARG B CA 1
ATOM 2980 C C . ARG B 1 137 ? 0.669 0.407 8.078 1 83.44 137 ARG B C 1
ATOM 2982 O O . ARG B 1 137 ? 1.757 0.08 7.602 1 83.44 137 ARG B O 1
ATOM 2989 N N . ILE B 1 138 ? 0.263 1.559 8.344 1 76.88 138 ILE B N 1
ATOM 2990 C CA . ILE B 1 138 ? 1.236 2.604 8.047 1 76.88 138 ILE B CA 1
ATOM 2991 C C . ILE B 1 138 ? 1.602 3.354 9.32 1 76.88 138 ILE B C 1
ATOM 2993 O O . ILE B 1 138 ? 2.404 4.289 9.289 1 76.88 138 ILE B O 1
ATOM 2997 N N . ASP B 1 139 ? 1.04 3.014 10.344 1 63.75 139 ASP B N 1
ATOM 2998 C CA . ASP B 1 139 ? 1.304 3.732 11.594 1 63.75 139 ASP B CA 1
ATOM 2999 C C . ASP B 1 139 ? 2.746 3.525 12.047 1 63.75 139 ASP B C 1
ATOM 3001 O O . ASP B 1 139 ? 3.254 4.285 12.875 1 63.75 139 ASP B O 1
ATOM 3005 N N . GLN B 1 140 ? 3.346 2.604 11.391 1 62.44 140 GLN B N 1
ATOM 3006 C CA . GLN B 1 140 ? 4.723 2.348 11.797 1 62.44 140 GLN B CA 1
ATOM 3007 C C . GLN B 1 140 ? 5.703 2.77 10.703 1 62.44 140 GLN B C 1
ATOM 3009 O O . GLN B 1 140 ? 6.879 2.393 10.742 1 62.44 140 GLN B O 1
ATOM 3014 N N . VAL B 1 141 ? 5.184 3.375 9.68 1 63.34 141 VAL B N 1
ATOM 3015 C CA . VAL B 1 141 ? 6.059 3.863 8.617 1 63.34 141 VAL B CA 1
ATOM 3016 C C . VAL B 1 141 ? 6.867 5.059 9.125 1 63.34 141 VAL B C 1
ATOM 3018 O O . VAL B 1 141 ? 6.297 6.09 9.484 1 63.34 141 VAL B O 1
ATOM 3021 N N . PRO B 1 142 ? 8.172 4.777 9.195 1 54.88 142 PRO B N 1
ATOM 3022 C CA . PRO B 1 142 ? 8.977 5.926 9.625 1 54.88 142 PRO B CA 1
ATOM 3023 C C . PRO B 1 142 ? 8.852 7.121 8.68 1 54.88 142 PRO B C 1
ATOM 3025 O O . PRO B 1 142 ? 8.664 6.941 7.477 1 54.88 142 PRO B O 1
ATOM 3028 N N . ASP B 1 143 ? 8.797 8.32 9.148 1 56.88 143 ASP B N 1
ATOM 3029 C CA . ASP B 1 143 ? 8.945 9.594 8.453 1 56.88 143 ASP B CA 1
ATOM 3030 C C . ASP B 1 143 ? 7.75 9.875 7.547 1 56.88 143 ASP B C 1
ATOM 3032 O O . ASP B 1 143 ? 7.867 10.594 6.559 1 56.88 143 ASP B O 1
ATOM 3036 N N . LEU B 1 144 ? 6.738 9.055 7.727 1 62.53 144 LEU B N 1
ATOM 3037 C CA . LEU B 1 144 ? 5.527 9.258 6.938 1 62.53 144 LEU B CA 1
ATOM 3038 C C . LEU B 1 144 ? 5.23 10.742 6.773 1 62.53 144 LEU B C 1
ATOM 3040 O O . LEU B 1 144 ? 4.914 11.195 5.668 1 62.53 144 LEU B O 1
ATOM 3044 N N . ILE B 1 145 ? 5.465 11.359 7.828 1 54.78 145 ILE B N 1
ATOM 3045 C CA . ILE B 1 145 ? 5.152 12.781 7.844 1 54.78 145 ILE B CA 1
ATOM 3046 C C . ILE B 1 145 ? 6.125 13.539 6.945 1 54.78 145 ILE B C 1
ATOM 3048 O O . ILE B 1 145 ? 5.723 14.422 6.188 1 54.78 145 ILE B O 1
ATOM 3052 N N . ILE B 1 146 ? 7.301 13.172 7.191 1 55.91 146 ILE B N 1
ATOM 3053 C CA . ILE B 1 146 ? 8.328 13.82 6.383 1 55.91 146 ILE B CA 1
ATOM 3054 C C . ILE B 1 146 ? 8.062 13.555 4.902 1 55.91 146 ILE B C 1
ATOM 3056 O O . ILE B 1 146 ? 8.133 14.477 4.082 1 55.91 146 ILE B O 1
ATOM 3060 N N . GLN B 1 147 ? 7.621 12.477 4.695 1 60.09 147 GLN B N 1
ATOM 3061 C CA . GLN B 1 147 ? 7.406 12.094 3.305 1 60.09 147 GLN B CA 1
ATOM 3062 C C . GLN B 1 147 ? 6.133 12.727 2.748 1 60.09 147 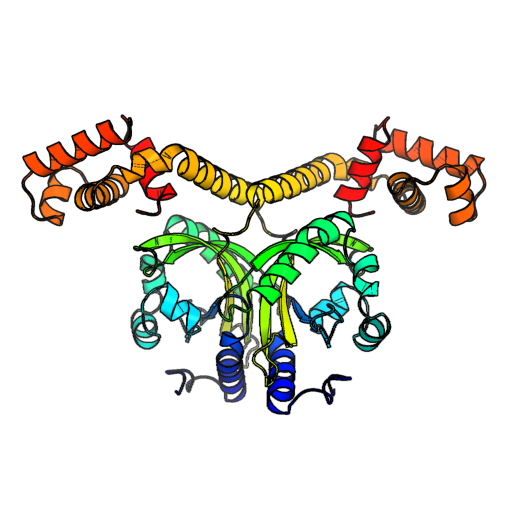GLN B C 1
ATOM 3064 O O . GLN B 1 147 ? 6.109 13.188 1.604 1 60.09 147 GLN B O 1
ATOM 3069 N N . ALA B 1 148 ? 5.207 12.672 3.568 1 58.56 148 ALA B N 1
ATOM 3070 C CA . ALA B 1 148 ? 3.967 13.32 3.15 1 58.56 148 ALA B CA 1
ATOM 3071 C C . ALA B 1 148 ? 4.203 14.789 2.799 1 58.56 148 ALA B C 1
ATOM 3073 O O . ALA B 1 148 ? 3.623 15.305 1.844 1 58.56 148 ALA B O 1
ATOM 3074 N N . GLU B 1 149 ? 5.035 15.352 3.631 1 54.59 149 GLU B N 1
ATOM 3075 C CA . GLU B 1 149 ? 5.371 16.75 3.367 1 54.59 149 GLU B CA 1
ATOM 3076 C C . GLU B 1 149 ? 6.117 16.891 2.043 1 54.59 149 GLU B C 1
ATOM 3078 O O . GLU B 1 149 ? 5.883 17.844 1.297 1 54.59 149 GLU B O 1
ATOM 3083 N N . LYS B 1 150 ? 6.969 16.062 1.826 1 60 150 LYS B N 1
ATOM 3084 C CA . LYS B 1 150 ? 7.711 16.094 0.567 1 60 150 LYS B CA 1
ATOM 3085 C C . LYS B 1 150 ? 6.773 15.906 -0.624 1 60 150 LYS B C 1
ATOM 3087 O O . LYS B 1 150 ? 6.891 16.625 -1.625 1 60 150 LYS B O 1
ATOM 3092 N N . ILE B 1 151 ? 5.902 15.047 -0.438 1 60.03 151 ILE B N 1
ATOM 3093 C CA . ILE B 1 151 ? 4.934 14.781 -1.494 1 60.03 151 ILE B CA 1
ATOM 3094 C C . ILE B 1 151 ? 4.047 16.016 -1.703 1 60.03 151 ILE B C 1
ATOM 3096 O O . ILE B 1 151 ? 3.787 16.406 -2.84 1 60.03 151 ILE B O 1
ATOM 3100 N N . ARG B 1 152 ? 3.701 16.531 -0.563 1 58.12 152 ARG B N 1
ATOM 3101 C CA . ARG B 1 152 ? 2.875 17.734 -0.612 1 58.12 152 ARG B CA 1
ATOM 3102 C C . ARG B 1 152 ? 3.609 18.875 -1.307 1 58.12 152 ARG B C 1
ATOM 3104 O O . ARG B 1 152 ? 3.033 19.578 -2.141 1 58.12 152 ARG B O 1
ATOM 3111 N N . GLN B 1 153 ? 4.762 19.031 -0.818 1 58.47 153 GLN B N 1
ATOM 3112 C CA . GLN B 1 153 ? 5.562 20.094 -1.418 1 58.47 153 GLN B CA 1
ATOM 3113 C C . GLN B 1 153 ? 5.715 19.891 -2.922 1 58.47 153 GLN B C 1
ATOM 3115 O O . GLN B 1 153 ? 5.594 20.844 -3.701 1 58.47 153 GLN B O 1
ATOM 3120 N N . ASP B 1 154 ? 5.848 18.766 -3.275 1 59.62 154 ASP B N 1
ATOM 3121 C CA . ASP B 1 154 ? 5.988 18.438 -4.695 1 59.62 154 ASP B CA 1
ATOM 3122 C C . ASP B 1 154 ? 4.676 18.672 -5.441 1 59.62 154 ASP B C 1
ATOM 3124 O O . ASP B 1 154 ? 4.668 19.281 -6.52 1 59.62 154 ASP B O 1
ATOM 3128 N N . ASN B 1 155 ? 3.646 18.25 -4.746 1 56.94 155 ASN B N 1
ATOM 3129 C CA . ASN B 1 155 ? 2.344 18.406 -5.387 1 56.94 155 ASN B CA 1
ATOM 3130 C C . ASN B 1 155 ? 1.953 19.875 -5.52 1 56.94 155 ASN B C 1
ATOM 3132 O O . ASN B 1 155 ? 1.412 20.297 -6.547 1 56.94 155 ASN B O 1
ATOM 3136 N N . ASN B 1 156 ? 2.145 20.547 -4.418 1 57.81 156 ASN B N 1
ATOM 3137 C CA . ASN B 1 156 ? 1.859 21.969 -4.457 1 57.81 156 ASN B CA 1
ATOM 3138 C C . ASN B 1 156 ? 2.693 22.688 -5.523 1 57.81 156 ASN B C 1
ATOM 3140 O O . ASN B 1 156 ? 2.186 23.547 -6.246 1 57.81 156 ASN B O 1
ATOM 3144 N N . PHE B 1 157 ? 3.896 22.344 -5.512 1 63.19 157 PHE B N 1
ATOM 3145 C CA . PHE B 1 157 ? 4.781 22.922 -6.516 1 63.19 157 PHE B CA 1
ATOM 3146 C C . PHE B 1 157 ? 4.277 22.609 -7.922 1 63.19 157 PHE B C 1
ATOM 3148 O O . PHE B 1 157 ? 4.207 23.5 -8.773 1 63.19 157 PHE B O 1
ATOM 3155 N N . ILE B 1 158 ? 3.852 21.438 -8.07 1 58.34 158 ILE B N 1
ATOM 3156 C CA . ILE B 1 158 ? 3.404 21.016 -9.391 1 58.34 158 ILE B CA 1
ATOM 3157 C C . ILE B 1 158 ? 2.121 21.75 -9.766 1 58.34 158 ILE B C 1
ATOM 3159 O O . ILE B 1 158 ? 1.992 22.25 -10.883 1 58.34 158 ILE B O 1
ATOM 3163 N N . ARG B 1 159 ? 1.272 21.812 -8.898 1 60.47 159 ARG B N 1
ATOM 3164 C CA . ARG B 1 159 ? 0.008 22.484 -9.172 1 60.47 159 ARG B CA 1
ATOM 3165 C C . ARG B 1 159 ? 0.231 23.969 -9.477 1 60.47 159 ARG B C 1
ATOM 3167 O O . ARG B 1 159 ? -0.363 24.5 -10.414 1 60.47 159 ARG B O 1
ATOM 3174 N N . GLU B 1 160 ? 1.03 24.547 -8.641 1 64.44 160 GLU B N 1
ATOM 3175 C CA . GLU B 1 160 ? 1.283 25.984 -8.781 1 64.44 160 GLU B CA 1
ATOM 3176 C C . GLU B 1 160 ? 2.088 26.281 -10.039 1 64.44 160 GLU B C 1
ATOM 3178 O O . GLU B 1 160 ? 1.91 27.328 -10.664 1 64.44 160 GLU B O 1
ATOM 3183 N N . LYS B 1 161 ? 3.008 25.328 -10.367 1 73.31 161 LYS B N 1
ATOM 3184 C CA . LYS B 1 161 ? 4.008 25.672 -11.375 1 73.31 161 LYS B CA 1
ATOM 3185 C C . LYS B 1 161 ? 3.744 24.922 -12.68 1 73.31 161 LYS B C 1
ATOM 3187 O O . LYS B 1 161 ? 4.484 25.078 -13.648 1 73.31 161 LYS B O 1
ATOM 3192 N N . TYR B 1 162 ? 2.584 24.25 -12.625 1 67 162 TYR B N 1
ATOM 3193 C CA . TYR B 1 162 ? 2.291 23.453 -13.805 1 67 162 TYR B CA 1
ATOM 3194 C C . TYR B 1 162 ? 2.154 24.328 -15.039 1 67 162 TYR B C 1
ATOM 3196 O O . TYR B 1 162 ? 2.656 23.984 -16.109 1 67 162 TYR B O 1
ATOM 3204 N N . GLN B 1 163 ? 1.486 25.328 -14.836 1 70.69 163 GLN B N 1
ATOM 3205 C CA . GLN B 1 163 ? 1.261 26.219 -15.977 1 70.69 163 GLN B CA 1
ATOM 3206 C C . GLN B 1 163 ? 2.58 26.734 -16.531 1 70.69 163 GLN B C 1
ATOM 3208 O O . GLN B 1 163 ? 2.742 26.844 -17.75 1 70.69 163 GLN B O 1
ATOM 3213 N N . LEU B 1 164 ? 3.412 27.078 -15.695 1 79.38 164 LEU B N 1
ATOM 3214 C CA . LEU B 1 164 ? 4.707 27.578 -16.141 1 79.38 164 LEU B CA 1
ATOM 3215 C C . LEU B 1 164 ? 5.516 26.469 -16.812 1 79.38 164 LEU B C 1
ATOM 3217 O O . LEU B 1 164 ? 6.094 26.672 -17.875 1 79.38 164 LEU B O 1
ATOM 3221 N N . PHE B 1 165 ? 5.508 25.328 -16.25 1 80.12 165 PHE B N 1
ATOM 3222 C CA . PHE B 1 165 ? 6.277 24.203 -16.766 1 80.12 165 PHE B CA 1
ATOM 3223 C C . PHE B 1 165 ? 5.75 23.766 -18.125 1 80.12 165 PHE B C 1
ATOM 3225 O O . PHE B 1 165 ? 6.527 23.391 -19 1 80.12 165 PHE B O 1
ATOM 3232 N N . SER B 1 166 ? 4.457 23.906 -18.219 1 75.12 166 SER B N 1
ATOM 3233 C CA . SER B 1 166 ? 3.82 23.469 -19.453 1 75.12 166 SER B CA 1
ATOM 3234 C C . SER B 1 166 ? 4.238 24.328 -20.641 1 75.12 166 SER B C 1
ATOM 3236 O O . SER B 1 166 ? 4.109 23.922 -21.797 1 75.12 166 SER B O 1
ATOM 3238 N N . LYS B 1 167 ? 4.781 25.422 -20.375 1 80.81 167 LYS B N 1
ATOM 3239 C CA . LYS B 1 167 ? 5.238 26.328 -21.406 1 80.81 167 LYS B CA 1
ATOM 3240 C C . LYS B 1 167 ? 6.555 25.859 -22.016 1 80.81 167 LYS B C 1
ATOM 3242 O O . LYS B 1 167 ? 6.949 26.312 -23.094 1 80.81 167 LYS B O 1
ATOM 3247 N N . LEU B 1 168 ? 7.199 25 -21.344 1 85.38 168 LEU B N 1
ATOM 3248 C CA . LEU B 1 168 ? 8.484 24.516 -21.844 1 85.38 168 LEU B CA 1
ATOM 3249 C C . LEU B 1 168 ? 8.289 23.562 -23.016 1 85.38 168 LEU B C 1
ATOM 3251 O O . LEU B 1 168 ? 7.391 22.719 -22.984 1 85.38 168 LEU B O 1
ATOM 3255 N N . GLY B 1 169 ? 9.039 23.781 -24 1 82.94 169 GLY B N 1
ATOM 3256 C CA . GLY B 1 169 ? 9.078 22.828 -25.109 1 82.94 169 GLY B CA 1
ATOM 3257 C C . GLY B 1 169 ? 9.867 21.578 -24.781 1 82.94 169 GLY B C 1
ATOM 3258 O O . GLY B 1 169 ? 10.492 21.484 -23.734 1 82.94 169 GLY B O 1
ATOM 3259 N N . LYS B 1 170 ? 9.828 20.656 -25.719 1 80.12 170 LYS B N 1
ATOM 3260 C CA . LYS B 1 170 ? 10.492 19.375 -25.531 1 80.12 170 LYS B CA 1
ATOM 3261 C C . LYS B 1 170 ? 11.992 19.562 -25.312 1 80.12 170 LYS B C 1
ATOM 3263 O O . LYS B 1 170 ? 12.57 18.969 -24.406 1 80.12 170 LYS B O 1
ATOM 3268 N N . ARG B 1 171 ? 12.523 20.359 -26.156 1 87.12 171 ARG B N 1
ATOM 3269 C CA . ARG B 1 171 ? 13.969 20.578 -26.078 1 87.12 171 ARG B CA 1
ATOM 3270 C C . ARG B 1 171 ? 14.344 21.312 -24.797 1 87.12 171 ARG B C 1
ATOM 3272 O O . ARG B 1 171 ? 15.375 21.016 -24.188 1 87.12 171 ARG B O 1
ATOM 3279 N N . GLU B 1 172 ? 13.516 22.234 -24.375 1 90.06 172 GLU B N 1
ATOM 3280 C CA . GLU B 1 172 ? 13.766 22.969 -23.141 1 90.06 172 GLU B CA 1
ATOM 3281 C C . GLU B 1 172 ? 13.672 22.062 -21.922 1 90.06 172 GLU B C 1
ATOM 3283 O O . GLU B 1 172 ? 14.461 22.188 -20.984 1 90.06 172 GLU B O 1
ATOM 3288 N N . LYS B 1 173 ? 12.734 21.188 -21.953 1 86.38 173 LYS B N 1
ATOM 3289 C CA . LYS B 1 173 ? 12.625 20.219 -20.875 1 86.38 173 LYS B CA 1
ATOM 3290 C C . LYS B 1 173 ? 13.859 19.312 -20.812 1 86.38 173 LYS B C 1
ATOM 3292 O O . LYS B 1 173 ? 14.328 18.969 -19.719 1 86.38 173 LYS B O 1
ATOM 3297 N N . GLU B 1 174 ? 14.352 18.953 -21.891 1 85.81 174 GLU B N 1
ATOM 3298 C CA . GLU B 1 174 ? 15.586 18.172 -21.953 1 85.81 174 GLU B CA 1
ATOM 3299 C C . GLU B 1 174 ? 16.75 18.938 -21.359 1 85.81 174 GLU B C 1
ATOM 3301 O O . GLU B 1 174 ? 17.547 18.391 -20.578 1 85.81 174 GLU B O 1
ATOM 3306 N N . VAL B 1 175 ? 16.828 20.141 -21.781 1 91.94 175 VAL B N 1
ATOM 3307 C CA . VAL B 1 175 ? 17.891 21 -21.25 1 91.94 175 VAL B CA 1
ATOM 3308 C C . VAL B 1 175 ? 17.734 21.156 -19.75 1 91.94 175 VAL B C 1
ATOM 3310 O O . VAL B 1 175 ? 18.719 21.062 -19 1 91.94 175 VAL B O 1
ATOM 3313 N N . LEU B 1 176 ? 16.547 21.375 -19.297 1 89.06 176 LEU B N 1
ATOM 3314 C CA . LEU B 1 176 ? 16.266 21.516 -17.875 1 89.06 176 LEU B CA 1
ATOM 3315 C C . LEU B 1 176 ? 16.734 20.281 -17.109 1 89.06 176 LEU B C 1
ATOM 3317 O O . LEU B 1 176 ? 17.312 20.406 -16.031 1 89.06 176 LEU B O 1
ATOM 3321 N N . LYS B 1 177 ? 16.453 19.141 -17.641 1 82 177 LYS B N 1
ATOM 3322 C CA . LYS B 1 177 ? 16.891 17.875 -17.031 1 82 177 LYS B CA 1
ATOM 3323 C C . LYS B 1 177 ? 18.406 17.859 -16.844 1 82 177 LYS B C 1
ATOM 3325 O O . LYS B 1 177 ? 18.891 17.516 -15.773 1 82 177 LYS B O 1
ATOM 3330 N N . HIS B 1 178 ? 19.109 18.234 -17.859 1 83.5 178 HIS B N 1
ATOM 3331 C CA . HIS B 1 178 ? 20.578 18.203 -17.812 1 83.5 178 HIS B CA 1
ATOM 3332 C C . HIS B 1 178 ? 21.125 19.25 -16.859 1 83.5 178 HIS B C 1
ATOM 3334 O O . HIS B 1 178 ? 22.094 19 -16.156 1 83.5 178 HIS B O 1
ATOM 3340 N N . VAL B 1 179 ? 20.5 20.359 -16.766 1 85.5 179 VAL B N 1
ATOM 3341 C CA . VAL B 1 179 ? 20.891 21.406 -15.844 1 85.5 179 VAL B CA 1
ATOM 3342 C C . VAL B 1 179 ? 20.719 20.922 -14.406 1 85.5 179 VAL B C 1
ATOM 3344 O O . VAL B 1 179 ? 21.609 21.109 -13.562 1 85.5 179 VAL B O 1
ATOM 3347 N N . ALA B 1 180 ? 19.625 20.312 -14.25 1 77.62 180 ALA B N 1
ATOM 3348 C CA . ALA B 1 180 ? 19.281 19.859 -12.898 1 77.62 180 ALA B CA 1
ATOM 3349 C C . ALA B 1 180 ? 20.25 18.781 -12.414 1 77.62 180 ALA B C 1
ATOM 3351 O O . ALA B 1 180 ? 20.516 18.688 -11.211 1 77.62 180 ALA B O 1
ATOM 3352 N N . VAL B 1 181 ? 20.703 18 -13.336 1 72 181 VAL B N 1
ATOM 3353 C CA . VAL B 1 181 ? 21.641 16.938 -12.977 1 72 181 VAL B CA 1
ATOM 3354 C C . VAL B 1 181 ? 23.016 17.531 -12.727 1 72 181 VAL B C 1
ATOM 3356 O O . VAL B 1 181 ? 23.859 16.938 -12.047 1 72 181 VAL B O 1
ATOM 3359 N N . GLY B 1 182 ? 23.266 18.719 -13.188 1 76.5 182 GLY B N 1
ATOM 3360 C CA . GLY B 1 182 ? 24.5 19.406 -12.836 1 76.5 182 GLY B CA 1
ATOM 3361 C C . GLY B 1 182 ? 25.375 19.719 -14.031 1 76.5 182 GLY B C 1
ATOM 3362 O O . GLY B 1 182 ? 26.531 20.141 -13.867 1 76.5 182 GLY B O 1
ATOM 3363 N N . PHE B 1 183 ? 24.938 19.516 -15.203 1 82.25 183 PHE B N 1
ATOM 3364 C CA . PHE B 1 183 ? 25.75 19.766 -16.391 1 82.25 183 PHE B CA 1
ATOM 3365 C C . PHE B 1 183 ? 25.812 21.25 -16.688 1 82.25 183 PHE B C 1
ATOM 3367 O O . PHE B 1 183 ? 24.828 21.969 -16.531 1 82.25 183 PHE B O 1
ATOM 3374 N N . ASN B 1 184 ? 26.938 21.656 -17.109 1 87.38 184 ASN B N 1
ATOM 3375 C CA . ASN B 1 184 ? 27.062 23.047 -17.562 1 87.38 184 ASN B CA 1
ATOM 3376 C C . ASN B 1 184 ? 26.656 23.203 -19.031 1 87.38 184 ASN B C 1
ATOM 3378 O O . ASN B 1 184 ? 26.359 22.219 -19.703 1 87.38 184 ASN B O 1
ATOM 3382 N N . THR B 1 185 ? 26.688 24.453 -19.484 1 91.12 185 THR B N 1
ATOM 3383 C CA . THR B 1 185 ? 26.172 24.766 -20.812 1 91.12 185 THR B CA 1
ATOM 3384 C C . THR B 1 185 ? 26.953 24.047 -21.891 1 91.12 185 THR B C 1
ATOM 3386 O O . THR B 1 185 ? 26.375 23.547 -22.859 1 91.12 185 THR B O 1
ATOM 3389 N N . SER B 1 186 ? 28.188 23.984 -21.703 1 92.44 186 SER B N 1
ATOM 3390 C CA . SER B 1 186 ? 29.031 23.328 -22.688 1 92.44 186 SER B CA 1
ATOM 3391 C C . SER B 1 186 ? 28.734 21.828 -22.766 1 92.44 186 SER B C 1
ATOM 3393 O O . SER B 1 186 ? 28.641 21.266 -23.844 1 92.44 186 SER B O 1
ATOM 3395 N N . GLU B 1 187 ? 28.625 21.266 -21.656 1 89.56 187 GLU B N 1
ATOM 3396 C CA . GLU B 1 187 ? 28.328 19.844 -21.578 1 89.56 187 GLU B CA 1
ATOM 3397 C C . GLU B 1 187 ? 26.969 19.516 -22.188 1 89.56 187 GLU B C 1
ATOM 3399 O O . GLU B 1 187 ? 26.812 18.516 -22.891 1 89.56 187 GLU B O 1
ATOM 3404 N N . ILE B 1 188 ? 26.094 20.391 -21.938 1 92.69 188 ILE B N 1
ATOM 3405 C CA . ILE B 1 188 ? 24.75 20.203 -22.453 1 92.69 188 ILE B CA 1
ATOM 3406 C C . ILE B 1 188 ? 24.766 20.297 -23.984 1 92.69 188 ILE B C 1
ATOM 3408 O O . ILE B 1 188 ? 24.141 19.484 -24.672 1 92.69 188 ILE B O 1
ATOM 3412 N N . ALA B 1 189 ? 25.469 21.203 -24.469 1 93.75 189 ALA B N 1
ATOM 3413 C CA . ALA B 1 189 ? 25.609 21.359 -25.906 1 93.75 189 ALA B CA 1
ATOM 3414 C C . ALA B 1 189 ? 26.141 20.078 -26.547 1 93.75 189 ALA B C 1
ATOM 3416 O O . ALA B 1 189 ? 25.625 19.641 -27.578 1 93.75 189 ALA B O 1
ATOM 3417 N N . GLY B 1 190 ? 27.047 19.531 -25.953 1 90.69 190 GLY B N 1
ATOM 3418 C CA . GLY B 1 190 ? 27.625 18.297 -26.438 1 90.69 190 GLY B CA 1
ATOM 3419 C C . GLY B 1 190 ? 26.672 17.125 -26.375 1 90.69 190 GLY B C 1
ATOM 3420 O O . GLY B 1 190 ? 26.516 16.375 -27.359 1 90.69 190 GLY B O 1
ATOM 3421 N N . LEU B 1 191 ? 26.047 17.016 -25.281 1 85.94 191 LEU B N 1
ATOM 3422 C CA . LEU B 1 191 ? 25.141 15.906 -25.031 1 85.94 191 LEU B CA 1
ATOM 3423 C C . LEU B 1 191 ? 23.969 15.938 -26.016 1 85.94 191 LEU B C 1
ATOM 3425 O O . LEU B 1 191 ? 23.484 14.891 -26.453 1 85.94 191 LEU B O 1
ATOM 3429 N N . MET B 1 192 ? 23.578 17.141 -26.328 1 90.81 192 MET B N 1
ATOM 3430 C CA . MET B 1 192 ? 22.375 17.297 -27.125 1 90.81 192 MET B CA 1
ATOM 3431 C C . MET B 1 192 ? 22.719 17.578 -28.578 1 90.81 192 MET B C 1
ATOM 3433 O O . MET B 1 192 ? 21.812 17.75 -29.406 1 90.81 192 MET B O 1
ATOM 3437 N N . HIS B 1 193 ? 23.969 17.609 -28.812 1 93.38 193 HIS B N 1
ATOM 3438 C CA . HIS B 1 193 ? 24.453 17.875 -30.156 1 93.38 193 HIS B CA 1
ATOM 3439 C C . HIS B 1 193 ? 23.891 19.172 -30.703 1 93.38 193 HIS B C 1
ATOM 3441 O O . HIS B 1 193 ? 23.359 19.219 -31.812 1 93.38 193 HIS B O 1
ATOM 3447 N N . ILE B 1 194 ? 23.969 20.203 -29.953 1 93.81 194 ILE B N 1
ATOM 3448 C CA . ILE B 1 194 ? 23.609 21.562 -30.344 1 93.81 194 ILE B CA 1
ATOM 3449 C C . ILE B 1 194 ? 24.766 22.516 -30.031 1 93.81 194 ILE B C 1
ATOM 3451 O O . ILE B 1 194 ? 25.734 22.141 -29.359 1 93.81 194 ILE B O 1
ATOM 3455 N N . SER B 1 195 ? 24.656 23.734 -30.641 1 93.94 195 SER B N 1
ATOM 3456 C CA . SER B 1 195 ? 25.688 24.734 -30.391 1 93.94 195 SER B CA 1
ATOM 3457 C C . SER B 1 195 ? 25.609 25.281 -28.969 1 93.94 195 SER B C 1
ATOM 3459 O O . SER B 1 195 ? 24.562 25.203 -28.328 1 93.94 195 SER B O 1
ATOM 3461 N N . TYR B 1 196 ? 26.766 25.828 -28.5 1 95 196 TYR B N 1
ATOM 3462 C CA . TYR B 1 196 ? 26.812 26.484 -27.203 1 95 196 TYR B CA 1
ATOM 3463 C C . TYR B 1 196 ? 25.766 27.594 -27.109 1 95 196 TYR B C 1
ATOM 3465 O O . TYR B 1 196 ? 25.078 27.734 -26.094 1 95 196 TYR B O 1
ATOM 3473 N N . THR B 1 197 ? 25.703 28.375 -28.141 1 95.62 197 THR B N 1
ATOM 3474 C CA . THR B 1 197 ? 24.797 29.516 -28.156 1 95.62 197 THR B CA 1
ATOM 3475 C C . THR B 1 197 ? 23.344 29.062 -28.062 1 95.62 197 THR B C 1
ATOM 3477 O O . THR B 1 197 ? 22.531 29.688 -27.375 1 95.62 197 THR B O 1
ATOM 3480 N N . THR B 1 198 ? 23.031 28.016 -28.703 1 95.44 198 THR B N 1
ATOM 3481 C CA . THR B 1 198 ? 21.688 27.453 -28.656 1 95.44 198 THR B CA 1
ATOM 3482 C C . THR B 1 198 ? 21.359 26.969 -27.25 1 95.44 198 THR B C 1
ATOM 3484 O O . THR B 1 198 ? 20.266 27.219 -26.734 1 95.44 198 THR B O 1
ATOM 3487 N N . ALA B 1 199 ? 22.328 26.25 -26.734 1 95.31 199 ALA B N 1
ATOM 3488 C CA . ALA B 1 199 ? 22.141 25.766 -25.375 1 95.31 199 ALA B CA 1
ATOM 3489 C C . ALA B 1 199 ? 21.906 26.938 -24.406 1 95.31 199 ALA B C 1
ATOM 3491 O O . ALA B 1 199 ? 21.047 26.859 -23.531 1 95.31 199 ALA B O 1
ATOM 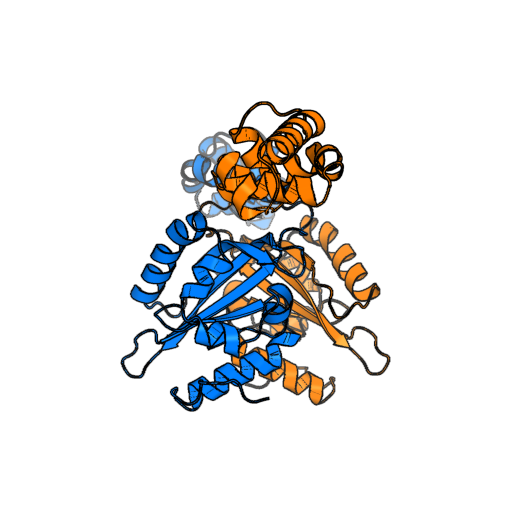3492 N N . GLU B 1 200 ? 22.672 27.953 -24.594 1 94.25 200 GLU B N 1
ATOM 3493 C CA . GLU B 1 200 ? 22.547 29.141 -23.766 1 94.25 200 GLU B CA 1
ATOM 3494 C C . GLU B 1 200 ? 21.156 29.781 -23.922 1 94.25 200 GLU B C 1
ATOM 3496 O O . GLU B 1 200 ? 20.578 30.25 -22.953 1 94.25 200 GLU B O 1
ATOM 3501 N N . THR B 1 201 ? 20.797 29.828 -25.109 1 95.5 201 THR B N 1
ATOM 3502 C CA . THR B 1 201 ? 19.484 30.391 -25.406 1 95.5 201 THR B CA 1
ATOM 3503 C C . THR B 1 201 ? 18.391 29.578 -24.719 1 95.5 201 THR B C 1
ATOM 3505 O O . THR B 1 201 ? 17.469 30.141 -24.125 1 95.5 201 THR B O 1
ATOM 3508 N N . HIS B 1 202 ? 18.453 28.266 -24.812 1 94.94 202 HIS B N 1
ATOM 3509 C CA . HIS B 1 202 ? 17.484 27.422 -24.141 1 94.94 202 HIS B CA 1
ATOM 3510 C C . HIS B 1 202 ? 17.484 27.656 -22.641 1 94.94 202 HIS B C 1
ATOM 3512 O O . HIS B 1 202 ? 16.422 27.75 -22.016 1 94.94 202 HIS B O 1
ATOM 3518 N N . ARG B 1 203 ? 18.625 27.75 -22.078 1 93.19 203 ARG B N 1
ATOM 3519 C CA . ARG B 1 203 ? 18.719 27.984 -20.641 1 93.19 203 ARG B CA 1
ATOM 3520 C C . ARG B 1 203 ? 18.062 29.297 -20.25 1 93.19 203 ARG B C 1
ATOM 3522 O O . ARG B 1 203 ? 17.359 29.375 -19.25 1 93.19 203 ARG B O 1
ATOM 3529 N N . ARG B 1 204 ? 18.344 30.266 -21.016 1 93.12 204 ARG B N 1
ATOM 3530 C CA . ARG B 1 204 ? 17.75 31.578 -20.766 1 93.12 204 ARG B CA 1
ATOM 3531 C C . ARG B 1 204 ? 16.234 31.516 -20.891 1 93.12 204 ARG B C 1
ATOM 3533 O O . ARG B 1 204 ? 15.516 32.094 -20.062 1 93.12 204 ARG B O 1
ATOM 3540 N N . ASN B 1 205 ? 15.773 30.859 -21.891 1 93.81 205 ASN B N 1
ATOM 3541 C CA . ASN B 1 205 ? 14.336 30.719 -22.094 1 93.81 205 ASN B CA 1
ATOM 3542 C C . ASN B 1 205 ? 13.664 29.984 -20.938 1 93.81 205 ASN B C 1
ATOM 3544 O O . ASN B 1 205 ? 12.57 30.344 -20.516 1 93.81 205 ASN B O 1
ATOM 3548 N N . ILE B 1 206 ? 14.32 28.938 -20.531 1 93.94 206 ILE B N 1
ATOM 3549 C CA . ILE B 1 206 ? 13.805 28.156 -19.406 1 93.94 206 ILE B CA 1
ATOM 3550 C C . ILE B 1 206 ? 13.625 29.047 -18.188 1 93.94 206 ILE B C 1
ATOM 3552 O O . ILE B 1 206 ? 12.57 29.031 -17.547 1 93.94 206 ILE B O 1
ATOM 3556 N N . ARG B 1 207 ? 14.664 29.844 -17.906 1 92.06 207 ARG B N 1
ATOM 3557 C CA . ARG B 1 207 ? 14.609 30.734 -16.75 1 92.06 207 ARG B CA 1
ATOM 3558 C C . ARG B 1 207 ? 13.492 31.75 -16.922 1 92.06 207 ARG B C 1
ATOM 3560 O O . ARG B 1 207 ? 12.773 32.062 -15.961 1 92.06 207 ARG B O 1
ATOM 3567 N N . LYS B 1 208 ? 13.398 32.219 -18.016 1 93 208 LYS B N 1
ATOM 3568 C CA . LYS B 1 208 ? 12.375 33.25 -18.297 1 93 208 LYS B CA 1
ATOM 3569 C C . LYS B 1 208 ? 10.977 32.625 -18.188 1 93 208 LYS B C 1
ATOM 3571 O O . LYS B 1 208 ? 10.109 33.188 -17.5 1 93 208 LYS B O 1
ATOM 3576 N N . LYS B 1 209 ? 10.766 31.516 -18.766 1 91.94 209 LYS B N 1
ATOM 3577 C CA . LYS B 1 209 ? 9.453 30.891 -18.797 1 91.94 209 LYS B CA 1
ATOM 3578 C C . LYS B 1 209 ? 9.039 30.406 -17.406 1 91.94 209 LYS B C 1
ATOM 3580 O O . LYS B 1 209 ? 7.863 30.453 -17.047 1 91.94 209 LYS B O 1
ATOM 3585 N N . LEU B 1 210 ? 10.016 29.938 -16.766 1 91.06 210 LEU B N 1
ATOM 3586 C CA . LEU B 1 210 ? 9.727 29.391 -15.445 1 91.06 210 LEU B CA 1
ATOM 3587 C C . LEU B 1 210 ? 9.828 30.469 -14.375 1 91.06 210 LEU B C 1
ATOM 3589 O O . LEU B 1 210 ? 9.492 30.234 -13.211 1 91.06 210 LEU B O 1
ATOM 3593 N N . SER B 1 211 ? 10.273 31.625 -14.727 1 88.25 211 SER B N 1
ATOM 3594 C CA . SER B 1 211 ? 10.461 32.75 -13.82 1 88.25 211 SER B CA 1
ATOM 3595 C C . SER B 1 211 ? 11.359 32.375 -12.641 1 88.25 211 SER B C 1
ATOM 3597 O O . SER B 1 211 ? 10.992 32.625 -11.484 1 88.25 211 SER B O 1
ATOM 3599 N N . VAL B 1 212 ? 12.422 31.672 -13.023 1 86.62 212 VAL B N 1
ATOM 3600 C CA . VAL B 1 212 ? 13.359 31.25 -11.992 1 86.62 212 VAL B CA 1
ATOM 3601 C C . VAL B 1 212 ? 14.75 31.812 -12.305 1 86.62 212 VAL B C 1
ATOM 3603 O O . VAL B 1 212 ? 15.102 32 -13.477 1 86.62 212 VAL B O 1
ATOM 3606 N N . ASP B 1 213 ? 15.461 32.062 -11.18 1 79.56 213 ASP B N 1
ATOM 3607 C CA . ASP B 1 213 ? 16.766 32.656 -11.391 1 79.56 213 ASP B CA 1
ATOM 3608 C C . ASP B 1 213 ? 17.875 31.797 -10.773 1 79.56 213 ASP B C 1
ATOM 3610 O O . ASP B 1 213 ? 19.062 32.156 -10.852 1 79.56 213 ASP B O 1
ATOM 3614 N N . THR B 1 214 ? 17.5 30.719 -10.109 1 78.31 214 THR B N 1
ATOM 3615 C CA . THR B 1 214 ? 18.531 29.922 -9.445 1 78.31 214 THR B CA 1
ATOM 3616 C C . THR B 1 214 ? 18.484 28.484 -9.93 1 78.31 214 THR B C 1
ATOM 3618 O O . THR B 1 214 ? 17.422 27.984 -10.344 1 78.31 214 THR B O 1
ATOM 3621 N N . ASN B 1 215 ? 19.625 27.875 -9.812 1 77 215 ASN B N 1
ATOM 3622 C CA . ASN B 1 215 ? 19.719 26.453 -10.156 1 77 215 ASN B CA 1
ATOM 3623 C C . ASN B 1 215 ? 18.906 25.594 -9.195 1 77 215 ASN B C 1
ATOM 3625 O O . ASN B 1 215 ? 18.344 24.562 -9.586 1 77 215 ASN B O 1
ATOM 3629 N N . MET B 1 216 ? 18.859 26.094 -8.031 1 74.25 216 MET B N 1
ATOM 3630 C CA . MET B 1 216 ? 18.094 25.344 -7.035 1 74.25 216 MET B CA 1
ATOM 3631 C C . MET B 1 216 ? 16.625 25.234 -7.449 1 74.25 216 MET B C 1
ATOM 3633 O O . MET B 1 216 ? 16.031 24.156 -7.359 1 74.25 216 MET B O 1
ATOM 3637 N N . GLU B 1 217 ? 16.078 26.312 -7.879 1 77.44 217 GLU B N 1
ATOM 3638 C CA . GLU B 1 217 ? 14.688 26.328 -8.32 1 77.44 217 GLU B CA 1
ATOM 3639 C C . GLU B 1 217 ? 14.508 25.469 -9.578 1 77.44 217 GLU B C 1
ATOM 3641 O O . GLU B 1 217 ? 13.484 24.797 -9.727 1 77.44 217 GLU B O 1
ATOM 3646 N N . LEU B 1 218 ? 15.5 25.5 -10.43 1 82.62 218 LEU B N 1
ATOM 3647 C CA . LEU B 1 218 ? 15.438 24.656 -11.617 1 82.62 218 LEU B CA 1
ATOM 3648 C C . LEU B 1 218 ? 15.43 23.188 -11.234 1 82.62 218 LEU B C 1
ATOM 3650 O O . LEU B 1 218 ? 14.688 22.391 -11.82 1 82.62 218 LEU B O 1
ATOM 3654 N N . ASN B 1 219 ? 16.172 22.922 -10.234 1 76 219 ASN B N 1
ATOM 3655 C CA . ASN B 1 219 ? 16.203 21.547 -9.727 1 76 219 ASN B CA 1
ATOM 3656 C C . ASN B 1 219 ? 14.852 21.125 -9.148 1 76 219 ASN B C 1
ATOM 3658 O O . ASN B 1 219 ? 14.422 19.984 -9.336 1 76 219 ASN B O 1
ATOM 3662 N N . GLN B 1 220 ? 14.305 22.062 -8.523 1 72.94 220 GLN B N 1
ATOM 3663 C CA . GLN B 1 220 ? 12.992 21.797 -7.953 1 72.94 220 GLN B CA 1
ATOM 3664 C C . GLN B 1 220 ? 11.969 21.484 -9.039 1 72.94 220 GLN B C 1
ATOM 3666 O O . GLN B 1 220 ? 11.156 20.562 -8.898 1 72.94 220 GLN B O 1
ATOM 3671 N N . TYR B 1 221 ? 11.977 22.281 -10.125 1 77.38 221 TYR B N 1
ATOM 3672 C CA . TYR B 1 221 ? 11.109 22.016 -11.266 1 77.38 221 TYR B CA 1
ATOM 3673 C C . TYR B 1 221 ? 11.344 20.625 -11.828 1 77.38 221 TYR B C 1
ATOM 3675 O O . TYR B 1 221 ? 10.398 19.844 -12.023 1 77.38 221 TYR B O 1
ATOM 3683 N N . ALA B 1 222 ? 12.578 20.391 -11.977 1 75.19 222 ALA B N 1
ATOM 3684 C CA . ALA B 1 222 ? 12.938 19.109 -12.609 1 75.19 222 ALA B CA 1
ATOM 3685 C C . ALA B 1 222 ? 12.484 17.938 -11.758 1 75.19 222 ALA B C 1
ATOM 3687 O O . ALA B 1 222 ? 11.961 16.953 -12.273 1 75.19 222 ALA B O 1
ATOM 3688 N N . ARG B 1 223 ? 12.664 18.094 -10.516 1 65 223 ARG B N 1
ATOM 3689 C CA . ARG B 1 223 ? 12.273 17.047 -9.586 1 65 223 ARG B CA 1
ATOM 3690 C C . ARG B 1 223 ? 10.758 16.906 -9.516 1 65 223 ARG B C 1
ATOM 3692 O O . ARG B 1 223 ? 10.219 15.812 -9.648 1 65 223 ARG B O 1
ATOM 3699 N N . ALA B 1 224 ? 10.18 18.016 -9.289 1 66.44 224 ALA B N 1
ATOM 3700 C CA . ALA B 1 224 ? 8.734 18.031 -9.094 1 66.44 224 ALA B CA 1
ATOM 3701 C C . ALA B 1 224 ? 8 17.516 -10.328 1 66.44 224 ALA B C 1
ATOM 3703 O O . ALA B 1 224 ? 6.984 16.828 -10.203 1 66.44 224 ALA B O 1
ATOM 3704 N N . PHE B 1 225 ? 8.617 17.797 -11.461 1 66.31 225 PHE B N 1
ATOM 3705 C CA . PHE B 1 225 ? 7.922 17.438 -12.695 1 66.31 225 PHE B CA 1
ATOM 3706 C C . PHE B 1 225 ? 8.539 16.188 -13.312 1 66.31 225 PHE B C 1
ATOM 3708 O O . PHE B 1 225 ? 8.289 15.875 -14.484 1 66.31 225 PHE B O 1
ATOM 3715 N N . GLY B 1 226 ? 9.359 15.633 -12.555 1 60.97 226 GLY B N 1
ATOM 3716 C CA . GLY B 1 226 ? 9.797 14.281 -12.867 1 60.97 226 GLY B CA 1
ATOM 3717 C C . GLY B 1 226 ? 10.828 14.227 -13.977 1 60.97 226 GLY B C 1
ATOM 3718 O O . GLY B 1 226 ? 10.883 13.258 -14.742 1 60.97 226 GLY B O 1
ATOM 3719 N N . LEU B 1 227 ? 11.469 15.336 -14.148 1 64 227 LEU B N 1
ATOM 3720 C CA . LEU B 1 227 ? 12.516 15.328 -15.164 1 64 227 LEU B CA 1
ATOM 3721 C C . LEU B 1 227 ? 13.758 14.609 -14.664 1 64 227 LEU B C 1
ATOM 3723 O O . LEU B 1 227 ? 14.602 14.18 -15.453 1 64 227 LEU B O 1
ATOM 3727 N N . ILE B 1 228 ? 13.812 14.672 -13.305 1 62.28 228 ILE B N 1
ATOM 3728 C CA . ILE B 1 228 ? 14.898 13.938 -12.664 1 62.28 228 ILE B CA 1
ATOM 3729 C C . ILE B 1 228 ? 14.359 13.164 -11.461 1 62.28 228 ILE B C 1
ATOM 3731 O O . ILE B 1 228 ? 13.305 13.508 -10.922 1 62.28 228 ILE B O 1
#

pLDDT: mean 85.14, std 12.19, range [54.41, 98.38]

InterPro domains:
  IPR000014 PAS domain [cd00130] (27-138)
  IPR000792 Transcription regulator LuxR, C-terminal [PF00196] (167-222)
  IPR000792 Transcription regulator LuxR, C-terminal [PR00038] (168-182)
  IPR000792 Transcription regulator LuxR, C-terminal [PR00038] (182-198)
  IPR000792 Transcription regulator LuxR, C-terminal [PR00038] (198-210)
  IPR000792 Transcription regulator LuxR, C-terminal [PS50043] (161-226)
  IPR000792 Transcription regulator LuxR, C-terminal [SM00421] (165-222)
  IPR000792 Transcription regulator LuxR, C-terminal [cd06170] (168-223)
  IPR016032 Signal transduction response regulator, C-terminal effector [SSF46894] (157-228)
  IPR035965 PAS domain superfamily [SSF55785] (27-136)
  IPR036388 Winged helix-like DNA-binding domain superfamily [G3DSA:1.10.10.10] (141-228)

Solvent-accessible surface area (backbone atoms only — not comparable to full-atom values): 24127 Å² total; per-residue (Å²): 128,85,74,70,88,45,78,88,48,57,70,70,56,39,51,50,52,51,50,48,60,69,45,41,84,56,43,73,49,28,45,37,31,24,38,85,78,53,27,54,61,42,63,28,68,68,40,30,55,39,47,62,58,50,70,68,61,43,44,72,49,33,51,58,49,50,72,71,34,34,55,66,71,56,47,69,60,46,50,59,54,52,51,49,52,52,69,67,61,51,87,82,52,68,48,49,47,80,42,53,36,38,24,42,76,61,77,44,16,51,39,46,21,45,33,28,35,30,65,51,40,60,45,97,88,69,43,69,43,27,30,32,33,42,34,36,73,44,76,77,28,76,57,49,45,61,46,29,47,51,52,35,52,32,48,52,47,36,67,74,41,38,69,37,56,66,68,50,48,73,68,39,48,53,49,43,30,43,46,48,75,63,48,50,58,64,53,46,8,60,76,67,70,48,52,55,68,56,37,48,49,41,52,51,48,48,27,61,58,56,70,44,91,48,68,67,55,45,30,48,51,22,41,50,68,8,55,84,128,86,73,69,88,44,79,88,48,55,72,68,56,38,51,51,53,51,49,49,60,69,45,41,84,54,45,71,50,28,45,36,30,24,37,84,79,54,27,54,62,43,63,29,68,68,40,30,54,39,47,61,58,50,69,67,60,43,45,71,48,32,52,57,48,52,72,71,36,31,55,67,71,58,47,68,60,45,50,61,55,53,52,48,51,52,69,66,61,50,88,81,51,70,49,48,46,80,41,54,34,36,25,42,75,62,76,44,18,51,38,47,21,45,32,28,35,30,64,52,40,60,45,96,87,70,41,71,43,26,30,34,33,43,33,34,73,43,76,76,29,74,58,48,46,60,47,30,46,52,51,35,53,31,48,50,47,36,66,72,40,38,70,38,56,65,67,51,48,73,68,40,50,51,49,42,29,43,45,47,76,63,47,50,57,64,54,45,8,60,76,67,71,48,51,54,67,55,38,48,50,41,52,51,48,48,27,61,56,57,71,44,92,46,68,67,55,45,31,47,50,20,42,50,68,8,55,83